Protein AF-A0A8H5LV43-F1 (afdb_monomer)

InterPro domains:
  IPR056144 Domain of unknown function DUF7727 [PF24853] (288-426)
  IPR056144 Domain of unknown function DUF7727 [PTHR40629] (286-435)

Sequence (441 aa):
MASLNYTVEDGSPLIDYIPGNAWIDANGNDDALTTSYSGASYHFTTTKDAAASFTFTGTGVWVFGGKRPNYGDYSISVDGVNVTTANAGSSQDSVKQVLGFISNMDLGTHTVVLSSSGSSRIDIDYIEVETRLPGDQITTTTIEDSDPAISYAPAPSDWTVNNKDVYTGSSLHFSQTRGASATVSFSGDAVGVYGTTSPDHADVQIVVDEQTMATLPGGSGGRTSGLHSQVLLYFKDNLGPGTHSLSIISDQQSDTAPFIDLDAVLVYSATNTSDSQGSSASDQHHIMGNLIWHDLARYISITASVYAVWSGFYGLFYRKFFWDFVGAHLRDPGGLQPAPGAKVFITLVVKNPIIQIFAMLIGFFMIALEFPVPQLKGGLQRSFALKIVLLFFQTFVTILYYQGTNAALWSLIAAGCYARAQVLGETMEEAKENRGKGGRA

Structure (mmCIF, N/CA/C/O backbone):
data_AF-A0A8H5LV43-F1
#
_entry.id   AF-A0A8H5LV43-F1
#
loop_
_atom_site.group_PDB
_atom_site.id
_atom_site.type_symbol
_atom_site.label_atom_id
_atom_site.label_alt_id
_atom_site.label_comp_id
_atom_site.label_asym_id
_atom_site.label_entity_id
_atom_site.label_seq_id
_atom_site.pdbx_PDB_ins_code
_atom_site.Cartn_x
_atom_site.Cartn_y
_atom_site.Cartn_z
_atom_site.occupancy
_atom_site.B_iso_or_equiv
_atom_site.auth_seq_id
_atom_site.auth_comp_id
_atom_site.auth_asym_id
_atom_site.auth_atom_id
_atom_site.pdbx_PDB_model_num
ATOM 1 N N . MET A 1 1 ? -16.457 -1.562 -9.856 1.00 84.19 1 MET A N 1
ATOM 2 C CA . MET A 1 1 ? -15.036 -1.644 -9.474 1.00 84.19 1 MET A CA 1
ATOM 3 C C . MET A 1 1 ? -14.399 -0.333 -9.856 1.00 84.19 1 MET A C 1
ATOM 5 O O . MET A 1 1 ? -14.553 0.083 -11.001 1.00 84.19 1 MET A O 1
ATOM 9 N N . ALA A 1 2 ? -13.744 0.307 -8.901 1.00 90.69 2 ALA A N 1
ATOM 10 C CA . ALA A 1 2 ? -13.101 1.597 -9.072 1.00 90.69 2 ALA A CA 1
ATOM 11 C C . ALA A 1 2 ? -11.618 1.386 -9.390 1.00 90.69 2 ALA A C 1
ATOM 13 O O . ALA A 1 2 ? -11.012 0.466 -8.840 1.00 90.69 2 ALA A O 1
ATOM 14 N N . SER A 1 3 ? -11.056 2.199 -10.286 1.00 93.81 3 SER A N 1
ATOM 15 C CA . SER A 1 3 ? -9.631 2.134 -10.630 1.00 93.81 3 SER A CA 1
ATOM 16 C C . SER A 1 3 ? -8.777 2.814 -9.560 1.00 93.81 3 SER A C 1
ATOM 18 O O . SER A 1 3 ? -9.123 3.899 -9.091 1.00 93.81 3 SER A O 1
ATOM 20 N N . LEU A 1 4 ? -7.651 2.191 -9.223 1.00 95.06 4 LEU A N 1
ATOM 21 C CA . LEU A 1 4 ? -6.592 2.729 -8.374 1.00 95.06 4 LEU A CA 1
ATOM 22 C C . LEU A 1 4 ? -5.288 2.715 -9.159 1.00 95.06 4 LEU A C 1
ATOM 24 O O . LEU A 1 4 ? -4.916 1.666 -9.680 1.00 95.06 4 LEU A O 1
ATOM 28 N N . ASN A 1 5 ? -4.578 3.840 -9.171 1.00 96.50 5 ASN A N 1
ATOM 29 C CA . ASN A 1 5 ? -3.229 3.905 -9.712 1.00 96.50 5 ASN A CA 1
ATOM 30 C C . ASN A 1 5 ? -2.224 4.098 -8.582 1.00 96.50 5 ASN A C 1
ATOM 32 O O . ASN A 1 5 ? -2.474 4.890 -7.672 1.00 96.50 5 ASN A O 1
ATOM 36 N N . TYR A 1 6 ? -1.092 3.408 -8.663 1.00 97.31 6 TYR A N 1
ATOM 37 C CA . TYR A 1 6 ? 0.036 3.617 -7.761 1.00 97.31 6 TYR A CA 1
ATOM 38 C C . TYR A 1 6 ? 1.360 3.565 -8.525 1.00 97.31 6 TYR A C 1
ATOM 40 O O . TYR A 1 6 ? 1.473 2.915 -9.568 1.00 97.31 6 TYR A O 1
ATOM 48 N N . THR A 1 7 ? 2.351 4.267 -7.982 1.00 98.12 7 THR A N 1
ATOM 49 C CA . THR A 1 7 ? 3.689 4.398 -8.561 1.00 98.12 7 THR A CA 1
ATOM 50 C C . THR A 1 7 ? 4.686 3.558 -7.776 1.00 98.12 7 THR A C 1
ATOM 52 O O . THR A 1 7 ? 4.661 3.526 -6.545 1.00 98.12 7 THR A O 1
ATOM 55 N N . VAL A 1 8 ? 5.572 2.888 -8.503 1.00 98.69 8 VAL A N 1
ATOM 56 C CA . VAL A 1 8 ? 6.712 2.133 -7.992 1.00 98.69 8 VAL A CA 1
ATOM 57 C C . VAL A 1 8 ? 7.971 2.800 -8.534 1.00 98.69 8 VAL A C 1
ATOM 59 O O . VAL A 1 8 ? 8.296 2.641 -9.709 1.00 98.69 8 VAL A O 1
ATOM 62 N N . GLU A 1 9 ? 8.640 3.582 -7.692 1.00 98.19 9 GLU A N 1
ATOM 63 C CA . GLU A 1 9 ? 9.910 4.241 -8.029 1.00 98.19 9 GLU A CA 1
ATOM 64 C C . GLU A 1 9 ? 11.021 3.204 -8.280 1.00 98.19 9 GLU A C 1
ATOM 66 O O . GLU A 1 9 ? 10.977 2.098 -7.733 1.00 98.19 9 GLU A O 1
ATOM 71 N N . ASP A 1 10 ? 12.029 3.554 -9.079 1.00 97.88 10 ASP A N 1
ATOM 72 C CA . ASP A 1 10 ? 13.204 2.722 -9.387 1.00 97.88 10 ASP A CA 1
ATOM 73 C C . ASP A 1 10 ? 13.916 2.160 -8.143 1.00 97.88 10 ASP A C 1
ATOM 75 O O . ASP A 1 10 ? 14.405 1.026 -8.166 1.00 97.88 10 ASP A O 1
ATOM 79 N N . GLY A 1 11 ? 13.957 2.936 -7.055 1.00 96.06 11 GLY A N 1
ATOM 80 C CA . GLY A 1 11 ? 14.536 2.537 -5.771 1.00 96.06 11 GLY A CA 1
ATOM 81 C C . GLY A 1 11 ? 13.692 1.528 -4.985 1.00 96.06 11 GLY A C 1
ATOM 82 O O . GLY A 1 11 ? 14.179 0.944 -4.016 1.00 96.06 11 GLY A O 1
ATOM 83 N N . SER A 1 12 ? 12.444 1.276 -5.394 1.00 98.06 12 SER A N 1
ATOM 84 C CA . SER A 1 12 ? 11.544 0.363 -4.689 1.00 98.06 12 SER A CA 1
ATOM 85 C C . SER A 1 12 ? 12.114 -1.054 -4.607 1.00 98.06 12 SER A C 1
ATOM 87 O O . SER A 1 12 ? 12.608 -1.596 -5.604 1.00 98.06 12 SER A O 1
ATOM 89 N N . PRO A 1 13 ? 11.993 -1.731 -3.450 1.00 96.88 13 PRO A N 1
ATOM 90 C CA . PRO A 1 13 ? 12.353 -3.138 -3.330 1.00 96.88 13 PRO A CA 1
ATOM 91 C C . PRO A 1 13 ? 11.464 -4.074 -4.161 1.00 96.88 13 PRO A C 1
ATOM 93 O O . PRO A 1 13 ? 11.795 -5.249 -4.310 1.00 96.88 13 PRO A O 1
ATOM 96 N N . LEU A 1 14 ? 10.348 -3.575 -4.702 1.00 98.12 14 LEU A N 1
ATOM 97 C CA . LEU A 1 14 ? 9.420 -4.353 -5.519 1.00 98.12 14 LEU A CA 1
ATOM 98 C C . LEU A 1 14 ? 9.964 -4.660 -6.923 1.00 98.12 14 LEU A C 1
ATOM 100 O O . LEU A 1 14 ? 9.496 -5.608 -7.555 1.00 98.12 14 LEU A O 1
ATOM 104 N N . ILE A 1 15 ? 10.945 -3.894 -7.410 1.00 98.38 15 ILE A N 1
ATOM 105 C CA . ILE A 1 15 ? 11.582 -4.128 -8.712 1.00 98.38 15 ILE A CA 1
ATOM 106 C C . ILE A 1 15 ? 12.776 -5.068 -8.529 1.00 98.38 15 ILE A C 1
ATOM 108 O O . ILE A 1 15 ? 13.763 -4.729 -7.885 1.00 98.38 15 ILE A O 1
ATOM 112 N N . ASP A 1 16 ? 12.731 -6.258 -9.110 1.00 96.81 16 ASP A N 1
ATOM 113 C CA . ASP A 1 16 ? 13.864 -7.178 -9.110 1.00 96.81 16 ASP A CA 1
ATOM 114 C C . ASP A 1 16 ? 14.825 -6.860 -10.265 1.00 96.81 16 ASP A C 1
ATOM 116 O O . ASP A 1 16 ? 14.437 -6.869 -11.437 1.00 96.81 16 ASP A O 1
ATOM 120 N N . TYR A 1 17 ? 16.086 -6.580 -9.935 1.00 97.19 17 TYR A N 1
ATOM 121 C CA . TYR A 1 17 ? 17.132 -6.246 -10.899 1.00 97.19 17 TYR A CA 1
ATOM 122 C C . TYR A 1 17 ? 18.020 -7.463 -11.157 1.00 97.19 17 TYR A C 1
ATOM 124 O O . TYR A 1 17 ? 18.765 -7.917 -10.286 1.00 97.19 17 TYR A O 1
ATOM 132 N N . ILE A 1 18 ? 17.965 -7.976 -12.385 1.00 95.50 18 ILE A N 1
ATOM 133 C CA . ILE A 1 18 ? 18.521 -9.275 -12.762 1.00 95.50 18 ILE A CA 1
ATOM 134 C C . ILE A 1 18 ? 19.546 -9.104 -13.898 1.00 95.50 18 ILE A C 1
ATOM 136 O O . ILE A 1 18 ? 19.245 -8.449 -14.893 1.00 95.50 18 ILE A O 1
ATOM 140 N N . PRO A 1 19 ? 20.734 -9.731 -13.828 1.00 94.56 19 PRO A N 1
ATOM 141 C CA . PRO A 1 19 ? 21.313 -10.329 -12.629 1.00 94.56 19 PRO A CA 1
ATOM 142 C C . PRO A 1 19 ? 21.663 -9.245 -11.594 1.00 94.56 19 PRO A C 1
ATOM 144 O O . PRO A 1 19 ? 21.835 -8.077 -11.944 1.00 94.56 19 PRO A O 1
ATOM 147 N N . GLY A 1 20 ? 21.803 -9.639 -10.325 1.00 86.75 20 GLY A N 1
ATOM 148 C CA . GLY A 1 20 ? 22.154 -8.704 -9.252 1.00 86.75 20 GLY A CA 1
ATOM 149 C C . GLY A 1 20 ? 23.400 -7.875 -9.593 1.00 86.75 20 GLY A C 1
ATOM 150 O O . GLY A 1 20 ? 24.377 -8.407 -10.126 1.00 86.75 20 GLY A O 1
ATOM 151 N N . ASN A 1 21 ? 23.351 -6.573 -9.292 1.00 85.75 21 ASN A N 1
ATOM 152 C CA . ASN A 1 21 ? 24.365 -5.552 -9.612 1.00 85.75 21 ASN A CA 1
ATOM 153 C C . ASN A 1 21 ? 24.535 -5.198 -11.102 1.00 85.75 21 ASN A C 1
ATOM 155 O O . ASN A 1 21 ? 25.421 -4.413 -11.439 1.00 85.75 21 ASN A O 1
ATOM 159 N N . ALA A 1 22 ? 23.728 -5.751 -12.015 1.00 94.94 22 ALA A N 1
ATOM 160 C CA . ALA A 1 22 ? 23.764 -5.329 -13.419 1.00 94.94 22 ALA A CA 1
ATOM 161 C C . ALA A 1 22 ? 23.107 -3.962 -13.648 1.00 94.94 22 ALA A C 1
ATOM 163 O O . ALA A 1 22 ? 23.415 -3.298 -14.642 1.00 94.94 22 ALA A O 1
ATOM 164 N N . TRP A 1 23 ? 22.205 -3.571 -12.750 1.00 97.00 23 TRP A N 1
ATOM 165 C CA . TRP A 1 23 ? 21.606 -2.246 -12.695 1.00 97.00 23 TRP A CA 1
ATOM 166 C C . TRP A 1 23 ? 22.281 -1.430 -11.604 1.00 97.00 23 TRP A C 1
ATOM 168 O O . TRP A 1 23 ? 22.601 -1.953 -10.537 1.00 97.00 23 TRP A O 1
ATOM 178 N N . ILE A 1 24 ? 22.527 -0.165 -11.913 1.00 95.94 24 ILE A N 1
ATOM 179 C CA . ILE A 1 24 ? 23.242 0.782 -11.071 1.00 95.94 24 ILE A CA 1
ATOM 180 C C . ILE A 1 24 ? 22.280 1.920 -10.763 1.00 95.94 24 ILE A C 1
ATOM 182 O O . ILE A 1 24 ? 21.767 2.555 -11.686 1.00 95.94 24 ILE A O 1
ATOM 186 N N . ASP A 1 25 ? 22.075 2.177 -9.478 1.00 96.00 25 ASP A N 1
ATOM 187 C CA . ASP A 1 25 ? 21.413 3.383 -9.000 1.00 96.00 25 ASP A CA 1
ATOM 188 C C . ASP A 1 25 ? 22.255 4.622 -9.343 1.00 96.00 25 ASP A C 1
ATOM 190 O O . ASP A 1 25 ? 23.455 4.685 -9.043 1.00 96.00 25 ASP A O 1
ATOM 194 N N . ALA A 1 26 ? 21.657 5.593 -10.029 1.00 93.12 26 ALA A N 1
ATOM 195 C CA . ALA A 1 26 ? 22.371 6.766 -10.497 1.00 93.12 26 ALA A CA 1
ATOM 196 C C . ALA A 1 26 ? 22.725 7.707 -9.339 1.00 93.12 26 ALA A C 1
ATOM 198 O O . ALA A 1 26 ? 21.870 8.338 -8.725 1.00 93.12 26 ALA A O 1
ATOM 199 N N . ASN A 1 27 ? 24.024 7.905 -9.109 1.00 82.19 27 ASN A N 1
ATOM 200 C CA . ASN A 1 27 ? 24.484 8.910 -8.160 1.00 82.19 27 ASN A CA 1
ATOM 201 C C . ASN A 1 27 ? 24.132 10.316 -8.674 1.00 82.19 27 ASN A C 1
ATOM 203 O O . ASN A 1 27 ? 24.598 10.731 -9.737 1.00 82.19 27 ASN A O 1
ATOM 207 N N . GLY A 1 28 ? 23.357 11.077 -7.897 1.00 73.81 28 GLY A N 1
ATOM 208 C CA . GLY A 1 28 ? 22.914 12.429 -8.264 1.00 73.81 28 GLY A CA 1
ATOM 209 C C . GLY A 1 28 ? 24.032 13.447 -8.528 1.00 73.81 28 GLY A C 1
ATOM 210 O O . GLY A 1 28 ? 23.762 14.516 -9.067 1.00 73.81 28 GLY A O 1
ATOM 211 N N . ASN A 1 29 ? 25.287 13.134 -8.188 1.00 78.25 29 ASN A N 1
ATOM 212 C CA . ASN A 1 29 ? 26.440 13.980 -8.509 1.00 78.25 29 ASN A CA 1
ATOM 213 C C . ASN A 1 29 ? 27.009 13.745 -9.919 1.00 78.25 29 ASN A C 1
ATOM 215 O O . ASN A 1 29 ? 27.705 14.618 -10.440 1.00 78.25 29 ASN A O 1
ATOM 219 N N . ASP A 1 30 ? 26.725 12.593 -10.531 1.00 82.81 30 ASP A N 1
ATOM 220 C CA . ASP A 1 30 ? 27.320 12.187 -11.810 1.00 82.81 30 ASP A CA 1
ATOM 221 C C . ASP A 1 30 ? 26.454 12.580 -13.018 1.00 82.81 30 ASP A C 1
ATOM 223 O O . ASP A 1 30 ? 26.939 12.620 -14.151 1.00 82.81 30 ASP A O 1
ATOM 227 N N . ASP A 1 31 ? 25.178 12.902 -12.788 1.00 90.69 31 ASP A N 1
ATOM 228 C CA . ASP A 1 31 ? 24.239 13.318 -13.823 1.00 90.69 31 ASP A CA 1
ATOM 229 C C . ASP A 1 31 ? 23.346 14.470 -13.346 1.00 90.69 31 ASP A C 1
ATOM 231 O O . ASP A 1 31 ? 22.510 14.325 -12.457 1.00 90.69 31 ASP A O 1
ATOM 235 N N . ALA A 1 32 ? 23.478 15.629 -13.993 1.00 91.56 32 ALA A N 1
ATOM 236 C CA . ALA A 1 32 ? 22.674 16.808 -13.677 1.00 91.56 32 ALA A CA 1
ATOM 237 C C . ALA A 1 32 ? 21.164 16.586 -13.895 1.00 91.56 32 ALA A C 1
ATOM 239 O O . ALA A 1 32 ? 20.352 17.318 -13.324 1.00 91.56 32 ALA A O 1
ATOM 240 N N . LEU A 1 33 ? 20.777 15.592 -14.705 1.00 94.31 33 LEU A N 1
ATOM 241 C CA . LEU A 1 33 ? 19.376 15.270 -14.960 1.00 94.31 33 LEU A CA 1
ATOM 242 C C . LEU A 1 33 ? 18.723 14.447 -13.853 1.00 94.31 33 LEU A C 1
ATOM 244 O O . LEU A 1 33 ? 17.499 14.384 -13.856 1.00 94.31 33 LEU A O 1
ATOM 248 N N . THR A 1 34 ? 19.469 13.873 -12.902 1.00 94.62 34 THR A N 1
ATOM 249 C CA . THR A 1 34 ? 18.907 13.019 -11.837 1.00 94.62 34 THR A CA 1
ATOM 250 C C . THR A 1 34 ? 17.751 13.700 -11.095 1.00 94.62 34 THR A C 1
ATOM 252 O O . THR A 1 34 ? 16.692 13.114 -10.921 1.00 94.62 34 THR A O 1
ATOM 255 N N . THR A 1 35 ? 17.870 14.997 -10.794 1.00 93.75 35 THR A N 1
ATOM 256 C CA . THR A 1 35 ? 16.800 15.784 -10.140 1.00 93.75 35 THR A CA 1
ATOM 257 C C . THR A 1 35 ? 15.529 15.972 -10.981 1.00 93.75 35 THR A C 1
ATOM 259 O O . THR A 1 35 ? 14.504 16.407 -10.462 1.00 93.75 35 THR A O 1
ATOM 262 N N . SER A 1 36 ? 15.58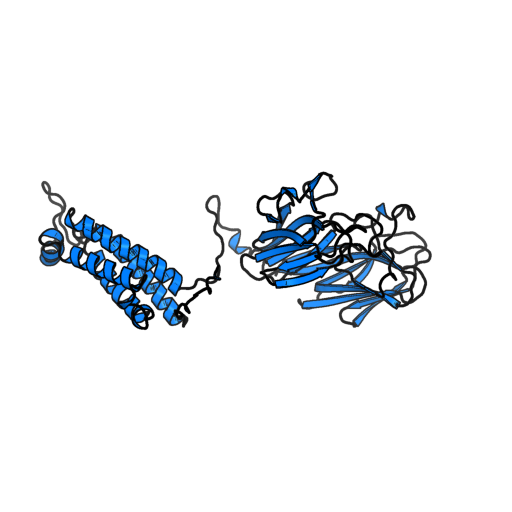6 15.683 -12.283 1.00 96.12 36 SER A N 1
ATOM 263 C CA . SER A 1 36 ? 14.448 15.776 -13.205 1.00 96.12 36 SER A CA 1
ATOM 264 C C . SER A 1 36 ? 13.656 14.470 -13.321 1.00 96.12 36 SER A C 1
ATOM 266 O O . SER A 1 36 ? 12.527 14.522 -13.819 1.00 96.12 36 SER A O 1
ATOM 268 N N . TYR A 1 37 ? 14.204 13.337 -12.867 1.00 97.12 37 TYR A N 1
ATOM 269 C CA . TYR A 1 37 ? 13.500 12.052 -12.769 1.00 97.12 37 TYR A CA 1
ATOM 270 C C . TYR A 1 37 ? 12.458 12.071 -11.634 1.00 97.12 37 TYR A C 1
ATOM 272 O O . TYR A 1 37 ? 12.328 13.066 -10.906 1.00 97.12 37 TYR A O 1
ATOM 280 N N . SER A 1 38 ? 11.595 11.057 -11.569 1.00 96.31 38 SER A N 1
ATOM 281 C CA . SER A 1 38 ? 10.722 10.849 -10.410 1.00 96.31 38 SER A CA 1
ATOM 282 C C . SER A 1 38 ? 11.570 10.414 -9.219 1.00 96.31 38 SER A C 1
ATOM 284 O O . SER A 1 38 ? 12.700 9.966 -9.390 1.00 96.31 38 SER A O 1
ATOM 286 N N . GLY A 1 39 ? 11.131 10.747 -8.004 1.00 93.25 39 GLY A N 1
ATOM 287 C CA . GLY A 1 39 ? 11.927 10.512 -6.790 1.00 93.25 39 GLY A CA 1
ATOM 288 C C . GLY A 1 39 ? 13.317 11.178 -6.751 1.00 93.25 39 GLY A C 1
ATOM 289 O O . GLY A 1 39 ? 14.057 10.969 -5.796 1.00 93.25 39 GLY A O 1
ATOM 290 N N . ALA A 1 40 ? 13.682 11.986 -7.759 1.00 94.25 40 ALA A N 1
ATOM 291 C CA . ALA A 1 40 ? 15.055 12.416 -8.025 1.00 94.25 40 ALA A CA 1
ATOM 292 C C . ALA A 1 40 ? 16.063 11.245 -8.104 1.00 94.25 40 ALA A C 1
ATOM 294 O O . ALA A 1 40 ? 17.208 11.397 -7.674 1.00 94.25 40 ALA A O 1
ATOM 295 N N . SER A 1 41 ? 15.643 10.106 -8.665 1.00 95.62 41 SER A N 1
ATOM 296 C CA . SER A 1 41 ? 16.445 8.887 -8.824 1.00 95.62 41 SER A CA 1
ATOM 297 C C . SER A 1 41 ? 16.147 8.187 -10.152 1.00 95.62 41 SER A C 1
ATOM 299 O O . SER A 1 41 ? 15.131 8.453 -10.784 1.00 95.62 41 SER A O 1
ATOM 301 N N . TYR A 1 42 ? 17.069 7.341 -10.611 1.00 97.62 42 TYR A N 1
ATOM 302 C CA . TYR A 1 42 ? 16.815 6.358 -11.664 1.00 97.62 42 TYR A CA 1
ATOM 303 C C . TYR A 1 42 ? 17.861 5.238 -11.613 1.00 97.62 42 TYR A C 1
ATOM 305 O O . TYR A 1 42 ? 19.036 5.476 -11.313 1.00 97.62 42 TYR A O 1
ATOM 313 N N . HIS A 1 43 ? 17.481 4.028 -12.021 1.00 97.81 43 HIS A N 1
ATOM 314 C CA . HIS A 1 43 ? 18.422 2.923 -12.204 1.00 97.81 43 HIS A CA 1
ATOM 315 C C . HIS A 1 43 ? 18.756 2.747 -13.677 1.00 97.81 43 HIS A C 1
ATOM 317 O O . HIS A 1 43 ? 17.893 2.852 -14.545 1.00 97.81 43 HIS A O 1
ATOM 323 N N . PHE A 1 44 ? 20.008 2.423 -13.988 1.00 97.62 44 PHE A N 1
ATOM 324 C CA . PHE A 1 44 ? 20.437 2.187 -15.364 1.00 97.62 44 PHE A CA 1
ATOM 325 C C . PHE A 1 44 ? 21.287 0.937 -15.519 1.00 97.62 44 PHE A C 1
ATOM 327 O O . PHE A 1 44 ? 21.952 0.487 -14.591 1.00 97.62 44 PHE A O 1
ATOM 334 N N . THR A 1 45 ? 21.342 0.416 -16.740 1.00 97.94 45 THR A N 1
ATOM 335 C CA . THR A 1 45 ? 22.237 -0.682 -17.095 1.00 97.94 45 THR A CA 1
ATOM 336 C C . THR A 1 45 ? 22.873 -0.469 -18.464 1.00 97.94 45 THR A C 1
ATOM 338 O O . THR A 1 45 ? 22.300 0.156 -19.354 1.00 97.94 45 THR A O 1
ATOM 341 N N . THR A 1 46 ? 24.082 -0.996 -18.634 1.00 97.12 46 THR A N 1
ATOM 342 C CA . THR A 1 46 ? 24.764 -1.197 -19.926 1.00 97.12 46 THR A CA 1
ATOM 343 C C . THR A 1 46 ? 25.023 -2.683 -20.189 1.00 97.12 46 THR A C 1
ATOM 345 O O . THR A 1 46 ? 25.701 -3.055 -21.150 1.00 97.12 46 THR A O 1
ATOM 348 N N . THR A 1 47 ? 24.499 -3.551 -19.322 1.00 97.81 47 THR A N 1
ATOM 349 C CA . THR A 1 47 ? 24.690 -4.993 -19.402 1.00 97.81 47 THR A CA 1
ATOM 350 C C . THR A 1 47 ? 23.641 -5.568 -20.338 1.00 97.81 47 THR A C 1
ATOM 352 O O . THR A 1 47 ? 22.438 -5.422 -20.121 1.00 97.81 47 THR A O 1
ATOM 355 N N . LYS A 1 48 ? 24.100 -6.230 -21.400 1.00 97.06 48 LYS A N 1
ATOM 356 C CA . LYS A 1 48 ? 23.210 -6.923 -22.328 1.00 97.06 48 LYS A CA 1
ATOM 357 C C . LYS A 1 48 ? 22.410 -7.998 -21.588 1.00 97.06 48 LYS A C 1
ATOM 359 O O . LYS A 1 48 ? 22.975 -8.723 -20.775 1.00 97.06 48 LYS A O 1
ATOM 364 N N . ASP A 1 49 ? 21.122 -8.093 -21.912 1.00 96.69 49 ASP A N 1
ATOM 365 C CA . ASP A 1 49 ? 20.161 -9.042 -21.344 1.00 96.69 49 ASP A CA 1
ATOM 366 C C . ASP A 1 49 ? 19.879 -8.831 -19.840 1.00 96.69 49 ASP A C 1
ATOM 368 O O . ASP A 1 49 ? 19.158 -9.622 -19.235 1.00 96.69 49 ASP A O 1
ATOM 372 N N . ALA A 1 50 ? 20.390 -7.751 -19.229 1.00 98.38 50 ALA A N 1
ATOM 373 C CA . ALA A 1 50 ? 19.976 -7.349 -17.889 1.00 98.38 50 ALA A CA 1
ATOM 374 C C . ALA A 1 50 ? 18.531 -6.839 -17.904 1.00 98.38 50 ALA A C 1
ATOM 376 O O . ALA A 1 50 ? 18.091 -6.193 -18.862 1.00 98.38 50 ALA A O 1
ATOM 377 N N . ALA A 1 51 ? 17.800 -7.124 -16.831 1.00 98.50 51 ALA A N 1
ATOM 378 C CA . ALA A 1 51 ? 16.371 -6.909 -16.737 1.00 98.50 51 ALA A CA 1
ATOM 379 C C . ALA A 1 51 ? 15.948 -6.285 -15.404 1.00 98.50 51 ALA A C 1
ATOM 381 O O . ALA A 1 51 ? 16.556 -6.557 -14.372 1.00 98.50 51 ALA A O 1
ATOM 382 N N . ALA A 1 52 ? 14.899 -5.470 -15.451 1.00 98.69 52 ALA A N 1
ATOM 383 C CA . ALA A 1 52 ? 14.140 -5.001 -14.299 1.00 98.69 52 ALA A CA 1
ATOM 384 C C . ALA A 1 52 ? 12.757 -5.666 -14.359 1.00 98.69 52 ALA A C 1
ATOM 386 O O . ALA A 1 52 ? 12.058 -5.541 -15.368 1.00 98.69 52 ALA A O 1
ATOM 387 N N . SER A 1 53 ? 12.395 -6.419 -13.324 1.00 98.62 53 SER A N 1
ATOM 388 C CA . SER A 1 53 ? 11.201 -7.267 -13.281 1.00 98.62 53 SER A CA 1
ATOM 389 C C . SER A 1 53 ? 10.313 -6.884 -12.106 1.00 98.62 53 SER A C 1
ATOM 391 O O . SER A 1 53 ? 10.786 -6.793 -10.981 1.00 98.62 53 SER A O 1
ATOM 393 N N . PHE A 1 54 ? 9.015 -6.713 -12.333 1.00 98.62 54 PHE A N 1
ATOM 394 C CA . PHE A 1 54 ? 8.065 -6.369 -11.278 1.00 98.62 54 PHE A CA 1
ATOM 395 C C . PHE A 1 54 ? 6.771 -7.167 -11.429 1.00 98.62 54 PHE A C 1
ATOM 397 O O . PHE A 1 54 ? 6.192 -7.238 -12.514 1.00 98.62 54 PHE A O 1
ATOM 404 N N . THR A 1 55 ? 6.321 -7.776 -10.330 1.00 98.25 55 THR A N 1
ATOM 405 C CA . THR A 1 55 ? 5.057 -8.519 -10.265 1.00 98.25 55 THR A CA 1
ATOM 406 C C . THR A 1 55 ? 4.010 -7.704 -9.520 1.00 98.25 55 THR A C 1
ATOM 408 O O . THR A 1 55 ? 4.250 -7.268 -8.397 1.00 98.25 55 THR A O 1
ATOM 411 N N . PHE A 1 56 ? 2.842 -7.533 -10.130 1.00 97.38 56 PHE A N 1
ATOM 412 C CA . PHE A 1 56 ? 1.753 -6.706 -9.617 1.00 97.38 56 PHE A CA 1
ATOM 413 C C . PHE A 1 56 ? 0.402 -7.390 -9.818 1.00 97.38 56 PHE A C 1
ATOM 415 O O . PHE A 1 56 ? 0.264 -8.275 -10.658 1.00 97.38 56 PHE A O 1
ATOM 422 N N . THR A 1 57 ? -0.606 -6.956 -9.066 1.00 96.06 57 THR A N 1
ATOM 423 C CA . THR A 1 57 ? -2.009 -7.274 -9.349 1.00 96.06 57 THR A CA 1
ATOM 424 C C . THR A 1 57 ? -2.646 -6.050 -9.989 1.00 96.06 57 THR A C 1
ATOM 426 O O . THR A 1 57 ? -2.589 -4.966 -9.411 1.00 96.06 57 THR A O 1
ATOM 429 N N . GLY A 1 58 ? -3.228 -6.179 -11.180 1.00 96.25 58 GLY A N 1
ATOM 430 C CA . GLY A 1 58 ? -3.819 -5.021 -11.846 1.00 96.25 58 GLY A CA 1
ATOM 431 C C . GLY A 1 58 ? -4.406 -5.293 -13.224 1.00 96.25 58 GLY A C 1
ATOM 432 O O . GLY A 1 58 ? -4.495 -6.433 -13.662 1.00 96.25 58 GLY A O 1
ATOM 433 N N . THR A 1 59 ? -4.828 -4.221 -13.890 1.00 97.31 59 THR A N 1
ATOM 434 C CA . THR A 1 59 ? -5.411 -4.202 -15.242 1.00 97.31 59 THR A CA 1
ATOM 435 C C . THR A 1 59 ? -4.567 -3.419 -16.250 1.00 97.31 59 THR A C 1
ATOM 437 O O . THR A 1 59 ? -4.866 -3.439 -17.449 1.00 97.31 59 THR A O 1
ATOM 440 N N . GLY A 1 60 ? -3.510 -2.739 -15.799 1.00 98.19 60 GLY A N 1
ATOM 441 C CA . GLY A 1 60 ? -2.594 -1.997 -16.661 1.00 98.19 60 GLY A CA 1
ATOM 442 C C . GLY A 1 60 ? -1.253 -1.698 -15.999 1.00 98.19 60 GLY A C 1
ATOM 443 O O . GLY A 1 60 ? -1.162 -1.636 -14.775 1.00 98.19 60 GLY A O 1
ATOM 444 N N . VAL A 1 61 ? -0.218 -1.517 -16.819 1.00 98.81 61 VAL A N 1
ATOM 445 C CA . VAL A 1 61 ? 1.132 -1.148 -16.381 1.00 98.81 61 VAL A CA 1
ATOM 446 C C . VAL A 1 61 ? 1.835 -0.282 -17.424 1.00 98.81 61 VAL A C 1
ATOM 448 O O . VAL A 1 61 ? 1.729 -0.543 -18.626 1.00 98.81 61 VAL A O 1
ATOM 451 N N . TRP A 1 62 ? 2.574 0.728 -16.964 1.00 98.81 62 TRP A N 1
ATOM 452 C CA . TRP A 1 62 ? 3.388 1.639 -17.770 1.00 98.81 62 TRP A CA 1
ATOM 453 C C . TRP A 1 62 ? 4.792 1.721 -17.179 1.00 98.81 62 TRP A C 1
ATOM 455 O O . TRP A 1 62 ? 4.950 1.984 -15.991 1.00 98.81 62 TRP A O 1
ATOM 465 N N . VAL A 1 63 ? 5.812 1.517 -18.011 1.00 98.88 63 VAL A N 1
ATOM 466 C CA . VAL A 1 63 ? 7.222 1.631 -17.616 1.00 98.88 63 VAL A CA 1
ATOM 467 C C . VAL A 1 63 ? 7.774 2.947 -18.145 1.00 98.88 63 VAL A C 1
ATOM 469 O O . VAL A 1 63 ? 7.691 3.212 -19.352 1.00 98.88 63 VAL A O 1
ATOM 472 N N . PHE A 1 64 ? 8.349 3.753 -17.257 1.00 98.88 64 PHE A N 1
ATOM 473 C CA . PHE A 1 64 ? 8.917 5.057 -17.571 1.00 98.88 64 PHE A CA 1
ATOM 474 C C . PHE A 1 64 ? 10.442 5.049 -17.463 1.00 98.88 64 PHE A C 1
ATOM 476 O O . PHE A 1 64 ? 11.026 4.305 -16.679 1.00 98.88 64 PHE A O 1
ATOM 483 N N . GLY A 1 65 ? 11.085 5.892 -18.266 1.00 98.62 65 GLY A N 1
ATOM 484 C CA . GLY A 1 65 ? 12.534 6.062 -18.290 1.00 98.62 65 GLY A CA 1
ATOM 485 C C . GLY A 1 65 ? 12.967 7.256 -19.138 1.00 98.62 65 GLY A C 1
ATOM 486 O O . GLY A 1 65 ? 12.171 8.119 -19.519 1.00 98.62 65 GLY A O 1
ATOM 487 N N . GLY A 1 66 ? 14.250 7.307 -19.447 1.00 98.00 66 GLY A N 1
ATOM 488 C CA . GLY A 1 66 ? 14.899 8.295 -20.285 1.00 98.00 66 GLY A CA 1
ATOM 489 C C . GLY A 1 66 ? 14.955 7.890 -21.758 1.00 98.00 66 GLY A C 1
ATOM 490 O O . GLY A 1 66 ? 15.220 6.747 -22.126 1.00 98.00 66 GLY A O 1
ATOM 491 N N . LYS A 1 67 ? 14.771 8.878 -22.634 1.00 98.38 67 LYS A N 1
ATOM 492 C CA . LYS A 1 67 ? 15.190 8.831 -24.037 1.00 98.38 67 LYS A CA 1
ATOM 493 C C . LYS A 1 67 ? 16.317 9.829 -24.239 1.00 98.38 67 LYS A C 1
ATOM 495 O O . LYS A 1 67 ? 16.090 11.037 -24.169 1.00 98.38 67 LYS A O 1
ATOM 500 N N . ARG A 1 68 ? 17.541 9.337 -24.431 1.00 97.69 68 ARG A N 1
ATOM 501 C CA . ARG A 1 68 ? 18.764 10.146 -24.296 1.00 97.69 68 ARG A CA 1
ATOM 502 C C . ARG A 1 68 ? 19.823 9.796 -25.343 1.00 97.69 68 ARG A C 1
ATOM 504 O O . ARG A 1 68 ? 19.770 8.717 -25.942 1.00 97.69 68 ARG A O 1
ATOM 511 N N . PRO A 1 69 ? 20.806 10.676 -25.596 1.00 97.25 69 PRO A N 1
ATOM 512 C CA . PRO A 1 69 ? 21.949 10.327 -26.430 1.00 97.25 69 PRO A CA 1
ATOM 513 C C . PRO A 1 69 ? 22.689 9.097 -25.894 1.00 97.25 69 PRO A C 1
ATOM 515 O O . PRO A 1 69 ? 22.874 8.940 -24.690 1.00 97.25 69 PRO A O 1
ATOM 518 N N . ASN A 1 70 ? 23.155 8.239 -26.804 1.00 93.94 70 ASN A N 1
ATOM 519 C CA . ASN A 1 70 ? 23.879 6.992 -26.506 1.00 93.94 70 ASN A CA 1
ATOM 520 C C . ASN A 1 70 ? 23.060 5.902 -25.787 1.00 93.94 70 ASN A C 1
ATOM 522 O O . ASN A 1 70 ? 23.640 4.911 -25.333 1.00 93.94 70 ASN A O 1
ATOM 526 N N . TYR A 1 71 ? 21.736 6.058 -25.698 1.00 98.12 71 TYR A N 1
ATOM 527 C CA . TYR A 1 71 ? 20.862 5.014 -25.171 1.00 98.12 71 TYR A CA 1
ATOM 528 C C . TYR A 1 71 ? 20.554 3.929 -26.209 1.00 98.12 71 TYR A C 1
ATOM 530 O O . TYR A 1 71 ? 20.739 4.117 -27.415 1.00 98.12 71 TYR A O 1
ATOM 538 N N . GLY A 1 72 ? 20.166 2.756 -25.712 1.00 97.88 72 GLY A N 1
ATOM 539 C CA . GLY A 1 72 ? 20.153 1.500 -26.453 1.00 97.88 72 GLY A CA 1
ATOM 540 C C . GLY A 1 72 ? 18.792 0.916 -26.790 1.00 97.88 72 GLY A C 1
ATOM 541 O O . GLY A 1 72 ? 17.739 1.458 -26.457 1.00 97.88 72 GLY A O 1
ATOM 542 N N . ASP A 1 73 ? 18.857 -0.235 -27.454 1.00 98.50 73 ASP A N 1
ATOM 543 C CA . ASP A 1 73 ? 17.706 -1.092 -27.712 1.00 98.50 73 ASP A CA 1
ATOM 544 C C . ASP A 1 73 ? 17.245 -1.779 -26.423 1.00 98.50 73 ASP A C 1
ATOM 546 O O . ASP A 1 73 ? 18.056 -2.290 -25.645 1.00 98.50 73 ASP A O 1
ATOM 550 N N . TYR A 1 74 ? 15.933 -1.843 -26.236 1.00 98.75 74 TYR A N 1
ATOM 551 C CA . TYR A 1 74 ? 15.284 -2.544 -25.138 1.00 98.75 74 TYR A CA 1
ATOM 552 C C . TYR A 1 74 ? 14.029 -3.267 -25.620 1.00 98.75 74 TYR A C 1
ATOM 554 O O . TYR A 1 74 ? 13.464 -2.983 -26.683 1.00 98.75 74 TYR A O 1
ATOM 562 N N . SER A 1 75 ? 13.559 -4.186 -24.787 1.00 98.69 75 SER A N 1
ATOM 563 C CA . SER A 1 75 ? 12.247 -4.801 -24.934 1.00 98.69 75 SER A CA 1
ATOM 564 C C . SER A 1 75 ? 11.495 -4.773 -23.613 1.00 98.69 75 SER A C 1
ATOM 566 O O . SER A 1 75 ? 12.112 -4.774 -22.550 1.00 98.69 75 SER A O 1
ATOM 568 N N . ILE A 1 76 ? 10.168 -4.718 -23.688 1.00 98.81 76 ILE A N 1
ATOM 569 C CA . ILE A 1 76 ? 9.285 -4.877 -22.534 1.00 98.81 76 ILE A CA 1
ATOM 570 C C . ILE A 1 76 ? 8.353 -6.043 -22.830 1.00 98.81 76 ILE A C 1
ATOM 572 O O . ILE A 1 76 ? 7.766 -6.117 -23.914 1.00 98.81 76 ILE A O 1
ATOM 576 N N . SER A 1 77 ? 8.209 -6.944 -21.867 1.00 98.62 77 SER A N 1
ATOM 577 C CA . SER A 1 77 ? 7.239 -8.035 -21.908 1.00 98.62 77 SER A CA 1
ATOM 578 C C . SER A 1 77 ? 6.349 -8.029 -20.678 1.00 98.62 77 SER A C 1
ATOM 580 O O . SER A 1 77 ? 6.810 -7.658 -19.601 1.00 98.62 77 SER A O 1
ATOM 582 N N . VAL A 1 78 ? 5.110 -8.483 -20.837 1.00 98.44 78 VAL A N 1
ATOM 583 C CA . VAL A 1 78 ? 4.188 -8.771 -19.735 1.00 98.44 78 VAL A CA 1
ATOM 584 C C . VAL A 1 78 ? 3.764 -10.229 -19.843 1.00 98.44 78 VAL A C 1
ATOM 586 O O . VAL A 1 78 ? 3.394 -10.685 -20.924 1.00 98.44 78 VAL A O 1
ATOM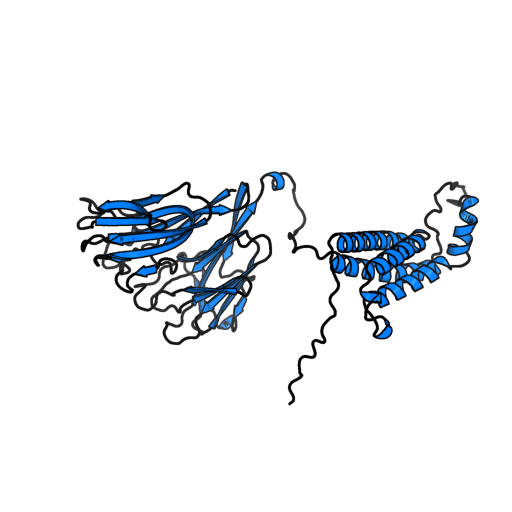 589 N N . ASP A 1 79 ? 3.914 -10.983 -18.756 1.00 97.12 79 ASP A N 1
ATOM 590 C CA . ASP A 1 79 ? 3.653 -12.431 -18.681 1.00 97.12 79 ASP A CA 1
ATOM 591 C C . ASP A 1 79 ? 4.387 -13.248 -19.758 1.00 97.12 79 ASP A C 1
ATOM 593 O O . ASP A 1 79 ? 3.875 -14.213 -20.327 1.00 97.12 79 ASP A O 1
ATOM 597 N N . GLY A 1 80 ? 5.613 -12.826 -20.078 1.00 94.88 80 GLY A N 1
ATOM 598 C CA . GLY A 1 80 ? 6.444 -13.434 -21.118 1.00 94.88 80 GLY A CA 1
ATOM 599 C C . GLY A 1 80 ? 6.037 -13.081 -22.554 1.00 94.88 80 GLY A C 1
ATOM 600 O O . GLY A 1 80 ? 6.711 -13.502 -23.495 1.00 94.88 80 GLY A O 1
ATOM 601 N N . VAL A 1 81 ? 4.982 -12.286 -22.754 1.00 95.62 81 VAL A N 1
ATOM 602 C CA . VAL A 1 81 ? 4.570 -11.781 -24.069 1.00 95.62 81 VAL A CA 1
ATOM 603 C C . VAL A 1 81 ? 5.200 -10.412 -24.304 1.00 95.62 81 VAL A C 1
ATOM 605 O O . VAL A 1 81 ? 4.996 -9.481 -23.532 1.00 95.62 81 VAL A O 1
ATOM 608 N N . ASN A 1 82 ? 5.977 -10.270 -25.379 1.00 97.25 82 ASN A N 1
ATOM 609 C CA . ASN A 1 82 ? 6.583 -8.991 -25.756 1.00 97.25 82 ASN A CA 1
ATOM 610 C C . ASN A 1 82 ? 5.494 -7.967 -26.126 1.00 97.25 82 ASN A C 1
ATOM 612 O O . ASN A 1 82 ? 4.688 -8.220 -27.022 1.00 97.25 82 ASN A O 1
ATOM 616 N N . VAL A 1 83 ? 5.492 -6.823 -25.439 1.00 97.19 83 VAL A N 1
ATOM 617 C CA . VAL A 1 83 ? 4.579 -5.692 -25.685 1.00 97.19 83 VAL A CA 1
ATOM 618 C C . VAL A 1 83 ? 5.284 -4.527 -26.380 1.00 97.19 83 VAL A C 1
ATOM 620 O O . VAL A 1 83 ? 4.654 -3.797 -27.142 1.00 97.19 83 VAL A O 1
ATOM 623 N N . THR A 1 84 ? 6.600 -4.392 -26.181 1.00 97.81 84 THR A N 1
ATOM 624 C CA . THR A 1 84 ? 7.428 -3.367 -26.825 1.00 97.81 84 THR A CA 1
ATOM 625 C C . THR A 1 84 ? 8.784 -3.937 -27.226 1.00 97.81 84 THR A C 1
ATOM 627 O O . THR A 1 84 ? 9.439 -4.628 -26.451 1.00 97.81 84 THR A O 1
ATOM 630 N N . THR A 1 85 ? 9.262 -3.552 -28.409 1.00 98.31 85 THR A N 1
ATOM 631 C CA . THR A 1 85 ? 10.679 -3.617 -28.796 1.00 98.31 85 THR A CA 1
ATOM 632 C C . THR A 1 85 ? 11.040 -2.285 -29.443 1.00 98.31 85 THR A C 1
ATOM 634 O O . THR A 1 85 ? 10.422 -1.903 -30.438 1.00 98.31 85 THR A O 1
ATOM 637 N N . ALA A 1 86 ? 11.978 -1.546 -28.857 1.00 98.31 86 ALA A N 1
ATOM 638 C CA . ALA A 1 86 ? 12.270 -0.171 -29.255 1.00 98.31 86 ALA A CA 1
ATOM 639 C C . ALA A 1 86 ? 13.707 0.237 -28.899 1.00 98.31 86 ALA A C 1
ATOM 641 O O . ALA A 1 86 ? 14.451 -0.519 -28.282 1.00 98.31 86 ALA A O 1
ATOM 642 N N . ASN A 1 87 ? 14.085 1.454 -29.287 1.00 98.38 87 ASN A N 1
ATOM 643 C CA . ASN A 1 87 ? 15.365 2.074 -28.964 1.00 98.38 87 ASN A CA 1
ATOM 644 C C . ASN A 1 87 ? 15.117 3.344 -28.134 1.00 98.38 87 ASN A C 1
ATOM 646 O O . ASN A 1 87 ? 14.257 4.155 -28.488 1.00 98.38 87 ASN A O 1
ATOM 650 N N . ALA A 1 88 ? 15.838 3.506 -27.024 1.00 98.31 88 ALA A N 1
ATOM 651 C CA . ALA A 1 88 ? 15.752 4.676 -26.144 1.00 98.31 88 ALA A CA 1
ATOM 652 C C . ALA A 1 88 ? 16.714 5.812 -26.555 1.00 98.31 88 ALA A C 1
ATOM 654 O O . ALA A 1 88 ? 16.756 6.863 -25.920 1.00 98.31 88 ALA A O 1
ATOM 655 N N . GLY A 1 89 ? 17.487 5.634 -27.624 1.00 98.06 89 GLY A N 1
ATOM 656 C CA . GLY A 1 89 ? 18.368 6.648 -28.185 1.00 98.06 89 GLY A CA 1
ATOM 657 C C . GLY A 1 89 ? 17.605 7.866 -28.710 1.00 98.06 89 GLY A C 1
ATOM 658 O O . GLY A 1 89 ? 16.639 7.751 -29.463 1.00 98.06 89 GLY A O 1
ATOM 659 N N . SER A 1 90 ? 18.069 9.058 -28.342 1.00 97.62 90 SER A N 1
ATOM 660 C CA . SER A 1 90 ? 17.524 10.344 -28.793 1.00 97.62 90 SER A CA 1
ATOM 661 C C . SER A 1 90 ? 18.642 11.366 -29.004 1.00 97.62 90 SER A C 1
ATOM 663 O O . SER A 1 90 ? 19.696 11.281 -28.382 1.00 97.62 90 SER A O 1
ATOM 665 N N . SER A 1 91 ? 18.430 12.364 -29.867 1.00 96.81 91 SER A N 1
ATOM 666 C CA . SER A 1 91 ? 19.372 13.482 -30.037 1.00 96.81 91 SER A CA 1
ATOM 667 C C . SER A 1 91 ? 19.285 14.531 -28.926 1.00 96.81 91 SER A C 1
ATOM 669 O O . SER A 1 91 ? 20.137 15.414 -28.861 1.00 96.81 91 SER A O 1
ATOM 671 N N . GLN A 1 92 ? 18.231 14.497 -28.113 1.00 96.69 92 GLN A N 1
ATOM 672 C CA . GLN A 1 92 ? 17.987 15.402 -26.989 1.00 96.69 92 GLN A CA 1
ATOM 673 C C . GLN A 1 92 ? 17.628 14.573 -25.760 1.00 96.69 92 GLN A C 1
ATOM 675 O O . GLN A 1 92 ? 16.925 13.570 -25.896 1.00 96.69 92 GLN A O 1
ATOM 680 N N . ASP A 1 93 ? 18.085 14.994 -24.584 1.00 97.69 93 ASP A N 1
ATOM 681 C CA . ASP A 1 93 ? 17.698 14.355 -23.333 1.00 97.69 93 ASP A CA 1
ATOM 682 C C . ASP A 1 93 ? 16.215 14.599 -23.032 1.00 97.69 93 ASP A C 1
ATOM 684 O O . ASP A 1 93 ? 15.705 15.718 -23.118 1.00 97.69 93 ASP A O 1
ATOM 688 N N . SER A 1 94 ? 15.499 13.536 -22.692 1.00 97.44 94 SER A N 1
ATOM 689 C CA . SER A 1 94 ? 14.120 13.594 -22.215 1.00 97.44 94 SER A CA 1
ATOM 690 C C . SER A 1 94 ? 13.914 12.485 -21.196 1.00 97.44 94 SER A C 1
ATOM 692 O O . SER A 1 94 ? 14.167 11.326 -21.497 1.00 97.44 94 SER A O 1
ATOM 694 N N . VAL A 1 95 ? 13.467 12.838 -19.996 1.00 97.50 95 VAL A N 1
ATOM 695 C CA . VAL A 1 95 ? 13.221 11.909 -18.877 1.00 97.50 95 VAL A CA 1
ATOM 696 C C . VAL A 1 95 ? 11.712 11.732 -18.671 1.00 97.50 95 VAL A C 1
ATOM 698 O O . VAL A 1 95 ? 10.939 12.421 -19.349 1.00 97.50 95 VAL A O 1
ATOM 701 N N . LYS A 1 96 ? 11.266 10.822 -17.792 1.00 97.94 96 LYS A N 1
ATOM 702 C CA . LYS A 1 96 ? 9.832 10.542 -17.553 1.00 97.94 96 LYS A CA 1
ATOM 703 C C . LYS A 1 96 ? 9.062 10.156 -18.824 1.00 97.94 96 LYS A C 1
ATOM 705 O O . LYS A 1 96 ? 7.906 10.527 -19.023 1.00 97.94 96 LYS A O 1
ATOM 710 N N . GLN A 1 97 ? 9.725 9.468 -19.751 1.00 98.50 97 GLN A N 1
ATOM 711 C CA . GLN A 1 97 ? 9.139 9.026 -21.013 1.00 98.50 97 GLN A CA 1
ATOM 712 C C . GLN A 1 97 ? 8.555 7.629 -20.860 1.00 98.50 97 GLN A C 1
ATOM 714 O O . GLN A 1 97 ? 9.233 6.735 -20.365 1.00 98.50 97 GLN A O 1
ATOM 719 N N . VAL A 1 98 ? 7.344 7.409 -21.378 1.00 98.56 98 VAL A N 1
ATOM 720 C CA . VAL A 1 98 ? 6.792 6.053 -21.502 1.00 98.56 98 VAL A CA 1
ATOM 721 C C . VAL A 1 98 ? 7.673 5.251 -22.463 1.00 98.56 98 VAL A C 1
ATOM 723 O O . VAL A 1 98 ? 7.804 5.591 -23.648 1.00 98.56 98 VAL A O 1
ATOM 726 N N . LEU A 1 99 ? 8.279 4.187 -21.942 1.00 98.62 99 LEU A N 1
ATOM 727 C CA . LEU A 1 99 ? 9.056 3.219 -22.710 1.00 98.62 99 LEU A CA 1
ATOM 728 C C . LEU A 1 99 ? 8.142 2.131 -23.281 1.00 98.62 99 LEU A C 1
ATOM 730 O O . LEU A 1 99 ? 8.267 1.740 -24.438 1.00 98.62 99 LEU A O 1
ATOM 734 N N . GLY A 1 100 ? 7.157 1.688 -22.508 1.00 98.31 100 GLY A N 1
ATOM 735 C CA . GLY A 1 100 ? 6.145 0.742 -22.960 1.00 98.31 100 GLY A CA 1
ATOM 736 C C . GLY A 1 100 ? 5.020 0.612 -21.954 1.00 98.31 100 GLY A C 1
ATOM 737 O O . GLY A 1 100 ? 5.166 0.998 -20.796 1.00 98.31 100 GLY A O 1
ATOM 738 N N . PHE A 1 101 ? 3.889 0.096 -22.419 1.00 98.44 101 PHE A N 1
ATOM 739 C CA . PHE A 1 101 ? 2.721 -0.105 -21.579 1.00 98.44 101 PHE A CA 1
ATOM 740 C C . PHE A 1 101 ? 1.799 -1.178 -22.148 1.00 98.44 101 PHE A C 1
ATOM 742 O O . PHE A 1 101 ? 1.820 -1.469 -23.345 1.00 98.44 101 PHE A O 1
ATOM 749 N N . ILE A 1 102 ? 0.945 -1.710 -21.284 1.00 97.38 102 ILE A N 1
ATOM 750 C CA . ILE A 1 102 ? -0.225 -2.504 -21.653 1.00 97.38 102 ILE A CA 1
ATOM 751 C C . ILE A 1 102 ? -1.366 -2.148 -20.698 1.00 97.38 102 ILE A C 1
ATOM 753 O O . ILE A 1 102 ? -1.136 -1.839 -19.532 1.00 97.38 102 ILE A O 1
ATOM 757 N N . SER A 1 103 ? -2.599 -2.148 -21.193 1.00 96.38 103 SER A N 1
ATOM 758 C CA . SER A 1 103 ? -3.794 -1.829 -20.408 1.00 96.38 103 SER A CA 1
ATOM 759 C C . SER A 1 103 ? -4.979 -2.676 -20.858 1.00 96.38 103 SER A C 1
ATOM 761 O O . SER A 1 103 ? -4.897 -3.377 -21.868 1.00 96.38 103 SER A O 1
ATOM 763 N N . ASN A 1 104 ? -6.093 -2.587 -20.127 1.00 93.44 104 ASN A N 1
ATOM 764 C CA . ASN A 1 104 ? -7.286 -3.414 -20.341 1.00 93.44 104 ASN A CA 1
ATOM 765 C C . ASN A 1 104 ? -7.005 -4.921 -20.227 1.00 93.44 104 ASN A C 1
ATOM 767 O O . ASN A 1 104 ? -7.634 -5.723 -20.917 1.00 93.44 104 ASN A O 1
ATOM 771 N N . MET A 1 105 ? -6.056 -5.296 -19.370 1.00 95.62 105 MET A N 1
ATOM 772 C CA . MET A 1 105 ? -5.849 -6.686 -18.981 1.00 95.62 105 MET A CA 1
ATOM 773 C C . MET A 1 105 ? -6.968 -7.128 -18.034 1.00 95.62 105 MET A C 1
ATOM 775 O O . MET A 1 105 ? -7.624 -6.298 -17.392 1.00 95.62 105 MET A O 1
ATOM 779 N N . ASP A 1 106 ? -7.181 -8.438 -17.946 1.00 94.12 106 ASP A N 1
ATOM 780 C CA . ASP A 1 106 ? -8.021 -8.999 -16.894 1.00 94.12 106 ASP A CA 1
ATOM 781 C C . ASP A 1 106 ? -7.416 -8.664 -15.529 1.00 94.12 106 ASP A C 1
ATOM 783 O O . ASP A 1 106 ? -6.201 -8.632 -15.381 1.00 94.12 106 ASP A O 1
ATOM 787 N N . LEU A 1 107 ? -8.255 -8.411 -14.521 1.00 93.88 107 LEU A N 1
ATOM 788 C CA . LEU A 1 107 ? -7.753 -8.185 -13.169 1.00 93.88 107 LEU A CA 1
ATOM 789 C C . LEU A 1 107 ? -7.110 -9.480 -12.658 1.00 93.88 107 LEU A C 1
ATOM 791 O O . LEU A 1 107 ? -7.808 -10.465 -12.403 1.00 93.88 107 LEU A O 1
ATOM 795 N N . GLY A 1 108 ? -5.793 -9.466 -12.496 1.00 93.94 108 GLY A N 1
ATOM 796 C CA . GLY A 1 108 ? -5.025 -10.621 -12.056 1.00 93.94 108 GLY A CA 1
ATOM 797 C C . GLY A 1 108 ? -3.587 -10.259 -11.721 1.00 93.94 108 GLY A C 1
ATOM 798 O O . GLY A 1 108 ? -3.193 -9.096 -11.783 1.00 93.94 108 GLY A O 1
ATOM 799 N N . THR A 1 109 ? -2.813 -11.268 -11.324 1.00 96.50 109 THR A N 1
ATOM 800 C CA . THR A 1 109 ? -1.374 -11.122 -11.101 1.00 96.50 109 THR A CA 1
ATOM 801 C C . THR A 1 109 ? -0.637 -11.210 -12.431 1.00 96.50 109 THR A C 1
ATOM 803 O O . THR A 1 109 ? -0.794 -12.194 -13.153 1.00 96.50 109 THR A O 1
ATOM 806 N N . HIS A 1 110 ? 0.192 -10.208 -12.704 1.00 98.00 110 HIS A N 1
ATOM 807 C CA . HIS A 1 110 ? 0.986 -10.066 -13.916 1.00 98.00 110 HIS A CA 1
ATOM 808 C C . HIS A 1 110 ? 2.439 -9.742 -13.568 1.00 98.00 110 HIS A C 1
ATOM 810 O O . HIS A 1 110 ? 2.720 -9.150 -12.523 1.00 98.00 110 HIS A O 1
ATOM 816 N N . THR A 1 111 ? 3.364 -10.076 -14.464 1.00 98.69 111 THR A N 1
ATOM 817 C CA . THR A 1 111 ? 4.781 -9.710 -14.334 1.00 98.69 111 THR A CA 1
ATOM 818 C C . THR A 1 111 ? 5.228 -8.903 -15.543 1.00 98.69 111 THR A C 1
ATOM 820 O O . THR A 1 111 ? 5.215 -9.411 -16.664 1.00 98.69 111 THR A O 1
ATOM 823 N N . VAL A 1 112 ? 5.664 -7.660 -15.318 1.00 98.88 112 VAL A N 1
ATOM 824 C CA . VAL A 1 112 ? 6.321 -6.826 -16.333 1.00 98.88 112 VAL A CA 1
ATOM 825 C C . VAL A 1 112 ? 7.835 -6.978 -16.239 1.00 98.88 112 VAL A C 1
ATOM 827 O O . VAL A 1 112 ? 8.396 -7.009 -15.146 1.00 98.88 112 VAL A O 1
ATOM 830 N N . VAL A 1 113 ? 8.500 -7.062 -17.389 1.00 98.88 113 VAL A N 1
ATOM 831 C CA . VAL A 1 113 ? 9.959 -7.153 -17.491 1.00 98.88 113 VAL A CA 1
ATOM 832 C C . VAL A 1 113 ? 10.454 -6.173 -18.547 1.00 98.88 113 VAL A C 1
ATOM 834 O O . VAL A 1 113 ? 10.085 -6.303 -19.714 1.00 98.88 113 VAL A O 1
ATOM 837 N N . LEU A 1 114 ? 11.297 -5.218 -18.150 1.00 98.81 114 LEU A N 1
ATOM 838 C CA . LEU A 1 114 ? 12.111 -4.389 -19.043 1.00 98.81 114 LEU A CA 1
ATOM 839 C C . LEU A 1 114 ? 13.476 -5.060 -19.210 1.00 98.81 114 LEU A C 1
ATOM 841 O O . LEU A 1 114 ? 14.136 -5.331 -18.214 1.00 98.81 114 LEU A O 1
ATOM 845 N N . SER A 1 115 ? 13.925 -5.306 -20.440 1.00 98.44 115 SER A N 1
ATOM 846 C CA . SER A 1 115 ? 15.211 -5.958 -20.722 1.00 98.44 115 SER A CA 1
ATOM 847 C C . SER A 1 115 ? 16.055 -5.177 -21.720 1.00 98.44 115 SER A C 1
ATOM 849 O O . SER A 1 115 ? 15.581 -4.805 -22.799 1.00 98.44 115 SER A O 1
ATOM 851 N N . SER A 1 116 ? 17.336 -5.000 -21.397 1.00 97.94 116 SER A N 1
ATOM 852 C CA . SER A 1 116 ? 18.326 -4.461 -22.328 1.00 97.94 116 SER A CA 1
ATOM 853 C C . SER A 1 116 ? 18.590 -5.447 -23.462 1.00 97.94 116 SER A C 1
ATOM 855 O O . SER A 1 116 ? 18.920 -6.606 -23.226 1.00 97.94 116 SER A O 1
ATOM 857 N N . SER A 1 117 ? 18.482 -4.986 -24.708 1.00 96.00 117 SER A N 1
ATOM 858 C CA . SER A 1 117 ? 18.728 -5.810 -25.903 1.00 96.00 117 SER A CA 1
ATOM 859 C C . SER A 1 117 ? 20.158 -5.667 -26.449 1.00 96.00 117 SER A C 1
ATOM 861 O O . SER A 1 117 ? 20.531 -6.329 -27.422 1.00 96.00 117 SER A O 1
ATOM 863 N N . GLY A 1 118 ? 20.988 -4.826 -25.823 1.00 93.44 118 GLY A N 1
ATOM 864 C CA . GLY A 1 118 ? 22.357 -4.536 -26.252 1.00 93.44 118 GLY A CA 1
ATOM 865 C C . GLY A 1 118 ? 23.245 -4.027 -25.116 1.00 93.44 118 GLY A C 1
ATOM 866 O O . GLY A 1 118 ? 22.933 -4.194 -23.946 1.00 93.44 118 GLY A O 1
ATOM 867 N N . SER A 1 119 ? 24.385 -3.424 -25.460 1.00 93.19 119 SER A N 1
ATOM 868 C CA . SER A 1 119 ? 25.346 -2.882 -24.480 1.00 93.19 119 SER A CA 1
ATOM 869 C C . SER A 1 119 ? 25.275 -1.361 -24.308 1.00 93.19 119 SER A C 1
ATOM 871 O O . SER A 1 119 ? 26.058 -0.777 -23.561 1.00 93.19 119 SER A O 1
ATOM 873 N N . SER A 1 120 ? 24.390 -0.698 -25.052 1.00 97.12 120 SER A N 1
ATOM 874 C CA . SER A 1 120 ? 24.117 0.728 -24.879 1.00 97.12 120 SER A CA 1
ATOM 875 C C . SER A 1 120 ? 23.245 0.943 -23.645 1.00 97.12 120 SER A C 1
ATOM 877 O O . SER A 1 120 ? 22.476 0.061 -23.268 1.00 97.12 120 SER A O 1
ATOM 879 N N . ARG A 1 121 ? 23.372 2.114 -23.016 1.00 97.25 121 ARG A N 1
ATOM 880 C CA . ARG A 1 121 ? 22.691 2.404 -21.752 1.00 97.25 121 ARG A CA 1
ATOM 881 C C . ARG A 1 121 ? 21.173 2.406 -21.935 1.00 97.25 121 ARG A C 1
ATOM 883 O O . ARG A 1 121 ? 20.674 2.937 -22.922 1.00 97.25 121 ARG A O 1
ATOM 890 N N . ILE A 1 122 ? 20.453 1.845 -20.980 1.00 98.50 122 ILE A N 1
ATOM 891 C CA . ILE A 1 122 ? 19.019 2.077 -20.785 1.00 98.50 122 ILE A CA 1
ATOM 892 C C . ILE A 1 122 ? 18.788 2.358 -19.305 1.00 98.50 122 ILE A C 1
ATOM 894 O O . ILE A 1 122 ? 19.634 2.002 -18.479 1.00 98.50 122 ILE A O 1
ATOM 898 N N . ASP A 1 123 ? 17.673 2.988 -18.970 1.00 98.38 123 ASP A N 1
ATOM 899 C CA . ASP A 1 123 ? 17.287 3.266 -17.594 1.00 98.38 123 ASP A CA 1
ATOM 900 C C . ASP A 1 123 ? 15.810 2.952 -17.331 1.00 98.38 123 ASP A C 1
ATOM 902 O O . ASP A 1 123 ? 15.023 2.681 -18.244 1.00 98.38 123 ASP A O 1
ATOM 906 N N . ILE A 1 124 ? 15.474 2.956 -16.048 1.00 98.69 124 ILE A N 1
ATOM 907 C CA . ILE A 1 124 ? 14.121 2.935 -15.519 1.00 98.69 124 ILE A CA 1
ATOM 908 C C . ILE A 1 124 ? 14.006 4.053 -14.482 1.00 98.69 124 ILE A C 1
ATOM 910 O O . ILE A 1 124 ? 14.897 4.232 -13.653 1.00 98.69 124 ILE A O 1
ATOM 914 N N . ASP A 1 125 ? 12.930 4.823 -14.596 1.00 98.50 125 ASP A N 1
ATOM 915 C CA . ASP A 1 125 ? 12.566 5.933 -13.708 1.00 98.50 125 ASP A CA 1
ATOM 916 C C . ASP A 1 125 ? 11.552 5.424 -12.675 1.00 98.50 125 ASP A C 1
ATOM 918 O O . ASP A 1 125 ? 11.841 5.304 -11.495 1.00 98.50 125 ASP A O 1
ATOM 922 N N . TYR A 1 126 ? 10.384 4.985 -13.146 1.00 98.81 126 TYR A N 1
ATOM 923 C CA . TYR A 1 126 ? 9.350 4.389 -12.305 1.00 98.81 126 TYR A CA 1
ATOM 924 C C . TYR A 1 126 ? 8.402 3.518 -13.133 1.00 98.81 126 TYR A C 1
ATOM 926 O O . TYR A 1 126 ? 8.416 3.521 -14.372 1.00 98.81 126 TYR A O 1
ATOM 934 N N . ILE A 1 127 ? 7.551 2.772 -12.437 1.00 98.94 127 ILE A N 1
ATOM 935 C CA . ILE A 1 127 ? 6.454 1.994 -13.009 1.00 98.94 127 ILE A CA 1
ATOM 936 C C . ILE A 1 127 ? 5.136 2.514 -12.435 1.00 98.94 127 ILE A C 1
ATOM 938 O O . ILE A 1 127 ? 4.989 2.627 -11.222 1.00 98.94 127 ILE A O 1
ATOM 942 N N . GLU A 1 128 ? 4.159 2.796 -13.292 1.00 98.81 128 GLU A N 1
ATOM 943 C CA . GLU A 1 128 ? 2.771 3.021 -12.870 1.00 98.81 128 GLU A CA 1
ATOM 944 C C . GLU A 1 128 ? 1.957 1.750 -13.089 1.00 98.81 128 GLU A C 1
ATOM 946 O O . GLU A 1 128 ? 2.018 1.142 -14.161 1.00 98.81 128 GLU A O 1
ATOM 951 N N . VAL A 1 129 ? 1.162 1.374 -12.091 1.00 98.69 129 VAL A N 1
ATOM 952 C CA . VAL A 1 129 ? 0.198 0.274 -12.179 1.00 98.69 129 VAL A CA 1
ATOM 953 C C . VAL A 1 129 ? -1.207 0.823 -12.035 1.00 98.69 129 VAL A C 1
ATOM 955 O O . VAL A 1 129 ? -1.470 1.623 -11.143 1.00 98.69 129 VAL A O 1
ATOM 958 N N . GLU A 1 130 ? -2.116 0.341 -12.878 1.00 98.19 130 GLU A N 1
ATOM 959 C CA . GLU A 1 130 ? -3.558 0.462 -12.680 1.00 98.19 130 GLU A CA 1
ATOM 960 C C . GLU A 1 130 ? -4.086 -0.864 -12.121 1.00 98.19 130 GLU A C 1
ATOM 962 O O . GLU A 1 130 ? -3.905 -1.914 -12.737 1.00 98.19 130 GLU A O 1
ATOM 967 N N . THR A 1 131 ? -4.780 -0.822 -10.985 1.00 95.75 131 THR A N 1
ATOM 968 C CA . THR A 1 131 ? -5.545 -1.939 -10.410 1.00 95.75 131 THR A CA 1
ATOM 969 C C . THR A 1 131 ? -6.997 -1.528 -10.158 1.00 95.75 131 THR A C 1
ATOM 971 O O . THR A 1 131 ? -7.409 -0.402 -10.455 1.00 95.75 131 THR A O 1
ATOM 974 N N . ARG A 1 132 ? -7.818 -2.449 -9.648 1.00 93.69 132 ARG A N 1
ATOM 975 C CA . ARG A 1 132 ? -9.238 -2.217 -9.376 1.00 93.69 132 ARG A CA 1
ATOM 976 C C . ARG A 1 132 ? -9.666 -2.785 -8.031 1.00 93.69 132 ARG A C 1
ATOM 978 O O . ARG A 1 132 ? -9.406 -3.945 -7.738 1.00 93.69 132 ARG A O 1
ATOM 985 N N . LEU A 1 133 ? -10.412 -1.985 -7.268 1.00 92.12 133 LEU A N 1
ATOM 986 C CA . LEU A 1 133 ? -10.988 -2.376 -5.977 1.00 92.12 133 LEU A CA 1
ATOM 987 C C . LEU A 1 133 ? -12.520 -2.565 -6.060 1.00 92.12 133 LEU A C 1
ATOM 989 O O . LEU A 1 133 ? -13.180 -1.987 -6.944 1.00 92.12 133 LEU A O 1
ATOM 993 N N . PRO A 1 134 ? -13.118 -3.382 -5.168 1.00 87.81 134 PRO A N 1
ATOM 994 C CA . PRO A 1 134 ? -14.549 -3.679 -5.174 1.00 87.81 134 PRO A CA 1
ATOM 995 C C . PRO A 1 134 ? -15.395 -2.493 -4.676 1.00 87.81 134 PRO A C 1
ATOM 997 O O . PRO A 1 134 ? -15.747 -2.399 -3.512 1.00 87.81 134 PRO A O 1
ATOM 1000 N N . GLY A 1 135 ? -15.772 -1.590 -5.580 1.00 86.56 135 GLY A N 1
ATOM 1001 C CA . GLY A 1 135 ? -16.694 -0.484 -5.294 1.00 86.56 135 GLY A CA 1
ATOM 1002 C C . GLY A 1 135 ? -16.851 0.466 -6.477 1.00 86.56 135 GLY A C 1
ATOM 1003 O O . GLY A 1 135 ? -16.424 0.137 -7.592 1.00 86.56 135 GLY A O 1
ATOM 1004 N N . ASP A 1 136 ? -17.451 1.629 -6.238 1.00 88.00 136 ASP A N 1
ATOM 1005 C CA . ASP A 1 136 ? -17.621 2.702 -7.229 1.00 88.00 136 ASP A CA 1
ATOM 1006 C C . ASP A 1 136 ? -16.590 3.822 -7.054 1.00 88.00 136 ASP A C 1
ATOM 1008 O O . ASP A 1 136 ? -16.187 4.455 -8.030 1.00 88.00 136 ASP A O 1
ATOM 1012 N N . GLN A 1 137 ? -16.154 4.062 -5.815 1.00 90.75 137 GLN A N 1
ATOM 1013 C CA . GLN A 1 137 ? -15.139 5.054 -5.469 1.00 90.75 137 GLN A CA 1
ATOM 1014 C C . GLN A 1 137 ? -14.096 4.461 -4.528 1.00 90.75 137 GLN A C 1
ATOM 1016 O O . GLN A 1 137 ? -14.369 3.491 -3.825 1.00 90.75 137 GLN A O 1
ATOM 1021 N N . ILE A 1 138 ? -12.912 5.068 -4.507 1.00 92.25 138 ILE A N 1
ATOM 1022 C CA . ILE A 1 138 ? -11.828 4.716 -3.589 1.00 92.25 138 ILE A CA 1
ATOM 1023 C C . ILE A 1 138 ? -11.524 5.936 -2.742 1.00 92.25 138 ILE A C 1
ATOM 1025 O O . ILE A 1 138 ? -11.344 7.037 -3.263 1.00 92.25 138 ILE A O 1
ATOM 1029 N N . THR A 1 139 ? -11.471 5.726 -1.437 1.00 93.38 139 THR A N 1
ATOM 1030 C CA . THR A 1 139 ? -10.954 6.696 -0.478 1.00 93.38 139 THR A CA 1
ATOM 1031 C C . THR A 1 139 ? -9.607 6.215 0.024 1.00 93.38 139 THR A C 1
ATOM 1033 O O . THR A 1 139 ? -9.472 5.044 0.380 1.00 93.38 139 THR A O 1
ATOM 1036 N N . THR A 1 140 ? -8.640 7.122 0.096 1.00 95.44 140 THR A N 1
ATOM 1037 C CA . THR A 1 140 ? -7.322 6.846 0.668 1.00 95.44 140 THR A CA 1
ATOM 1038 C C . THR A 1 140 ? -7.224 7.512 2.031 1.00 95.44 140 THR A C 1
ATOM 1040 O O . THR A 1 140 ? -7.509 8.702 2.160 1.00 95.44 140 THR A O 1
ATOM 1043 N N . THR A 1 141 ? -6.825 6.744 3.038 1.00 96.19 141 THR A N 1
ATOM 1044 C CA . THR A 1 141 ? -6.470 7.247 4.367 1.00 96.19 141 THR A CA 1
ATOM 1045 C C . THR A 1 141 ? -4.976 7.066 4.563 1.00 96.19 141 THR A C 1
ATOM 1047 O O . THR A 1 141 ? -4.462 5.973 4.337 1.00 96.19 141 THR A O 1
ATOM 1050 N N . THR A 1 142 ? -4.291 8.118 4.995 1.00 97.81 142 THR A N 1
ATOM 1051 C CA . THR A 1 142 ? -2.878 8.051 5.369 1.00 97.81 142 THR A CA 1
ATOM 1052 C C . THR A 1 142 ? -2.772 7.877 6.876 1.00 97.81 142 THR A C 1
ATOM 1054 O O . THR A 1 142 ? -3.356 8.655 7.629 1.00 97.81 142 THR A O 1
ATOM 1057 N N . ILE A 1 143 ? -2.046 6.850 7.303 1.00 98.12 143 ILE A N 1
ATOM 1058 C CA . ILE A 1 143 ? -1.590 6.669 8.677 1.00 98.12 143 ILE A CA 1
ATOM 1059 C C . ILE A 1 143 ? -0.120 7.090 8.688 1.00 98.12 143 ILE A C 1
ATOM 1061 O O . ILE A 1 143 ? 0.732 6.373 8.165 1.00 98.12 143 ILE A O 1
ATOM 1065 N N . GLU A 1 144 ? 0.150 8.279 9.216 1.00 98.19 144 GLU A N 1
ATOM 1066 C CA . GLU A 1 144 ? 1.502 8.844 9.314 1.00 98.19 144 GLU A CA 1
ATOM 1067 C C . GLU A 1 144 ? 2.349 8.053 10.323 1.00 98.19 144 GLU A C 1
ATOM 1069 O O . GLU A 1 144 ? 1.807 7.505 11.284 1.00 98.19 144 GLU A O 1
ATOM 1074 N N . ASP A 1 145 ? 3.673 8.039 10.166 1.00 98.31 145 ASP A N 1
ATOM 1075 C CA . ASP A 1 145 ? 4.624 7.429 11.111 1.00 98.31 145 ASP A CA 1
ATOM 1076 C C . ASP A 1 145 ? 4.396 7.841 12.579 1.00 98.31 145 ASP A C 1
ATOM 1078 O O . ASP A 1 145 ? 4.618 7.064 13.509 1.00 98.31 145 ASP A O 1
ATOM 1082 N N . SER A 1 146 ? 3.935 9.066 12.805 1.00 96.88 146 SER A N 1
ATOM 1083 C CA . SER A 1 146 ? 3.648 9.617 14.131 1.00 96.88 146 SER A CA 1
ATOM 1084 C C . SER A 1 146 ? 2.263 9.256 14.689 1.00 96.88 146 SER A C 1
ATOM 1086 O O . SER A 1 146 ? 1.941 9.653 15.816 1.00 96.88 146 SER A O 1
ATOM 1088 N N . ASP A 1 147 ? 1.437 8.515 13.943 1.00 97.81 147 ASP A N 1
ATOM 1089 C CA . ASP A 1 147 ? 0.090 8.140 14.371 1.00 97.81 147 ASP A CA 1
ATOM 1090 C C . ASP A 1 147 ? 0.135 7.204 15.600 1.00 97.81 147 ASP A C 1
ATOM 1092 O O . ASP A 1 147 ? 0.827 6.180 15.592 1.00 97.81 147 ASP A O 1
ATOM 1096 N N . PRO A 1 148 ? -0.624 7.501 16.674 1.00 96.50 148 PRO A N 1
ATOM 1097 C CA . PRO A 1 148 ? -0.627 6.691 17.892 1.00 96.50 148 PRO A CA 1
ATOM 1098 C C . PRO A 1 148 ? -1.197 5.272 17.714 1.00 96.50 148 PRO A C 1
ATOM 1100 O O . PRO A 1 148 ? -1.083 4.463 18.637 1.00 96.50 148 PRO A O 1
ATOM 1103 N N . ALA A 1 149 ? -1.832 4.958 16.580 1.00 95.19 149 ALA A N 1
ATOM 1104 C CA . ALA A 1 149 ? -2.254 3.605 16.231 1.00 95.19 149 ALA A CA 1
ATOM 1105 C C . ALA A 1 149 ? -1.074 2.685 15.875 1.00 95.19 149 ALA A C 1
ATOM 1107 O O . ALA A 1 149 ? -1.240 1.461 15.890 1.00 95.19 149 ALA A O 1
ATOM 1108 N N . ILE A 1 150 ? 0.104 3.245 15.573 1.00 98.31 150 ILE A N 1
ATOM 1109 C CA . ILE A 1 150 ? 1.308 2.474 15.269 1.00 98.31 150 ILE A CA 1
ATOM 1110 C C . ILE A 1 150 ? 2.010 2.082 16.572 1.00 98.31 150 ILE A C 1
ATOM 1112 O O . ILE A 1 150 ? 2.393 2.911 17.399 1.00 98.31 150 ILE A O 1
ATOM 1116 N N . SER A 1 151 ? 2.204 0.779 16.755 1.00 98.31 151 SER A N 1
ATOM 1117 C CA . SER A 1 151 ? 2.983 0.217 17.850 1.00 98.31 151 SER A CA 1
ATOM 1118 C C . SER A 1 151 ? 4.417 -0.035 17.404 1.00 98.31 151 SER A C 1
ATOM 1120 O O . SER A 1 151 ? 4.670 -0.870 16.535 1.00 98.31 151 SER A O 1
ATOM 1122 N N . TYR A 1 152 ? 5.348 0.671 18.041 1.00 98.31 152 TYR A N 1
ATOM 1123 C CA . TYR A 1 152 ? 6.784 0.530 17.831 1.00 98.31 152 TYR A CA 1
ATOM 1124 C C . TYR A 1 152 ? 7.413 -0.370 18.900 1.00 98.31 152 TYR A C 1
ATOM 1126 O O . TYR A 1 152 ? 7.318 -0.099 20.101 1.00 98.31 152 TYR A O 1
ATOM 1134 N N . ALA A 1 153 ? 8.076 -1.435 18.454 1.00 97.81 153 ALA A N 1
ATOM 1135 C CA . ALA A 1 153 ? 8.751 -2.426 19.289 1.00 97.81 153 ALA A CA 1
ATOM 1136 C C . ALA A 1 153 ? 10.250 -2.522 18.924 1.00 97.81 153 ALA A C 1
ATOM 1138 O O . ALA A 1 153 ? 10.613 -2.218 17.783 1.00 97.81 153 ALA A O 1
ATOM 1139 N N . PRO A 1 154 ? 11.141 -2.952 19.844 1.00 96.12 154 PRO A N 1
ATOM 1140 C CA . PRO A 1 154 ? 10.850 -3.541 21.159 1.00 96.12 154 PRO A CA 1
ATOM 1141 C C . PRO A 1 154 ? 10.374 -2.546 22.226 1.00 96.12 154 PRO A C 1
ATOM 1143 O O . PRO A 1 154 ? 9.537 -2.913 23.051 1.00 96.12 154 PRO A O 1
ATOM 1146 N N . ALA A 1 155 ? 10.820 -1.292 22.182 1.00 96.31 155 ALA A N 1
ATOM 1147 C CA . ALA A 1 155 ? 10.211 -0.192 22.919 1.00 96.31 155 ALA A CA 1
ATOM 1148 C C . ALA A 1 155 ? 10.168 1.082 22.056 1.00 96.31 155 ALA A C 1
ATOM 1150 O O . ALA A 1 155 ? 11.032 1.268 21.198 1.00 96.31 155 ALA A O 1
ATOM 1151 N N . PRO A 1 156 ? 9.240 2.023 22.320 1.00 94.62 156 PRO A N 1
ATOM 1152 C CA . PRO A 1 156 ? 9.203 3.303 21.609 1.00 94.62 156 PRO A CA 1
ATOM 1153 C C . PRO A 1 156 ? 10.509 4.108 21.703 1.00 94.62 156 PRO A C 1
ATOM 1155 O O . PRO A 1 156 ? 10.817 4.882 20.809 1.00 94.62 156 PRO A O 1
ATOM 1158 N N . SER A 1 157 ? 11.307 3.918 22.761 1.00 95.88 157 SER A N 1
ATOM 1159 C CA . SER A 1 157 ? 12.615 4.571 22.921 1.00 95.88 157 SER A CA 1
ATOM 1160 C C . SER A 1 157 ? 13.707 4.039 21.989 1.00 95.88 157 SER A C 1
ATOM 1162 O O . SER A 1 157 ? 14.753 4.671 21.877 1.00 95.88 157 SER A O 1
ATOM 1164 N N . ASP A 1 158 ? 13.489 2.883 21.356 1.00 97.12 158 ASP A N 1
ATOM 1165 C CA . ASP A 1 158 ? 14.400 2.312 20.356 1.00 97.12 158 ASP A CA 1
ATOM 1166 C C . ASP A 1 158 ? 14.143 2.875 18.950 1.00 97.12 158 ASP A C 1
ATOM 1168 O O . ASP A 1 158 ? 14.870 2.545 18.010 1.00 97.12 158 ASP A O 1
ATOM 1172 N N . TRP A 1 159 ? 13.120 3.721 18.808 1.00 98.19 159 TRP A N 1
ATOM 1173 C CA . TRP A 1 159 ? 12.761 4.416 17.581 1.00 98.19 159 TRP A CA 1
ATOM 1174 C C . TRP A 1 159 ? 13.043 5.911 17.727 1.00 98.19 159 TRP A C 1
ATOM 1176 O O . TRP A 1 159 ? 12.744 6.536 18.743 1.00 98.19 159 TRP A O 1
ATOM 1186 N N . THR A 1 160 ? 13.674 6.486 16.710 1.00 98.31 160 THR A N 1
ATOM 1187 C CA . THR A 1 160 ? 14.038 7.903 16.639 1.00 98.31 160 THR A CA 1
ATOM 1188 C C . THR A 1 160 ? 13.277 8.564 15.500 1.00 98.31 160 THR A C 1
ATOM 1190 O O . THR A 1 160 ? 13.052 7.945 14.466 1.00 98.31 160 THR A O 1
ATOM 1193 N N . VAL A 1 161 ? 12.915 9.836 15.677 1.00 98.00 161 VAL A N 1
ATOM 1194 C CA . VAL A 1 161 ? 12.210 10.625 14.659 1.00 98.00 161 VAL A CA 1
ATOM 1195 C C . VAL A 1 161 ? 13.183 11.529 13.914 1.00 98.00 161 VAL A C 1
ATOM 1197 O O . VAL A 1 161 ? 13.969 12.255 14.530 1.00 98.00 161 VAL A O 1
ATOM 1200 N N . ASN A 1 162 ? 13.104 11.522 12.589 1.00 97.38 162 ASN A N 1
ATOM 1201 C CA . ASN A 1 162 ? 13.807 12.442 11.706 1.00 97.38 162 ASN A CA 1
ATOM 1202 C C . ASN A 1 162 ? 12.795 13.382 11.042 1.00 97.38 162 ASN A C 1
ATOM 1204 O O . ASN A 1 162 ? 11.960 12.932 10.270 1.00 97.38 162 ASN A O 1
ATOM 1208 N N . ASN A 1 163 ? 12.873 14.683 11.325 1.00 97.62 163 ASN A N 1
ATOM 1209 C CA . ASN A 1 163 ? 11.912 15.656 10.803 1.00 97.62 163 ASN A CA 1
ATOM 1210 C C . ASN A 1 163 ? 12.481 16.380 9.580 1.00 97.62 163 ASN A C 1
ATOM 1212 O O . ASN A 1 163 ? 13.438 17.152 9.708 1.00 97.62 163 ASN A O 1
ATOM 1216 N N . LYS A 1 164 ? 11.897 16.138 8.406 1.00 96.25 164 LYS A N 1
ATOM 1217 C CA . LYS A 1 164 ? 12.250 16.796 7.141 1.00 96.25 164 LYS A CA 1
ATOM 1218 C C . LYS A 1 164 ? 11.021 16.869 6.242 1.00 96.25 164 LYS A C 1
ATOM 1220 O O . LYS A 1 164 ? 10.287 15.898 6.143 1.00 96.25 164 LYS A O 1
ATOM 1225 N N . ASP A 1 165 ?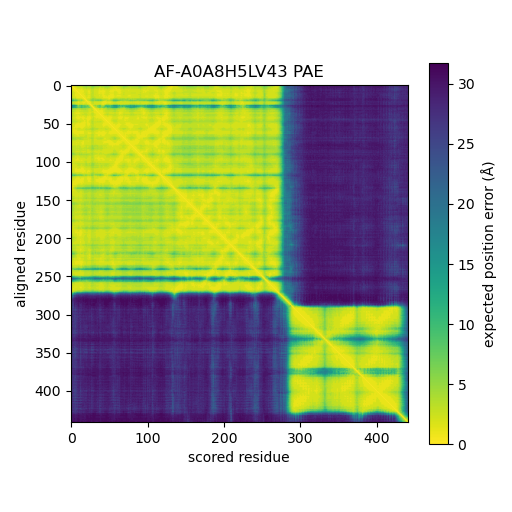 10.890 17.957 5.488 1.00 95.88 165 ASP A N 1
ATOM 1226 C CA . ASP A 1 165 ? 9.767 18.188 4.559 1.00 95.88 165 ASP A CA 1
ATOM 1227 C C . ASP A 1 165 ? 9.692 17.197 3.386 1.00 95.88 165 ASP A C 1
ATOM 1229 O O . ASP A 1 165 ? 8.733 17.210 2.623 1.00 95.88 165 ASP A O 1
ATOM 1233 N N . VAL A 1 166 ? 10.722 16.366 3.210 1.00 93.50 166 VAL A N 1
ATOM 1234 C CA . VAL A 1 166 ? 10.737 15.316 2.188 1.00 93.50 166 VAL A CA 1
ATOM 1235 C C . VAL A 1 166 ? 9.912 14.092 2.600 1.00 93.50 166 VAL A C 1
ATOM 1237 O O . VAL A 1 166 ? 9.571 13.292 1.741 1.00 93.50 166 VAL A O 1
ATOM 1240 N N . TYR A 1 167 ? 9.583 13.929 3.881 1.00 96.38 167 TYR A N 1
ATOM 1241 C CA . TYR A 1 167 ? 8.755 12.821 4.360 1.00 96.38 167 TYR A CA 1
ATOM 1242 C C . TYR A 1 167 ? 7.279 13.218 4.398 1.00 96.38 167 TYR A C 1
ATOM 1244 O O . TYR A 1 167 ? 6.942 14.407 4.490 1.00 96.38 167 TYR A O 1
ATOM 1252 N N . THR A 1 168 ? 6.398 12.228 4.338 1.00 93.00 168 THR A N 1
ATOM 1253 C CA . THR A 1 168 ? 4.964 12.433 4.556 1.00 93.00 168 THR A CA 1
ATOM 1254 C C . THR A 1 168 ? 4.761 12.918 5.995 1.00 93.00 168 THR A C 1
ATOM 1256 O O . THR A 1 168 ? 5.513 12.572 6.901 1.00 93.00 168 THR A O 1
ATOM 1259 N N . GLY A 1 169 ? 3.879 13.900 6.196 1.00 94.12 169 GLY A N 1
ATOM 1260 C CA . GLY A 1 169 ? 3.722 14.529 7.515 1.00 94.12 169 GLY A CA 1
ATOM 1261 C C . GLY A 1 169 ? 4.968 15.257 8.063 1.00 94.12 169 GLY A C 1
ATOM 1262 O O . GLY A 1 169 ? 4.942 15.721 9.202 1.00 94.12 169 GLY A O 1
ATOM 1263 N N . SER A 1 170 ? 6.032 15.414 7.262 1.00 96.38 170 SER A N 1
ATOM 1264 C CA . SER A 1 170 ? 7.344 15.957 7.647 1.00 96.38 170 SER A CA 1
ATOM 1265 C C . SER A 1 170 ? 8.114 15.146 8.708 1.00 96.38 170 SER A C 1
ATOM 1267 O O . SER A 1 170 ? 9.057 15.687 9.302 1.00 96.38 170 SER A O 1
ATOM 1269 N N . SER A 1 171 ? 7.776 13.873 8.941 1.00 97.75 171 SER A N 1
ATOM 1270 C CA . SER A 1 171 ? 8.465 12.995 9.900 1.00 97.75 171 SER A CA 1
ATOM 1271 C C . SER A 1 171 ? 8.733 11.593 9.356 1.00 97.75 171 SER A C 1
ATOM 1273 O O . SER A 1 171 ? 8.060 11.114 8.461 1.00 97.75 171 SER A O 1
ATOM 1275 N N . LEU A 1 172 ? 9.780 10.963 9.889 1.00 98.38 172 LEU A N 1
ATOM 1276 C CA . LEU A 1 172 ? 10.134 9.570 9.635 1.00 98.38 172 LEU A CA 1
ATOM 1277 C C . LEU A 1 172 ? 10.547 8.921 10.959 1.00 98.38 172 LEU A C 1
ATOM 1279 O O . LEU A 1 172 ? 11.472 9.421 11.615 1.00 98.38 172 LEU A O 1
ATOM 1283 N N . HIS A 1 173 ? 9.933 7.799 11.329 1.00 98.31 173 HIS A N 1
ATOM 1284 C CA . HIS A 1 173 ? 10.362 6.987 12.469 1.00 98.31 173 HIS A CA 1
ATOM 1285 C C . HIS A 1 173 ? 11.316 5.899 11.992 1.00 98.31 173 HIS A C 1
ATOM 1287 O O . HIS A 1 173 ? 10.972 5.108 11.122 1.00 98.31 173 HIS A O 1
ATOM 1293 N N . PHE A 1 174 ? 12.498 5.813 12.601 1.00 98.19 174 PHE A N 1
ATOM 1294 C CA . PHE A 1 174 ? 13.496 4.802 12.260 1.00 98.19 174 PHE A CA 1
ATOM 1295 C C . PHE A 1 174 ? 14.110 4.140 13.494 1.00 98.19 174 PHE A C 1
ATOM 1297 O O . PHE A 1 174 ? 14.159 4.722 14.579 1.00 98.19 174 PHE A O 1
ATOM 1304 N N . SER A 1 175 ? 14.640 2.933 13.320 1.00 97.62 175 SER A N 1
ATOM 1305 C CA . SER A 1 175 ? 15.391 2.198 14.336 1.00 97.62 175 SER A CA 1
ATOM 1306 C C . SER A 1 175 ? 16.629 1.540 13.733 1.00 97.62 175 SER A C 1
ATOM 1308 O O . SER A 1 175 ? 16.677 1.251 12.544 1.00 97.62 175 SER A O 1
ATOM 1310 N N . GLN A 1 176 ? 17.635 1.292 14.572 1.00 94.81 176 GLN A N 1
ATOM 1311 C CA . GLN A 1 176 ? 18.797 0.446 14.256 1.00 94.81 176 GLN A CA 1
ATOM 1312 C C . GLN A 1 176 ? 18.790 -0.862 15.059 1.00 94.81 176 GLN A C 1
ATOM 1314 O O . GLN A 1 176 ? 19.747 -1.642 15.032 1.00 94.81 176 GLN A O 1
ATOM 1319 N N . THR A 1 177 ? 17.739 -1.082 15.849 1.00 94.19 177 THR A N 1
ATOM 1320 C CA . THR A 1 177 ? 17.603 -2.278 16.668 1.00 94.19 177 THR A CA 1
ATOM 1321 C C . THR A 1 177 ? 17.159 -3.427 15.773 1.00 94.19 177 THR A C 1
ATOM 1323 O O . THR A 1 177 ? 16.086 -3.387 15.179 1.00 94.19 177 THR A O 1
ATOM 1326 N N . ARG A 1 178 ? 17.970 -4.483 15.681 1.00 90.75 178 ARG A N 1
ATOM 1327 C CA . ARG A 1 178 ? 17.612 -5.672 14.893 1.00 90.75 178 ARG A CA 1
ATOM 1328 C C . ARG A 1 178 ? 16.327 -6.305 15.407 1.00 90.75 178 ARG A C 1
ATOM 1330 O O . ARG A 1 178 ? 16.161 -6.471 16.617 1.00 90.75 178 ARG A O 1
ATOM 1337 N N . GLY A 1 179 ? 15.441 -6.684 14.491 1.00 92.50 179 GLY A N 1
ATOM 1338 C CA . GLY A 1 179 ? 14.110 -7.172 14.847 1.00 92.50 179 GLY A CA 1
ATOM 1339 C C . GLY A 1 179 ? 13.161 -6.090 15.369 1.00 92.50 179 GLY A C 1
ATOM 1340 O O . GLY A 1 179 ? 12.080 -6.439 15.846 1.00 92.50 179 GLY A O 1
ATOM 1341 N N . ALA A 1 180 ? 13.532 -4.802 15.306 1.00 96.94 180 ALA A N 1
ATOM 1342 C CA . ALA A 1 180 ? 12.585 -3.720 15.544 1.00 96.94 180 ALA A CA 1
ATOM 1343 C C . ALA A 1 180 ? 11.414 -3.835 14.570 1.00 96.94 180 ALA A C 1
ATOM 1345 O O . ALA A 1 180 ? 11.584 -4.241 13.418 1.00 96.94 180 ALA A O 1
ATOM 1346 N N . SER A 1 181 ? 10.223 -3.491 15.051 1.00 97.88 181 SER A N 1
ATOM 1347 C CA . SER A 1 181 ? 9.012 -3.553 14.242 1.00 97.88 181 SER A CA 1
ATOM 1348 C C . SER A 1 181 ? 8.086 -2.375 14.487 1.00 97.88 181 SER A C 1
ATOM 1350 O O . SER A 1 181 ? 8.019 -1.848 15.600 1.00 97.88 181 SER A O 1
ATOM 1352 N N . ALA A 1 182 ? 7.371 -1.996 13.433 1.00 98.56 182 ALA A N 1
ATOM 1353 C CA . ALA A 1 182 ? 6.256 -1.064 13.475 1.00 98.56 182 ALA A CA 1
ATOM 1354 C C . ALA A 1 182 ? 4.999 -1.822 13.040 1.00 98.56 182 ALA A C 1
ATOM 1356 O O . ALA A 1 182 ? 4.989 -2.450 11.979 1.00 98.56 182 ALA A O 1
ATOM 1357 N N . THR A 1 183 ? 3.971 -1.826 13.889 1.00 98.62 183 THR A N 1
ATOM 1358 C CA . THR A 1 183 ? 2.739 -2.600 13.681 1.00 98.62 183 THR A CA 1
ATOM 1359 C C . THR A 1 183 ? 1.513 -1.711 13.774 1.00 98.62 183 THR A C 1
ATOM 1361 O O . THR A 1 183 ? 1.365 -0.972 14.743 1.00 98.62 183 THR A O 1
ATOM 1364 N N . VAL A 1 184 ? 0.598 -1.834 12.817 1.00 98.31 184 VAL A N 1
ATOM 1365 C CA . VAL A 1 184 ? -0.658 -1.082 12.785 1.00 98.31 184 VAL A CA 1
ATOM 1366 C C . VAL A 1 184 ? -1.830 -1.997 12.446 1.00 98.31 184 VAL A C 1
ATOM 1368 O O . VAL A 1 184 ? -1.698 -2.953 11.681 1.00 98.31 184 VAL A O 1
ATOM 1371 N N . SER A 1 185 ? -2.990 -1.717 13.039 1.00 97.50 185 SER A N 1
ATOM 1372 C CA . SER A 1 185 ? -4.265 -2.309 12.623 1.00 97.50 185 SER A CA 1
ATOM 1373 C C . SER A 1 185 ? -5.029 -1.313 11.763 1.00 97.50 185 SER A C 1
ATOM 1375 O O . SER A 1 185 ? -5.137 -0.145 12.128 1.00 97.50 185 SER A O 1
ATOM 1377 N N . PHE A 1 186 ? -5.584 -1.764 10.645 1.00 95.38 186 PHE A N 1
ATOM 1378 C CA . PHE A 1 186 ? -6.298 -0.901 9.707 1.00 95.38 186 PHE A CA 1
ATOM 1379 C C . PHE A 1 186 ? -7.521 -1.604 9.117 1.00 95.38 186 PHE A C 1
ATOM 1381 O O . PHE A 1 186 ? -7.685 -2.812 9.250 1.00 95.38 186 PHE A O 1
ATOM 1388 N N . SER A 1 187 ? -8.404 -0.844 8.473 1.00 93.88 187 SER A N 1
ATOM 1389 C CA . SER A 1 187 ? -9.534 -1.397 7.721 1.00 93.88 187 SER A CA 1
ATOM 1390 C C . SER A 1 187 ? -9.567 -0.776 6.332 1.00 93.88 187 SER A C 1
ATOM 1392 O O . SER A 1 187 ? -9.730 0.436 6.199 1.00 93.88 187 SER A O 1
ATOM 1394 N N . GLY A 1 188 ? -9.378 -1.611 5.316 1.00 91.69 188 GLY A N 1
ATOM 1395 C CA . GLY A 1 188 ? -9.374 -1.221 3.912 1.00 91.69 188 GLY A CA 1
ATOM 1396 C C . GLY A 1 188 ? -9.143 -2.425 3.005 1.00 91.69 188 GLY A C 1
ATOM 1397 O O . GLY A 1 188 ? -8.737 -3.488 3.465 1.00 91.69 188 GLY A O 1
ATOM 1398 N N . ASP A 1 189 ? -9.410 -2.243 1.719 1.00 93.75 189 ASP A N 1
ATOM 1399 C CA . ASP A 1 189 ? -9.319 -3.278 0.687 1.00 93.75 189 ASP A CA 1
ATOM 1400 C C . ASP A 1 189 ? -7.892 -3.461 0.149 1.00 93.75 189 ASP A C 1
ATOM 1402 O O . ASP A 1 189 ? -7.556 -4.523 -0.389 1.00 93.75 189 ASP A O 1
ATOM 1406 N N . ALA A 1 190 ? -7.055 -2.427 0.280 1.00 96.00 190 ALA A N 1
ATOM 1407 C CA . ALA A 1 190 ? -5.638 -2.470 -0.054 1.00 96.00 190 ALA A CA 1
ATOM 1408 C C . ALA A 1 190 ? -4.796 -1.606 0.893 1.00 96.00 190 ALA A C 1
ATOM 1410 O O . ALA A 1 190 ? -5.295 -0.669 1.522 1.00 96.00 190 ALA A O 1
ATOM 1411 N N . VAL A 1 191 ? -3.501 -1.906 0.958 1.00 97.81 191 VAL A N 1
ATOM 1412 C CA . VAL A 1 191 ? -2.516 -1.192 1.770 1.00 97.81 191 VAL A CA 1
ATOM 1413 C C . VAL A 1 191 ? -1.222 -0.968 0.989 1.00 97.81 191 VAL A C 1
ATOM 1415 O O . VAL A 1 191 ? -0.740 -1.866 0.296 1.00 97.81 191 VAL A O 1
ATOM 1418 N N . GLY A 1 192 ? -0.664 0.234 1.106 1.00 98.19 192 GLY A N 1
ATOM 1419 C CA . GLY A 1 192 ? 0.671 0.598 0.641 1.00 98.19 192 GLY A CA 1
ATOM 1420 C C . GLY A 1 192 ? 1.544 1.023 1.818 1.00 98.19 192 GLY A C 1
ATOM 1421 O O . GLY A 1 192 ? 1.092 1.777 2.676 1.00 98.19 192 GLY A O 1
ATOM 1422 N N . VAL A 1 193 ? 2.782 0.542 1.863 1.00 98.56 193 VAL A N 1
ATOM 1423 C CA . VAL A 1 193 ? 3.763 0.870 2.904 1.00 98.56 193 VAL A CA 1
ATOM 1424 C C . VAL A 1 193 ? 4.843 1.748 2.303 1.00 98.56 193 VAL A C 1
ATOM 1426 O O . VAL A 1 193 ? 5.477 1.343 1.328 1.00 98.56 193 VAL A O 1
ATOM 1429 N N . TYR A 1 194 ? 5.052 2.918 2.892 1.00 98.56 194 TYR A N 1
ATOM 1430 C CA . TYR A 1 194 ? 6.025 3.902 2.444 1.00 98.56 194 TYR A CA 1
ATOM 1431 C C . TYR A 1 194 ? 7.099 4.122 3.502 1.00 98.56 194 TYR A C 1
ATOM 1433 O O . TYR A 1 194 ? 6.823 4.143 4.703 1.00 98.56 194 TYR A O 1
ATOM 1441 N N . GLY A 1 195 ? 8.325 4.297 3.032 1.00 98.06 195 GLY A N 1
ATOM 1442 C CA . GLY A 1 195 ? 9.497 4.550 3.857 1.00 98.06 195 GLY A CA 1
ATOM 1443 C C . GLY A 1 195 ? 10.647 5.035 2.990 1.00 98.06 195 GLY A C 1
ATOM 1444 O O . GLY A 1 195 ? 10.436 5.667 1.944 1.00 98.06 195 GLY A O 1
ATOM 1445 N N . THR A 1 196 ? 11.861 4.705 3.406 1.00 97.44 196 THR A N 1
ATOM 1446 C CA . THR A 1 196 ? 13.063 4.969 2.627 1.00 97.44 196 THR A CA 1
ATOM 1447 C C . THR A 1 196 ? 13.806 3.690 2.254 1.00 97.44 196 THR A C 1
ATOM 1449 O O . THR A 1 196 ? 13.629 2.624 2.844 1.00 97.44 196 THR A O 1
ATOM 1452 N N . THR A 1 197 ? 14.621 3.790 1.207 1.00 96.56 197 THR A N 1
ATOM 1453 C CA . THR A 1 197 ? 15.634 2.783 0.877 1.00 96.56 197 THR A CA 1
ATOM 1454 C C . THR A 1 197 ? 16.992 3.456 0.830 1.00 96.56 197 THR A C 1
ATOM 1456 O O . THR A 1 197 ? 17.109 4.566 0.306 1.00 96.56 197 THR A O 1
ATOM 1459 N N . SER A 1 198 ? 18.019 2.805 1.367 1.00 95.56 198 SER A N 1
ATOM 1460 C CA . SER A 1 198 ? 19.366 3.375 1.459 1.00 95.56 198 SER A CA 1
ATOM 1461 C C . SER A 1 198 ? 20.421 2.278 1.653 1.00 95.56 198 SER A C 1
ATOM 1463 O O . SER A 1 198 ? 20.092 1.181 2.123 1.00 95.56 198 SER A O 1
ATOM 1465 N N . PRO A 1 199 ? 21.712 2.536 1.349 1.00 94.06 199 PRO A N 1
ATOM 1466 C CA . PRO A 1 199 ? 22.787 1.564 1.559 1.00 94.06 199 PRO A CA 1
ATOM 1467 C C . PRO A 1 199 ? 22.916 1.029 2.996 1.00 94.06 199 PRO A C 1
ATOM 1469 O O . PRO A 1 199 ? 23.512 -0.029 3.203 1.00 94.06 199 PRO A O 1
ATOM 1472 N N . ASP A 1 200 ? 22.408 1.766 3.987 1.00 94.25 200 ASP A N 1
ATOM 1473 C CA . ASP A 1 200 ? 22.469 1.441 5.416 1.00 94.25 200 ASP A CA 1
ATOM 1474 C C . ASP A 1 200 ? 21.213 0.736 5.966 1.00 94.25 200 ASP A C 1
ATOM 1476 O O . ASP A 1 200 ? 21.142 0.462 7.169 1.00 94.25 200 ASP A O 1
ATOM 1480 N N . HIS A 1 201 ? 20.265 0.374 5.102 1.00 94.56 201 HIS A N 1
ATOM 1481 C CA . HIS A 1 201 ? 19.034 -0.300 5.502 1.00 94.56 201 HIS A CA 1
ATOM 1482 C C . HIS A 1 201 ? 19.155 -1.823 5.582 1.00 94.56 201 HIS A C 1
ATOM 1484 O O . HIS A 1 201 ? 19.840 -2.475 4.785 1.00 94.56 201 HIS A O 1
ATOM 1490 N N . ALA A 1 202 ? 18.450 -2.373 6.565 1.00 94.25 202 ALA A N 1
ATOM 1491 C CA . ALA A 1 202 ? 18.187 -3.789 6.725 1.00 94.25 202 ALA A CA 1
ATOM 1492 C C . ALA A 1 202 ? 17.180 -4.270 5.688 1.00 94.25 202 ALA A C 1
ATOM 1494 O O . ALA A 1 202 ? 16.333 -3.500 5.236 1.00 94.25 202 ALA A O 1
ATOM 1495 N N . ASP A 1 203 ? 17.207 -5.562 5.387 1.00 94.38 203 ASP A N 1
ATOM 1496 C CA . ASP A 1 203 ? 16.070 -6.170 4.708 1.00 94.38 203 ASP A CA 1
ATOM 1497 C C . ASP A 1 203 ? 14.843 -6.122 5.631 1.00 94.38 203 ASP A C 1
ATOM 1499 O O . ASP A 1 203 ? 14.946 -6.212 6.859 1.00 94.38 203 ASP A O 1
ATOM 1503 N N . VAL A 1 204 ? 13.671 -5.926 5.035 1.00 95.06 204 VAL A N 1
ATOM 1504 C CA . VAL A 1 204 ? 12.416 -5.696 5.749 1.00 95.06 204 VAL A CA 1
ATOM 1505 C C . VAL A 1 204 ? 11.480 -6.865 5.500 1.00 95.06 204 VAL A C 1
ATOM 1507 O O . VAL A 1 204 ? 11.069 -7.139 4.372 1.00 95.06 204 VAL A O 1
ATOM 1510 N N . GLN A 1 205 ? 11.111 -7.555 6.571 1.00 96.06 205 GLN A N 1
ATOM 1511 C CA . GLN A 1 205 ? 10.064 -8.561 6.546 1.00 96.06 205 GLN A CA 1
ATOM 1512 C C . GLN A 1 205 ? 8.697 -7.881 6.675 1.00 96.06 205 GLN A C 1
ATOM 1514 O O . GLN A 1 205 ? 8.445 -7.140 7.627 1.00 96.06 205 GLN A O 1
ATOM 1519 N N . ILE A 1 206 ? 7.803 -8.169 5.731 1.00 97.12 206 ILE A N 1
ATOM 1520 C CA . ILE A 1 206 ? 6.420 -7.695 5.728 1.00 97.12 206 ILE A CA 1
ATOM 1521 C C . ILE A 1 206 ? 5.507 -8.816 6.211 1.00 97.12 206 ILE A C 1
ATOM 1523 O O . ILE A 1 206 ? 5.499 -9.915 5.644 1.00 97.12 206 ILE A O 1
ATOM 1527 N N . VAL A 1 207 ? 4.710 -8.533 7.235 1.00 97.19 207 VAL A N 1
ATOM 1528 C CA . VAL A 1 207 ? 3.703 -9.445 7.783 1.00 97.19 207 VAL A CA 1
ATOM 1529 C C . VAL A 1 207 ? 2.335 -8.786 7.672 1.00 97.19 207 VAL A C 1
ATOM 1531 O O . VAL A 1 207 ? 2.159 -7.658 8.123 1.00 97.19 207 VAL A O 1
ATOM 1534 N N . VAL A 1 208 ? 1.371 -9.490 7.083 1.00 96.50 208 VAL A N 1
ATOM 1535 C CA . VAL A 1 208 ? -0.036 -9.073 7.032 1.00 96.50 208 VAL A CA 1
ATOM 1536 C C . VAL A 1 208 ? -0.882 -10.188 7.633 1.00 96.50 208 VAL A C 1
ATOM 1538 O O . VAL A 1 208 ? -0.712 -11.343 7.256 1.00 96.50 208 VAL A O 1
ATOM 1541 N N . ASP A 1 209 ? -1.755 -9.859 8.584 1.00 94.38 209 ASP A N 1
ATOM 1542 C CA . ASP A 1 209 ? -2.652 -10.811 9.260 1.00 94.38 209 ASP A CA 1
ATOM 1543 C C . ASP A 1 209 ? -1.926 -12.059 9.798 1.00 94.38 209 ASP A C 1
ATOM 1545 O O . ASP A 1 209 ? -2.318 -13.198 9.553 1.00 94.38 209 ASP A O 1
ATOM 1549 N N . GLU A 1 210 ? -0.820 -11.833 10.518 1.00 90.62 210 GLU A N 1
ATOM 1550 C CA . GLU A 1 210 ? 0.063 -12.871 11.085 1.00 90.62 210 GLU A CA 1
ATOM 1551 C C . GLU A 1 210 ? 0.784 -13.757 10.044 1.00 90.62 210 GLU A C 1
ATOM 1553 O O . GLU A 1 210 ? 1.529 -14.670 10.412 1.00 90.62 210 GLU A O 1
ATOM 1558 N N . GLN A 1 211 ? 0.638 -13.473 8.747 1.00 92.69 211 GLN A N 1
ATOM 1559 C CA . GLN A 1 211 ? 1.312 -14.179 7.662 1.00 92.69 211 GLN A CA 1
ATOM 1560 C C . GLN A 1 211 ? 2.486 -13.366 7.106 1.00 92.69 211 GLN A C 1
ATOM 1562 O O . GLN A 1 211 ? 2.330 -12.224 6.679 1.00 92.69 211 GLN A O 1
ATOM 1567 N N . THR A 1 212 ? 3.678 -13.969 7.046 1.00 94.31 212 THR A N 1
ATOM 1568 C CA . THR A 1 212 ? 4.813 -13.382 6.317 1.00 94.31 212 THR A CA 1
ATOM 1569 C C . THR A 1 212 ? 4.516 -13.357 4.822 1.00 94.31 212 THR A C 1
ATOM 1571 O O . THR A 1 212 ? 4.353 -14.407 4.199 1.00 94.31 212 THR A O 1
ATOM 1574 N N . MET A 1 213 ? 4.492 -12.155 4.254 1.00 93.94 213 MET A N 1
ATOM 1575 C CA . MET A 1 213 ? 4.206 -11.923 2.843 1.00 93.94 213 MET A CA 1
ATOM 1576 C C . MET A 1 213 ? 5.478 -11.890 1.998 1.00 93.94 213 MET A C 1
ATOM 1578 O O . MET A 1 213 ? 5.510 -12.479 0.921 1.00 93.94 213 MET A O 1
ATOM 1582 N N . ALA A 1 214 ? 6.516 -11.204 2.482 1.00 92.69 214 ALA A N 1
ATOM 1583 C CA . ALA A 1 214 ? 7.796 -11.057 1.795 1.00 92.69 214 ALA A CA 1
ATOM 1584 C C . ALA A 1 214 ? 8.914 -10.668 2.774 1.00 92.69 214 ALA A C 1
ATOM 1586 O O . ALA A 1 214 ? 8.640 -10.113 3.838 1.00 92.69 214 ALA A O 1
ATOM 1587 N N . THR A 1 215 ? 10.160 -10.912 2.370 1.00 94.12 215 THR A N 1
ATOM 1588 C CA . THR A 1 215 ? 11.353 -10.250 2.912 1.00 94.12 215 THR A CA 1
ATOM 1589 C C . THR A 1 215 ? 11.978 -9.474 1.763 1.00 94.12 215 THR A C 1
ATOM 1591 O O . THR A 1 215 ? 12.301 -10.063 0.732 1.00 94.12 215 THR A O 1
ATOM 1594 N N . LEU A 1 216 ? 12.047 -8.155 1.906 1.00 94.81 216 LEU A N 1
ATOM 1595 C CA . LEU A 1 216 ? 12.348 -7.213 0.836 1.00 94.81 216 LEU A CA 1
ATOM 1596 C C . LEU A 1 216 ? 13.668 -6.486 1.106 1.00 94.81 216 LEU A C 1
ATOM 1598 O O . LEU A 1 216 ? 13.917 -6.121 2.254 1.00 94.81 216 LEU A O 1
ATOM 1602 N N . PRO A 1 217 ? 14.502 -6.242 0.082 1.00 93.69 217 PRO A N 1
ATOM 1603 C CA . PRO A 1 217 ? 15.806 -5.630 0.285 1.00 93.69 217 PRO A CA 1
ATOM 1604 C C . PRO A 1 217 ? 15.700 -4.161 0.704 1.00 93.69 217 PRO A C 1
ATOM 1606 O O . PRO A 1 217 ? 15.068 -3.371 0.011 1.00 93.69 217 PRO A O 1
ATOM 1609 N N . GLY A 1 218 ? 16.378 -3.756 1.779 1.00 92.44 218 GLY A N 1
ATOM 1610 C CA . GLY A 1 218 ? 16.306 -2.368 2.273 1.00 92.44 218 GLY A CA 1
ATOM 1611 C C . GLY A 1 218 ? 17.061 -1.332 1.433 1.00 92.44 218 GLY A C 1
ATOM 1612 O O . GLY A 1 218 ? 16.841 -0.132 1.568 1.00 92.44 218 GLY A O 1
ATOM 1613 N N . GLY A 1 219 ? 17.971 -1.781 0.567 1.00 91.62 219 GLY A N 1
ATOM 1614 C CA . GLY A 1 219 ? 18.829 -0.908 -0.245 1.00 91.62 219 GLY A CA 1
ATOM 1615 C C . GLY A 1 219 ? 20.328 -1.168 -0.087 1.00 91.62 219 GLY A C 1
ATOM 1616 O O . GLY A 1 219 ? 21.117 -0.640 -0.876 1.00 91.62 219 GLY A O 1
ATOM 1617 N N . SER A 1 220 ? 20.723 -2.017 0.870 1.00 88.44 220 SER A N 1
ATOM 1618 C CA . SER A 1 220 ? 22.107 -2.474 1.041 1.00 88.44 220 SER A CA 1
ATOM 1619 C C . SER A 1 220 ? 22.614 -3.319 -0.147 1.00 88.44 220 SER A C 1
ATOM 1621 O O . SER A 1 220 ? 21.891 -3.603 -1.103 1.00 88.44 220 SER A O 1
ATOM 1623 N N . GLY A 1 221 ? 23.903 -3.678 -0.140 1.00 85.44 221 GLY A N 1
ATOM 1624 C CA . GLY A 1 221 ? 24.489 -4.535 -1.182 1.00 85.44 221 GLY A CA 1
ATOM 1625 C C . GLY A 1 221 ? 24.713 -3.858 -2.539 1.00 85.44 221 GLY A C 1
ATOM 1626 O O . GLY A 1 221 ? 24.932 -4.551 -3.525 1.00 85.44 221 GLY A O 1
ATOM 1627 N N . GLY A 1 222 ? 24.684 -2.522 -2.596 1.00 86.25 222 GLY A N 1
ATOM 1628 C CA . GLY A 1 222 ? 24.845 -1.757 -3.839 1.00 86.25 222 GLY A CA 1
ATOM 1629 C C . GLY A 1 222 ? 23.561 -1.621 -4.658 1.00 86.25 222 GLY A C 1
ATOM 1630 O O . GLY A 1 222 ? 23.625 -1.133 -5.782 1.00 86.25 222 GLY A O 1
ATOM 1631 N N . ARG A 1 223 ? 22.412 -2.029 -4.096 1.00 90.88 223 ARG A N 1
ATOM 1632 C CA . ARG A 1 223 ? 21.093 -1.820 -4.701 1.00 90.88 223 ARG A CA 1
ATOM 1633 C C . ARG A 1 223 ? 20.771 -0.337 -4.817 1.00 90.88 223 ARG A C 1
ATOM 1635 O O . ARG A 1 223 ? 20.340 0.103 -5.864 1.00 90.88 223 ARG A O 1
ATOM 1642 N N . THR A 1 224 ? 21.007 0.415 -3.749 1.00 93.62 224 THR A N 1
ATOM 1643 C CA . THR A 1 224 ? 20.892 1.875 -3.748 1.00 93.62 224 THR A CA 1
ATOM 1644 C C . THR A 1 224 ? 22.267 2.484 -3.497 1.00 93.62 224 THR A C 1
ATOM 1646 O O . THR A 1 224 ? 23.145 1.857 -2.898 1.00 93.62 224 THR A O 1
ATOM 1649 N N . SER A 1 225 ? 22.477 3.695 -3.992 1.00 92.88 225 SER A N 1
ATOM 1650 C CA . SER A 1 225 ? 23.699 4.491 -3.862 1.00 92.88 225 SER A CA 1
ATOM 1651 C C . SER A 1 225 ? 23.565 5.592 -2.803 1.00 92.88 225 SER A C 1
ATOM 1653 O O . SER A 1 225 ? 24.573 6.119 -2.326 1.00 92.88 225 SER A O 1
ATOM 1655 N N . GLY A 1 226 ? 22.332 5.906 -2.399 1.00 93.44 226 GLY A N 1
ATOM 1656 C CA . GLY A 1 226 ? 21.989 6.907 -1.398 1.00 93.44 226 GLY A CA 1
ATOM 1657 C C . GLY A 1 226 ? 20.566 6.727 -0.870 1.00 93.44 226 GLY A C 1
ATOM 1658 O O . GLY A 1 226 ? 19.917 5.725 -1.147 1.00 93.44 226 GLY A O 1
ATOM 1659 N N . LEU A 1 227 ? 20.114 7.702 -0.080 1.00 94.31 227 LEU A N 1
ATOM 1660 C CA . LEU A 1 227 ? 18.775 7.717 0.505 1.00 94.31 227 LEU A CA 1
ATOM 1661 C C . LEU A 1 227 ? 17.728 8.108 -0.541 1.00 94.31 227 LEU A C 1
ATOM 1663 O O . LEU A 1 227 ? 17.751 9.241 -1.024 1.00 94.31 227 LEU A O 1
ATOM 1667 N N . HIS A 1 228 ? 16.769 7.217 -0.773 1.00 95.75 228 HIS A N 1
ATOM 1668 C CA . HIS A 1 228 ? 15.557 7.475 -1.550 1.00 95.75 228 HIS A CA 1
ATOM 1669 C C . HIS A 1 228 ? 14.358 7.512 -0.609 1.00 95.75 228 HIS A C 1
ATOM 1671 O O . HIS A 1 228 ? 14.096 6.539 0.092 1.00 95.75 228 HIS A O 1
ATOM 1677 N N . SER A 1 229 ? 13.655 8.641 -0.560 1.00 96.00 229 SER A N 1
ATOM 1678 C CA . SER A 1 229 ? 12.492 8.873 0.311 1.00 96.00 229 SER A CA 1
ATOM 1679 C C . SER A 1 229 ? 11.165 8.670 -0.422 1.00 96.00 229 SER A C 1
ATOM 1681 O O . SER A 1 229 ? 11.135 8.752 -1.646 1.00 96.00 229 SER A O 1
ATOM 1683 N N . GLN A 1 230 ? 10.065 8.507 0.324 1.00 94.75 230 GLN A N 1
ATOM 1684 C CA . GLN A 1 230 ? 8.711 8.302 -0.221 1.00 94.75 230 GLN A CA 1
ATOM 1685 C C . GLN A 1 230 ? 8.608 7.065 -1.131 1.00 94.75 230 GLN A C 1
ATOM 1687 O O . GLN A 1 230 ? 7.818 7.020 -2.075 1.00 94.75 230 GLN A O 1
ATOM 1692 N N . VAL A 1 231 ? 9.410 6.038 -0.848 1.00 97.69 231 VAL A N 1
ATOM 1693 C CA . VAL A 1 231 ? 9.470 4.821 -1.658 1.00 97.69 231 VAL A CA 1
ATOM 1694 C C . VAL A 1 231 ? 8.355 3.875 -1.228 1.00 97.69 231 VAL A C 1
ATOM 1696 O O . VAL A 1 231 ? 8.244 3.540 -0.050 1.00 97.69 231 VAL A O 1
ATOM 1699 N N . LEU A 1 232 ? 7.557 3.397 -2.188 1.00 98.50 232 LEU A N 1
ATOM 1700 C CA . LEU A 1 232 ? 6.617 2.300 -1.959 1.00 98.50 232 LEU A CA 1
ATOM 1701 C C . LEU A 1 232 ? 7.411 1.011 -1.710 1.00 98.50 232 LEU A C 1
ATOM 1703 O O . LEU A 1 232 ? 7.935 0.398 -2.643 1.00 98.50 232 LEU A O 1
ATOM 1707 N N . LEU A 1 233 ? 7.506 0.609 -0.446 1.00 98.12 233 LEU A N 1
ATOM 1708 C CA . LEU A 1 233 ? 8.208 -0.598 -0.017 1.00 98.12 233 LEU A CA 1
ATOM 1709 C C . LEU A 1 233 ? 7.368 -1.844 -0.281 1.00 98.12 233 LEU A C 1
ATOM 1711 O O . LEU A 1 233 ? 7.890 -2.879 -0.678 1.00 98.12 233 LEU A O 1
ATOM 1715 N N . TYR A 1 234 ? 6.057 -1.757 -0.069 1.00 98.38 234 TYR A N 1
ATOM 1716 C CA . TYR A 1 234 ? 5.155 -2.886 -0.250 1.00 98.38 234 TYR A CA 1
ATOM 1717 C C . TYR A 1 234 ? 3.752 -2.429 -0.621 1.00 98.38 234 TYR A C 1
ATOM 1719 O O . TYR A 1 234 ? 3.266 -1.431 -0.097 1.00 98.38 234 TYR A O 1
ATOM 1727 N N . PHE A 1 235 ? 3.082 -3.193 -1.481 1.00 98.12 235 PHE A N 1
ATOM 1728 C CA . PHE A 1 235 ? 1.678 -2.992 -1.810 1.00 98.12 235 PHE A CA 1
ATOM 1729 C C . PHE A 1 235 ? 0.936 -4.322 -1.782 1.00 98.12 235 PHE A C 1
ATOM 1731 O O . PHE A 1 235 ? 1.421 -5.331 -2.302 1.00 98.12 235 PHE A O 1
ATOM 1738 N N . LYS A 1 236 ? -0.259 -4.316 -1.197 1.00 95.19 236 LYS A N 1
ATOM 1739 C CA . LYS A 1 236 ? -1.151 -5.469 -1.179 1.00 95.19 236 LYS A CA 1
ATOM 1740 C C . LYS A 1 236 ? -2.585 -5.020 -1.354 1.00 95.19 236 LYS A C 1
ATOM 1742 O O . LYS A 1 236 ? -3.089 -4.239 -0.557 1.00 95.19 236 LYS A O 1
ATOM 1747 N N . ASP A 1 237 ? -3.241 -5.565 -2.364 1.00 92.50 237 ASP A N 1
ATOM 1748 C CA . ASP A 1 237 ? -4.673 -5.446 -2.584 1.00 92.50 237 ASP A CA 1
ATOM 1749 C C . ASP A 1 237 ? -5.399 -6.757 -2.271 1.00 92.50 237 ASP A C 1
ATOM 1751 O O . ASP A 1 237 ? -4.797 -7.755 -1.846 1.00 92.50 237 ASP A O 1
ATOM 1755 N N . ASN A 1 238 ? -6.719 -6.726 -2.473 1.00 85.88 238 ASN A N 1
ATOM 1756 C CA . ASN A 1 238 ? -7.610 -7.860 -2.267 1.00 85.88 238 ASN A CA 1
ATOM 1757 C C . ASN A 1 238 ? -7.453 -8.466 -0.861 1.00 85.88 238 ASN A C 1
ATOM 1759 O O . ASN A 1 238 ? -7.468 -9.687 -0.689 1.00 85.88 238 ASN A O 1
ATOM 1763 N N . LEU A 1 239 ? -7.282 -7.598 0.141 1.00 85.81 239 LEU A N 1
ATOM 1764 C CA . LEU A 1 239 ? -7.245 -7.991 1.552 1.00 85.81 239 LEU A CA 1
ATOM 1765 C C . LEU A 1 239 ? -8.605 -8.538 2.012 1.00 85.81 239 LEU A C 1
ATOM 1767 O O . LEU A 1 239 ? -8.682 -9.378 2.905 1.00 85.81 239 LEU A O 1
ATOM 1771 N N . GLY A 1 240 ? -9.671 -8.141 1.313 1.00 74.12 240 GLY A N 1
ATOM 1772 C CA . GLY A 1 240 ? -11.044 -8.477 1.654 1.00 74.12 240 GLY A CA 1
ATOM 1773 C C . GLY A 1 240 ? -11.608 -7.525 2.710 1.00 74.12 240 GLY A C 1
ATOM 1774 O O . GLY A 1 240 ? -10.930 -6.605 3.154 1.00 74.12 240 GLY A O 1
ATOM 1775 N N . PRO A 1 241 ? -12.879 -7.699 3.098 1.00 69.81 241 PRO A N 1
ATOM 1776 C CA . PRO A 1 241 ? -13.476 -6.877 4.137 1.00 69.81 241 PRO A CA 1
ATOM 1777 C C . PRO A 1 241 ? -12.944 -7.282 5.516 1.00 69.81 241 PRO A C 1
ATOM 1779 O O . PRO A 1 241 ? -12.875 -8.470 5.836 1.00 69.81 241 PRO A O 1
ATOM 1782 N N . GLY A 1 242 ? -12.677 -6.303 6.377 1.00 75.19 242 GLY A N 1
ATOM 1783 C CA . GLY A 1 242 ? -12.347 -6.557 7.775 1.00 75.19 242 GLY A CA 1
ATOM 1784 C C . GLY A 1 242 ? -11.364 -5.564 8.371 1.00 75.19 242 GLY A C 1
ATOM 1785 O O . GLY A 1 242 ? -11.093 -4.493 7.825 1.00 75.19 242 GLY A O 1
ATOM 1786 N N . THR A 1 243 ? -10.880 -5.916 9.558 1.00 89.69 243 THR A N 1
ATOM 1787 C CA . THR A 1 243 ? -9.705 -5.294 10.164 1.00 89.69 243 THR A CA 1
ATOM 1788 C C . THR A 1 243 ? -8.513 -6.191 9.889 1.00 89.69 243 THR A C 1
ATOM 1790 O O . THR A 1 243 ? -8.562 -7.379 10.203 1.00 89.69 243 THR A O 1
ATOM 1793 N N . HIS A 1 244 ? -7.469 -5.595 9.336 1.00 94.75 244 HIS A N 1
ATOM 1794 C CA . HIS A 1 244 ? -6.202 -6.228 9.024 1.00 94.75 244 HIS A CA 1
ATOM 1795 C C . HIS A 1 244 ? -5.121 -5.719 9.970 1.00 94.75 244 HIS A C 1
ATOM 1797 O O . HIS A 1 244 ? -5.232 -4.622 10.529 1.00 94.75 244 HIS A O 1
ATOM 1803 N N . SER A 1 245 ? -4.059 -6.497 10.129 1.00 97.38 245 SER A N 1
ATOM 1804 C CA . SER A 1 245 ? -2.831 -6.066 10.793 1.00 97.38 245 SER A CA 1
ATOM 1805 C C . SER A 1 245 ? -1.683 -6.063 9.796 1.00 97.38 245 SER A C 1
ATOM 1807 O O . SER A 1 245 ? -1.523 -7.015 9.041 1.00 97.38 245 SER A O 1
ATOM 1809 N N . LEU A 1 246 ? -0.882 -5.001 9.808 1.00 98.44 246 LEU A N 1
ATOM 1810 C CA . LEU A 1 246 ? 0.371 -4.891 9.068 1.00 98.44 246 LEU A CA 1
ATOM 1811 C C . LEU A 1 246 ? 1.512 -4.708 10.068 1.00 98.44 246 LEU A C 1
ATOM 1813 O O . LEU A 1 246 ? 1.443 -3.814 10.912 1.00 98.44 246 LEU A O 1
ATOM 1817 N N . SER A 1 247 ? 2.577 -5.491 9.915 1.00 98.25 247 SER A N 1
ATOM 1818 C CA . SER A 1 247 ? 3.856 -5.272 10.586 1.00 98.25 247 SER A CA 1
ATOM 1819 C C . SER A 1 247 ? 4.986 -5.207 9.567 1.00 98.25 247 SER A C 1
ATOM 1821 O O . SER A 1 247 ? 5.108 -6.087 8.712 1.00 98.25 247 SER A O 1
ATOM 1823 N N . ILE A 1 248 ? 5.849 -4.205 9.710 1.00 97.81 248 ILE A N 1
ATOM 1824 C CA . ILE A 1 248 ? 7.186 -4.214 9.112 1.00 97.81 248 ILE A CA 1
ATOM 1825 C C . ILE A 1 248 ? 8.204 -4.566 10.189 1.00 97.81 248 ILE A C 1
ATOM 1827 O O . ILE A 1 248 ? 8.101 -4.084 11.319 1.00 97.81 248 ILE A O 1
ATOM 1831 N N . ILE A 1 249 ? 9.150 -5.441 9.866 1.00 96.81 249 ILE A N 1
ATOM 1832 C CA . ILE A 1 249 ? 10.110 -5.981 10.828 1.00 96.81 249 ILE A CA 1
ATOM 1833 C C . ILE A 1 249 ? 11.498 -5.949 10.196 1.00 96.81 249 ILE A C 1
ATOM 1835 O O . ILE A 1 249 ? 11.693 -6.474 9.102 1.00 96.81 249 ILE A O 1
ATOM 1839 N N . SER A 1 250 ? 12.463 -5.348 10.888 1.00 94.31 250 SER A N 1
ATOM 1840 C CA . SER A 1 250 ? 13.868 -5.383 10.477 1.00 94.31 250 SER A CA 1
ATOM 1841 C C . SER A 1 250 ? 14.382 -6.816 10.555 1.00 94.31 250 SER A C 1
ATOM 1843 O O . SER A 1 250 ? 14.190 -7.475 11.585 1.00 94.31 250 SER A O 1
ATOM 1845 N N . ASP A 1 251 ? 15.039 -7.297 9.498 1.00 85.44 251 ASP A N 1
ATOM 1846 C CA . ASP A 1 251 ? 15.638 -8.627 9.512 1.00 85.44 251 ASP A CA 1
ATOM 1847 C C . ASP A 1 251 ? 16.615 -8.772 10.696 1.00 85.44 251 ASP A C 1
ATOM 1849 O O . ASP A 1 251 ? 17.337 -7.856 11.101 1.00 85.44 251 ASP A O 1
ATOM 1853 N N . GLN A 1 252 ? 16.591 -9.950 11.311 1.00 77.12 252 GLN A N 1
ATOM 1854 C CA . GLN A 1 252 ? 17.415 -10.271 12.472 1.00 77.12 252 GLN A CA 1
ATOM 1855 C C . GLN A 1 252 ? 18.817 -10.745 12.078 1.00 77.12 252 GLN A C 1
ATOM 1857 O O . GLN A 1 252 ? 19.701 -10.846 12.940 1.00 77.12 252 GLN A O 1
ATOM 1862 N N . GLN A 1 253 ? 19.026 -11.049 10.797 1.00 70.69 253 GLN A N 1
ATOM 1863 C CA . GLN A 1 253 ? 20.311 -11.496 10.276 1.00 70.69 253 GLN A CA 1
ATOM 1864 C C . GLN A 1 253 ? 21.335 -10.352 10.215 1.00 70.69 253 GLN A C 1
ATOM 1866 O O . GLN A 1 253 ? 21.024 -9.171 10.343 1.00 70.69 253 GLN A O 1
ATOM 1871 N N . SER A 1 254 ? 22.619 -10.716 10.171 1.00 63.22 254 SER A N 1
ATOM 1872 C CA . SER A 1 254 ? 23.735 -9.765 10.271 1.00 63.22 254 SER A CA 1
ATOM 1873 C C . SER A 1 254 ? 24.364 -9.379 8.938 1.00 63.22 254 SER A C 1
ATOM 1875 O O . SER A 1 254 ? 25.417 -8.744 8.941 1.00 63.22 254 SER A O 1
ATOM 1877 N N . ASP A 1 255 ? 23.802 -9.857 7.839 1.00 73.12 255 ASP A N 1
ATOM 1878 C CA . ASP A 1 255 ? 24.283 -9.680 6.472 1.00 73.12 255 ASP A CA 1
ATOM 1879 C C . ASP A 1 255 ? 23.782 -8.387 5.821 1.00 73.12 255 ASP A C 1
ATOM 1881 O O . ASP A 1 255 ? 24.413 -7.912 4.876 1.00 73.12 255 ASP A O 1
ATOM 1885 N N . THR A 1 256 ? 22.745 -7.766 6.379 1.00 77.44 256 THR A N 1
ATOM 1886 C CA . THR A 1 256 ? 22.273 -6.438 5.982 1.00 77.44 256 THR A CA 1
ATOM 1887 C C . THR A 1 256 ? 22.691 -5.370 6.993 1.00 77.44 256 THR A C 1
ATOM 1889 O O . THR A 1 256 ? 23.098 -5.648 8.129 1.00 77.44 256 THR A O 1
ATOM 1892 N N . ALA A 1 257 ? 22.598 -4.109 6.581 1.00 85.75 257 ALA A N 1
ATOM 1893 C CA . ALA A 1 257 ? 22.811 -2.977 7.473 1.00 85.75 257 ALA A CA 1
ATOM 1894 C C . ALA A 1 257 ? 21.647 -2.856 8.495 1.00 85.75 257 ALA A C 1
ATOM 1896 O O . ALA A 1 257 ? 20.683 -3.607 8.384 1.00 85.75 257 ALA A O 1
ATOM 1897 N N . PRO A 1 258 ? 21.744 -2.042 9.566 1.00 89.44 258 PRO A N 1
ATOM 1898 C CA . PRO A 1 258 ? 20.830 -2.171 10.706 1.00 89.44 258 PRO A CA 1
ATOM 1899 C C . PRO A 1 258 ? 19.556 -1.318 10.627 1.00 89.44 258 PRO A C 1
ATOM 1901 O O . PRO A 1 258 ? 18.698 -1.487 11.489 1.00 89.44 258 PRO A O 1
ATOM 1904 N N . PHE A 1 259 ? 19.440 -0.376 9.684 1.00 94.62 259 PHE A N 1
ATOM 1905 C CA . PHE A 1 259 ? 18.347 0.598 9.710 1.00 94.62 259 PHE A CA 1
ATOM 1906 C C . PHE A 1 259 ? 17.033 0.037 9.164 1.00 94.62 259 PHE A C 1
ATOM 1908 O O . PHE A 1 259 ? 17.003 -0.620 8.131 1.00 94.62 259 PHE A O 1
ATOM 1915 N N . ILE A 1 260 ? 15.938 0.352 9.842 1.00 96.56 260 ILE A N 1
ATOM 1916 C CA . ILE A 1 260 ? 14.571 0.235 9.333 1.00 96.56 260 ILE A CA 1
ATOM 1917 C C . ILE A 1 260 ? 13.857 1.550 9.603 1.00 96.56 260 ILE A C 1
ATOM 1919 O O . ILE A 1 260 ? 14.113 2.180 10.633 1.00 96.56 260 ILE A O 1
ATOM 1923 N N . ASP A 1 261 ? 12.939 1.936 8.728 1.00 97.94 261 ASP A N 1
ATOM 1924 C CA . ASP A 1 261 ? 12.062 3.071 8.956 1.00 97.94 261 ASP A CA 1
ATOM 1925 C C . ASP A 1 261 ? 10.633 2.841 8.463 1.00 97.94 261 ASP A C 1
ATOM 1927 O O . ASP A 1 261 ? 10.321 1.835 7.822 1.00 97.94 261 ASP A O 1
ATOM 1931 N N . LEU A 1 262 ? 9.768 3.776 8.846 1.00 98.44 262 LEU A N 1
ATOM 1932 C CA . LEU A 1 262 ? 8.415 3.942 8.350 1.00 98.44 262 LEU A CA 1
ATOM 1933 C C . LEU A 1 262 ? 8.155 5.440 8.158 1.00 98.44 262 LEU A C 1
ATOM 1935 O O . LEU A 1 262 ? 8.409 6.228 9.071 1.00 98.44 262 LEU A O 1
ATOM 1939 N N . ASP A 1 263 ? 7.639 5.802 6.985 1.00 98.44 263 ASP A N 1
ATOM 1940 C CA . ASP A 1 263 ? 7.170 7.154 6.645 1.00 98.44 263 ASP A CA 1
ATOM 1941 C C . ASP A 1 263 ? 5.642 7.212 6.775 1.00 98.44 263 ASP A C 1
ATOM 1943 O O . ASP A 1 263 ? 5.091 7.955 7.583 1.00 98.44 263 ASP A O 1
ATOM 1947 N N . ALA A 1 264 ? 4.935 6.334 6.059 1.00 98.31 264 ALA A N 1
ATOM 1948 C CA . ALA A 1 264 ? 3.481 6.273 6.136 1.00 98.31 264 ALA A CA 1
ATOM 1949 C C . ALA A 1 264 ? 2.920 4.917 5.699 1.00 98.31 264 ALA A C 1
ATOM 1951 O O . ALA A 1 264 ? 3.533 4.159 4.942 1.00 98.31 264 ALA A O 1
ATOM 1952 N N . VAL A 1 265 ? 1.689 4.641 6.124 1.00 98.62 265 VAL A N 1
ATOM 1953 C CA . VAL A 1 265 ? 0.862 3.547 5.610 1.00 98.62 265 VAL A CA 1
ATOM 1954 C C . VAL A 1 265 ? -0.368 4.142 4.935 1.00 98.62 265 VAL A C 1
ATOM 1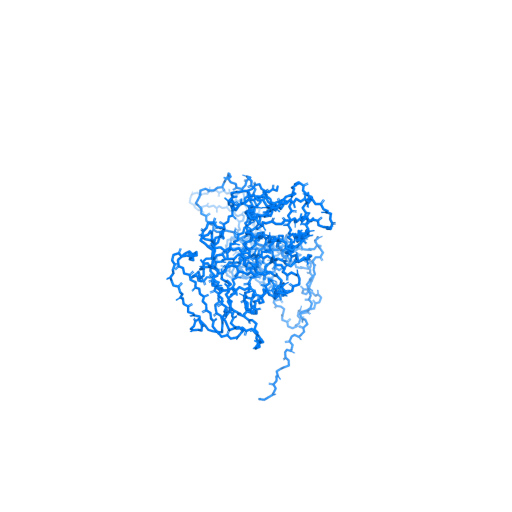956 O O . VAL A 1 265 ? -1.179 4.813 5.571 1.00 98.62 265 VAL A O 1
ATOM 1959 N N . LEU A 1 266 ? -0.530 3.888 3.639 1.00 98.12 266 LEU A N 1
ATOM 1960 C CA . LEU A 1 266 ? -1.713 4.287 2.882 1.00 98.12 266 LEU A CA 1
ATOM 1961 C C . LEU A 1 266 ? -2.710 3.134 2.862 1.00 98.12 266 LEU A C 1
ATOM 1963 O O . LEU A 1 266 ? -2.394 2.038 2.408 1.00 98.12 266 LEU A O 1
ATOM 1967 N N . VAL A 1 267 ? -3.928 3.398 3.317 1.00 97.56 267 VAL A N 1
ATOM 1968 C CA . VAL A 1 267 ? -5.040 2.448 3.336 1.00 97.56 267 VAL A CA 1
ATOM 1969 C C . VAL A 1 267 ? -6.067 2.881 2.303 1.00 97.56 267 VAL A C 1
ATOM 1971 O O . VAL A 1 267 ? -6.570 4.005 2.351 1.00 97.56 267 VAL A O 1
ATOM 1974 N N . TYR A 1 268 ? -6.387 1.988 1.374 1.00 95.69 268 TYR A N 1
ATOM 1975 C CA . TYR A 1 268 ? -7.356 2.230 0.312 1.00 95.69 268 TYR A CA 1
ATOM 1976 C C . TYR A 1 268 ? -8.635 1.460 0.609 1.00 95.69 268 TYR A C 1
ATOM 1978 O O . TYR A 1 268 ? -8.603 0.237 0.746 1.00 95.69 268 TYR A O 1
ATOM 1986 N N . SER A 1 269 ? -9.759 2.166 0.657 1.00 93.25 269 SER A N 1
ATOM 1987 C CA . SER A 1 269 ? -11.072 1.577 0.931 1.00 93.25 269 SER A CA 1
ATOM 1988 C C . SER A 1 269 ? -12.030 1.888 -0.207 1.00 93.25 269 SER A C 1
ATOM 1990 O O . SER A 1 269 ? -12.165 3.042 -0.626 1.00 93.25 269 SER A O 1
ATOM 1992 N N . ALA A 1 270 ? -12.695 0.861 -0.717 1.00 91.31 270 ALA A N 1
ATOM 1993 C CA . ALA A 1 270 ? -13.698 0.985 -1.752 1.00 91.31 270 ALA A CA 1
ATOM 1994 C C . ALA A 1 270 ? -15.074 1.286 -1.138 1.00 91.31 270 ALA A C 1
ATOM 1996 O O . ALA A 1 270 ? -15.482 0.697 -0.139 1.00 91.31 270 ALA A O 1
ATOM 1997 N N . THR A 1 271 ? -15.809 2.221 -1.737 1.00 86.31 271 THR A N 1
ATOM 1998 C CA . THR A 1 271 ? -17.145 2.638 -1.282 1.00 86.31 271 THR A CA 1
ATOM 1999 C C . THR A 1 271 ? -18.150 2.578 -2.429 1.00 86.31 271 THR A C 1
ATOM 2001 O O . THR A 1 271 ? -17.803 2.789 -3.597 1.00 86.31 271 THR A O 1
ATOM 2004 N N . ASN A 1 272 ? -19.410 2.269 -2.109 1.00 84.44 272 ASN A N 1
ATOM 2005 C CA . ASN A 1 272 ? -20.505 2.263 -3.078 1.00 84.44 272 ASN A CA 1
ATOM 2006 C C . ASN A 1 272 ? -21.275 3.580 -3.003 1.00 84.44 272 ASN A C 1
ATOM 2008 O O . ASN A 1 272 ? -21.558 4.098 -1.923 1.00 84.44 272 ASN A O 1
ATOM 2012 N N . THR A 1 273 ? -21.675 4.113 -4.155 1.00 61.22 273 THR A N 1
ATOM 2013 C CA . THR A 1 273 ? -22.369 5.410 -4.234 1.00 61.22 273 THR A CA 1
ATOM 2014 C C . THR A 1 273 ? -23.688 5.460 -3.445 1.00 61.22 273 THR A C 1
ATOM 2016 O O . THR A 1 273 ? -24.097 6.536 -3.006 1.00 61.22 273 THR A O 1
ATOM 2019 N N . SER A 1 274 ? -24.322 4.316 -3.168 1.00 52.38 274 SER A N 1
ATOM 2020 C CA . SER A 1 274 ? -25.512 4.210 -2.309 1.00 52.38 274 SER A CA 1
ATOM 2021 C C . SER A 1 274 ? -25.270 4.521 -0.827 1.00 52.38 274 SER A C 1
ATOM 2023 O O . SER A 1 274 ? -26.221 4.893 -0.144 1.00 52.38 274 SER A O 1
ATOM 2025 N N . ASP A 1 275 ? -24.030 4.432 -0.341 1.00 51.69 275 ASP A N 1
ATOM 2026 C CA . ASP A 1 275 ? -23.685 4.753 1.054 1.00 51.69 275 ASP A CA 1
ATOM 2027 C C . ASP A 1 275 ? -23.488 6.270 1.263 1.00 51.69 275 ASP A C 1
ATOM 2029 O O . ASP A 1 275 ? -23.460 6.759 2.391 1.00 51.69 275 ASP A O 1
ATOM 2033 N N . SER A 1 276 ? -23.414 7.045 0.172 1.00 42.28 276 SER A N 1
ATOM 2034 C CA . SER A 1 276 ? -23.139 8.492 0.193 1.00 42.28 276 SER A CA 1
ATOM 2035 C C . SER A 1 276 ? -24.381 9.392 0.329 1.00 42.28 276 SER A C 1
ATOM 2037 O O . SER A 1 276 ? -24.253 10.598 0.546 1.00 42.28 276 SER A O 1
ATOM 2039 N N . GLN A 1 277 ? -25.598 8.834 0.254 1.00 36.28 277 GLN A N 1
ATOM 2040 C CA . GLN A 1 277 ? -26.856 9.566 0.466 1.00 36.28 277 GLN A CA 1
ATOM 2041 C C . GLN A 1 277 ? -27.532 9.161 1.780 1.00 36.28 277 GLN A C 1
ATOM 2043 O O . GLN A 1 277 ? -28.670 8.700 1.805 1.00 36.28 277 GLN A O 1
ATOM 2048 N N . GLY A 1 278 ? -26.840 9.362 2.901 1.00 37.12 278 GLY A N 1
ATOM 2049 C CA . GLY A 1 278 ? -27.474 9.203 4.204 1.00 37.12 278 GLY A CA 1
ATOM 2050 C C . GLY A 1 278 ? -26.526 9.184 5.391 1.00 37.12 278 GLY A C 1
ATOM 2051 O O . GLY A 1 278 ? -26.365 8.144 6.006 1.00 37.12 278 GLY A O 1
ATOM 2052 N N . SER A 1 279 ? -25.965 10.330 5.776 1.00 31.41 279 SER A N 1
ATOM 2053 C CA . SER A 1 279 ? -26.023 10.782 7.178 1.00 31.41 279 SER A CA 1
ATOM 2054 C C . SER A 1 279 ? -25.290 12.108 7.376 1.00 31.41 279 SER A C 1
ATOM 2056 O O . SER A 1 279 ? -24.102 12.265 7.116 1.00 31.41 279 SER A O 1
ATOM 2058 N N . SER A 1 280 ? -26.028 13.082 7.896 1.00 30.72 280 SER A N 1
ATOM 2059 C CA . SER A 1 280 ? -25.475 14.128 8.742 1.00 30.72 280 SER A CA 1
ATOM 2060 C C . SER A 1 280 ? -25.392 13.592 10.174 1.00 30.72 280 SER A C 1
ATOM 2062 O O . SER A 1 280 ? -26.414 13.172 10.710 1.00 30.72 280 SER A O 1
ATOM 2064 N N . ALA A 1 281 ? -24.199 13.668 10.764 1.00 39.06 281 ALA A N 1
ATOM 2065 C CA . ALA A 1 281 ? -23.899 13.708 12.198 1.00 39.06 281 ALA A CA 1
ATOM 2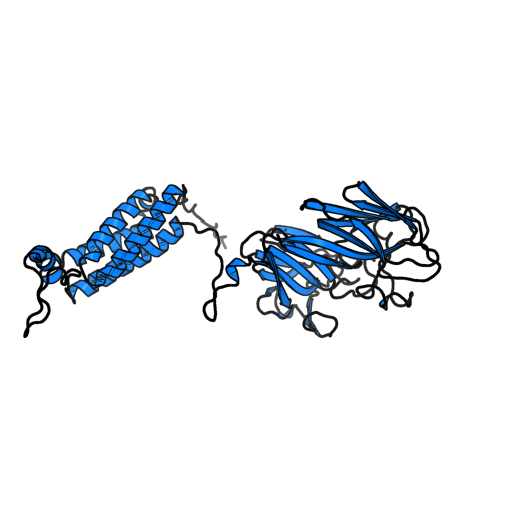066 C C . ALA A 1 281 ? -24.650 12.730 13.130 1.00 39.06 281 ALA A C 1
ATOM 2068 O O . ALA A 1 281 ? -25.632 13.112 13.758 1.00 39.06 281 ALA A O 1
ATOM 2069 N N . SER A 1 282 ? -24.097 11.525 13.302 1.00 36.75 282 SER A N 1
ATOM 2070 C CA . SER A 1 282 ? -23.653 10.944 14.589 1.00 36.75 282 SER A CA 1
ATOM 2071 C C . SER A 1 282 ? -23.414 9.436 14.432 1.00 36.75 282 SER A C 1
ATOM 2073 O O . SER A 1 282 ? -24.180 8.781 13.737 1.00 36.75 282 SER A O 1
ATOM 2075 N N . ASP A 1 283 ? -22.428 8.922 15.168 1.00 32.81 283 ASP A N 1
ATOM 2076 C CA . ASP A 1 283 ? -22.073 7.511 15.402 1.00 32.81 283 ASP A CA 1
ATOM 2077 C C . ASP A 1 283 ? -21.107 6.808 14.435 1.00 32.81 283 ASP A C 1
ATOM 2079 O O . ASP A 1 283 ? -21.389 6.512 13.277 1.00 32.81 283 ASP A O 1
ATOM 2083 N N . GLN A 1 284 ? -19.948 6.478 15.016 1.00 41.62 284 GLN A N 1
ATOM 2084 C CA . GLN A 1 284 ? -19.017 5.452 14.572 1.00 41.62 284 GLN A CA 1
ATOM 2085 C C . GLN A 1 284 ? -19.740 4.112 14.397 1.00 41.62 284 GLN A C 1
ATOM 2087 O O . GLN A 1 284 ? -20.399 3.650 15.329 1.00 41.62 284 GLN A O 1
ATOM 2092 N N . HIS A 1 285 ? -19.548 3.428 13.267 1.00 31.19 285 HIS A N 1
ATOM 2093 C CA . HIS A 1 285 ? -19.906 2.014 13.183 1.00 31.19 285 HIS A CA 1
ATOM 2094 C C . HIS A 1 285 ? -19.006 1.233 12.213 1.00 31.19 285 HIS A C 1
ATOM 2096 O O . HIS A 1 285 ? -19.098 1.355 10.995 1.00 31.19 285 HIS A O 1
ATOM 2102 N N . HIS A 1 286 ? -18.138 0.414 12.813 1.00 38.97 286 HIS A N 1
ATOM 2103 C CA . HIS A 1 286 ? -17.386 -0.689 12.219 1.00 38.97 286 HIS A CA 1
ATOM 2104 C C . HIS A 1 286 ? -18.319 -1.690 11.500 1.00 38.97 286 HIS A C 1
ATOM 2106 O O . HIS A 1 286 ? -19.379 -2.026 12.031 1.00 38.97 286 HIS A O 1
ATOM 2112 N N . ILE A 1 287 ? -17.899 -2.250 10.359 1.00 39.12 287 ILE A N 1
ATOM 2113 C CA . ILE A 1 287 ? -18.510 -3.456 9.758 1.00 39.12 287 ILE A CA 1
ATOM 2114 C C . ILE A 1 287 ? -17.542 -4.626 10.005 1.00 39.12 287 ILE A C 1
ATOM 2116 O O . ILE A 1 287 ? -16.613 -4.853 9.244 1.00 39.12 287 ILE A O 1
ATOM 2120 N N . MET A 1 288 ? -17.481 -5.100 11.252 1.00 37.16 288 MET A N 1
ATOM 2121 C CA . MET A 1 288 ? -18.015 -6.380 11.751 1.00 37.16 288 MET A CA 1
ATOM 2122 C C . MET A 1 288 ? -17.508 -7.633 11.023 1.00 37.16 288 MET A C 1
ATOM 2124 O O . MET A 1 288 ? -17.908 -7.930 9.900 1.00 37.16 288 MET A O 1
ATOM 2128 N N . GLY A 1 289 ? -16.712 -8.424 11.754 1.00 48.34 289 GLY A N 1
ATOM 2129 C CA . GLY A 1 289 ? -16.454 -9.826 11.439 1.00 48.34 289 GLY A CA 1
ATOM 2130 C C . GLY A 1 289 ? -17.758 -10.608 11.281 1.00 48.34 289 GLY A C 1
ATOM 2131 O O . GLY A 1 289 ? -18.800 -10.216 11.811 1.00 48.34 289 GLY A O 1
ATOM 2132 N N . ASN A 1 290 ? -17.707 -11.704 10.524 1.00 57.94 290 ASN A N 1
ATOM 2133 C CA . ASN A 1 290 ? -18.889 -12.516 10.266 1.00 57.94 290 ASN A CA 1
ATOM 2134 C C . ASN A 1 290 ? -19.558 -12.897 11.596 1.00 57.94 290 ASN A C 1
ATOM 2136 O O . ASN A 1 290 ? -18.941 -13.516 12.464 1.00 57.94 290 ASN A O 1
ATOM 2140 N N . LEU A 1 291 ? -20.805 -12.467 11.770 1.00 75.81 291 LEU A N 1
ATOM 2141 C CA . LEU A 1 291 ? -21.532 -12.626 13.017 1.00 75.81 291 LEU A CA 1
ATOM 2142 C C . LEU A 1 291 ? -21.729 -14.115 13.315 1.00 75.81 291 LEU A C 1
ATOM 2144 O O . LEU A 1 291 ? -22.521 -14.779 12.648 1.00 75.81 291 LEU A O 1
ATOM 2148 N N . ILE A 1 292 ? -21.050 -14.622 14.344 1.00 87.81 292 ILE A N 1
ATOM 2149 C CA . ILE A 1 292 ? -21.297 -15.960 14.885 1.00 87.81 292 ILE A CA 1
ATOM 2150 C C . ILE A 1 292 ? -22.600 -15.891 15.686 1.00 87.81 292 ILE A C 1
ATOM 2152 O O . ILE A 1 292 ? -22.653 -15.336 16.791 1.00 87.81 292 ILE A O 1
ATOM 2156 N N . TRP A 1 293 ? -23.685 -16.410 15.113 1.00 90.81 293 TRP A N 1
ATOM 2157 C CA . TRP A 1 293 ? -25.030 -16.197 15.640 1.00 90.81 293 TRP A CA 1
ATOM 2158 C C . TRP A 1 293 ? -25.229 -16.837 17.009 1.00 90.81 293 TRP A C 1
ATOM 2160 O O . TRP A 1 293 ? -25.927 -16.255 17.841 1.00 90.81 293 TRP A O 1
ATOM 2170 N N . HIS A 1 294 ? -24.616 -17.994 17.277 1.00 92.25 294 HIS A N 1
ATOM 2171 C CA . HIS A 1 294 ? -24.718 -18.640 18.586 1.00 92.25 294 HIS A CA 1
ATOM 2172 C C . HIS A 1 294 ? -23.938 -17.908 19.688 1.00 92.25 294 HIS A C 1
ATOM 2174 O O . HIS A 1 294 ? -24.383 -17.925 20.838 1.00 92.25 294 HIS A O 1
ATOM 2180 N N . ASP A 1 295 ? -22.835 -17.230 19.358 1.00 89.31 295 ASP A N 1
ATOM 2181 C CA . ASP A 1 295 ? -22.084 -16.414 20.319 1.00 89.31 295 ASP A CA 1
ATOM 2182 C C . ASP A 1 295 ? -22.845 -15.133 20.656 1.00 89.31 295 ASP A C 1
ATOM 2184 O O . ASP A 1 295 ? -23.032 -14.816 21.834 1.00 89.31 295 ASP A O 1
ATOM 2188 N N . LEU A 1 296 ? -23.399 -14.450 19.648 1.00 91.94 296 LEU A N 1
ATOM 2189 C CA . LEU A 1 296 ? -24.307 -13.327 19.886 1.00 91.94 296 LEU A CA 1
ATOM 2190 C C . LEU A 1 296 ? -25.519 -13.764 20.719 1.00 91.94 296 LEU A C 1
ATOM 2192 O O . LEU A 1 296 ? -25.859 -13.119 21.714 1.00 91.94 296 LEU A O 1
ATOM 2196 N N . ALA A 1 297 ? -26.158 -14.876 20.343 1.00 95.31 297 ALA A N 1
ATOM 2197 C CA . ALA A 1 297 ? -27.319 -15.400 21.051 1.00 95.31 297 ALA A CA 1
ATOM 2198 C C . ALA A 1 297 ? -27.008 -15.682 22.526 1.00 95.31 297 ALA A C 1
ATOM 2200 O O . ALA A 1 297 ? -27.844 -15.392 23.382 1.00 95.31 297 ALA A O 1
ATOM 2201 N N . ARG A 1 298 ? -25.804 -16.181 22.831 1.00 94.19 298 ARG A N 1
ATOM 2202 C CA . ARG A 1 298 ? -25.327 -16.422 24.197 1.00 94.19 298 ARG A CA 1
ATOM 2203 C C . ARG A 1 298 ? -25.177 -15.136 25.008 1.00 94.19 298 ARG A C 1
ATOM 2205 O O . ARG A 1 298 ? -25.607 -15.093 26.160 1.00 94.19 298 ARG A O 1
ATOM 2212 N N . TYR A 1 299 ? -24.594 -14.078 24.446 1.00 93.38 299 TYR A N 1
ATOM 2213 C CA . TYR A 1 299 ? -24.468 -12.806 25.172 1.00 93.38 299 TYR A CA 1
ATOM 2214 C C . TYR A 1 299 ? -25.837 -12.178 25.460 1.00 93.38 299 TYR A C 1
ATOM 2216 O O . TYR A 1 299 ? -26.098 -11.717 26.579 1.00 93.38 299 TYR A O 1
ATOM 2224 N N . ILE A 1 300 ? -26.743 -12.219 24.478 1.00 96.56 300 ILE A N 1
ATOM 2225 C CA . ILE A 1 300 ? -28.108 -11.709 24.641 1.00 96.56 300 ILE A CA 1
ATOM 2226 C C . ILE A 1 300 ? -28.878 -12.567 25.653 1.00 96.56 300 ILE A C 1
ATOM 2228 O O . ILE A 1 300 ? -29.536 -12.013 26.534 1.00 96.56 300 ILE A O 1
ATOM 2232 N N . SER A 1 301 ? -28.777 -13.900 25.590 1.00 97.19 301 SER A N 1
ATOM 2233 C CA . SER A 1 301 ? -29.489 -14.801 26.503 1.00 97.19 301 SER A CA 1
ATOM 2234 C C . SER A 1 301 ? -29.031 -14.642 27.954 1.00 97.19 301 SER A C 1
ATOM 2236 O O . SER A 1 301 ? -29.884 -14.605 28.845 1.00 97.19 301 SER A O 1
ATOM 2238 N N . ILE A 1 302 ? -27.725 -14.482 28.214 1.00 95.94 302 ILE A N 1
ATOM 2239 C CA . ILE A 1 302 ? -27.189 -14.209 29.558 1.00 95.94 302 ILE A CA 1
ATOM 2240 C C . ILE A 1 302 ? -27.758 -12.890 30.078 1.00 95.94 302 ILE A C 1
ATOM 2242 O O . ILE A 1 302 ? -28.316 -12.850 31.175 1.00 95.94 302 ILE A O 1
ATOM 2246 N N . THR A 1 303 ? -27.680 -11.830 29.273 1.00 95.31 303 THR A N 1
ATOM 2247 C CA . THR A 1 303 ? -28.167 -10.497 29.653 1.00 95.31 303 THR A CA 1
ATOM 2248 C C . THR A 1 303 ? -29.668 -10.519 29.947 1.00 95.31 303 THR A C 1
ATOM 2250 O O . THR A 1 303 ? -30.109 -10.048 30.998 1.00 95.31 303 THR A O 1
ATOM 2253 N N . ALA A 1 304 ? -30.457 -11.138 29.065 1.00 97.50 304 ALA A N 1
ATOM 2254 C CA . ALA A 1 304 ? -31.897 -11.292 29.234 1.00 97.50 304 ALA A CA 1
ATOM 2255 C C . ALA A 1 304 ? -32.245 -12.089 30.500 1.00 97.50 304 ALA A C 1
ATOM 2257 O O . ALA A 1 304 ? -33.176 -11.724 31.217 1.00 97.50 304 ALA A O 1
ATOM 2258 N N . SER A 1 305 ? -31.482 -13.140 30.807 1.00 97.88 305 SER A N 1
ATOM 2259 C CA . SER A 1 305 ? -31.724 -14.013 31.962 1.00 97.88 305 SER A CA 1
ATOM 2260 C C . SER A 1 305 ? -31.315 -13.360 33.285 1.00 97.88 305 SER A C 1
ATOM 2262 O O . SER A 1 305 ? -32.039 -13.478 34.272 1.00 97.88 305 SER A O 1
ATOM 2264 N N . VAL A 1 306 ? -30.223 -12.585 33.309 1.00 97.38 306 VAL A N 1
ATOM 2265 C CA . VAL A 1 306 ? -29.860 -11.738 34.462 1.00 97.38 306 VAL A CA 1
ATOM 2266 C C . VAL A 1 306 ? -30.953 -10.701 34.715 1.00 97.38 306 VAL A C 1
ATOM 2268 O O . VAL A 1 306 ? -31.391 -10.518 35.854 1.00 97.38 306 VAL A O 1
ATOM 2271 N N . TYR A 1 307 ? -31.465 -10.071 33.656 1.00 96.81 307 TYR A N 1
ATOM 2272 C CA . TYR A 1 307 ? -32.576 -9.134 33.781 1.00 96.81 307 TYR A CA 1
ATOM 2273 C C . TYR A 1 307 ? -33.879 -9.827 34.210 1.00 96.81 307 TYR A C 1
ATOM 2275 O O . TYR A 1 307 ? -34.651 -9.257 34.979 1.00 96.81 307 TYR A O 1
ATOM 2283 N N . ALA A 1 308 ? -34.142 -11.062 33.774 1.00 97.88 308 ALA A N 1
ATOM 2284 C CA . ALA A 1 308 ? -35.292 -11.848 34.229 1.00 97.88 308 ALA A CA 1
ATOM 2285 C C . ALA A 1 308 ? -35.228 -12.098 35.744 1.00 97.88 308 ALA A C 1
ATOM 2287 O O . ALA A 1 308 ? -36.221 -11.888 36.443 1.00 97.88 308 ALA A O 1
ATOM 2288 N N . VAL A 1 309 ? -34.045 -12.438 36.270 1.00 98.12 309 VAL A N 1
ATOM 2289 C CA . VAL A 1 309 ? -33.816 -12.579 37.717 1.00 98.12 309 VAL A CA 1
ATOM 2290 C C . VAL A 1 309 ? -34.058 -11.252 38.440 1.00 98.12 309 VAL A C 1
ATOM 2292 O O . VAL A 1 309 ? -34.828 -11.198 39.400 1.00 98.12 309 VAL A O 1
ATOM 2295 N N . TRP A 1 310 ? -33.448 -10.167 37.958 1.00 96.94 310 TRP A N 1
ATOM 2296 C CA . TRP A 1 310 ? -33.573 -8.846 38.577 1.00 96.94 310 TRP A CA 1
ATOM 2297 C C . TRP A 1 310 ? -35.011 -8.311 38.556 1.00 96.94 310 TRP A C 1
ATOM 2299 O O . TRP A 1 310 ? -35.539 -7.849 39.569 1.00 96.94 310 TRP A O 1
ATOM 2309 N N . SER A 1 311 ? -35.678 -8.406 37.409 1.00 96.75 311 SER A N 1
ATOM 2310 C CA . SER A 1 311 ? -37.065 -7.976 37.245 1.00 96.75 311 SER A CA 1
ATOM 2311 C C . SER A 1 311 ? -38.029 -8.823 38.068 1.00 96.75 311 SER A C 1
ATOM 2313 O O . SER A 1 311 ? -38.971 -8.272 38.634 1.00 96.75 311 SER A O 1
ATOM 2315 N N . GLY A 1 312 ? -37.791 -10.134 38.173 1.00 97.06 312 GLY A N 1
ATOM 2316 C CA . GLY A 1 312 ? -38.547 -11.021 39.049 1.00 97.06 312 GLY A CA 1
ATOM 2317 C C . GLY A 1 312 ? -38.414 -10.589 40.507 1.00 97.06 312 GLY A C 1
ATOM 2318 O O . GLY A 1 312 ? -39.429 -10.387 41.173 1.00 97.06 312 GLY A O 1
ATOM 2319 N N . PHE A 1 313 ? -37.186 -10.329 40.969 1.00 97.00 313 PHE A N 1
ATOM 2320 C CA . PHE A 1 313 ? -36.918 -9.812 42.312 1.00 97.00 313 PHE A CA 1
ATOM 2321 C C . PHE A 1 313 ? -37.650 -8.489 42.581 1.00 97.00 313 PHE A C 1
ATOM 2323 O O . PHE A 1 313 ? -38.397 -8.387 43.554 1.00 97.00 313 PHE A O 1
ATOM 2330 N N . TYR A 1 314 ? -37.525 -7.494 41.697 1.00 93.44 314 TYR A N 1
ATOM 2331 C CA . TYR A 1 314 ? -38.225 -6.212 41.858 1.00 93.44 314 TYR A CA 1
ATOM 2332 C C . TYR A 1 314 ? -39.752 -6.371 41.775 1.00 93.44 314 TYR A C 1
ATOM 2334 O O . TYR A 1 314 ? -40.506 -5.726 42.509 1.00 93.44 314 TYR A O 1
ATOM 2342 N N . GLY A 1 315 ? -40.221 -7.283 40.925 1.00 94.00 315 GLY A N 1
ATOM 2343 C CA . GLY A 1 315 ? -41.627 -7.640 40.775 1.00 94.00 315 GLY A CA 1
ATOM 2344 C C . GLY A 1 315 ? -42.241 -8.297 42.017 1.00 94.00 315 GLY A C 1
ATOM 2345 O O . GLY A 1 315 ? -43.468 -8.320 42.116 1.00 94.00 315 GLY A O 1
ATOM 2346 N N . LEU A 1 316 ? -41.440 -8.783 42.979 1.00 94.62 316 LEU A N 1
ATOM 2347 C CA . LEU A 1 316 ? -41.932 -9.225 44.294 1.00 94.62 316 LEU A CA 1
ATOM 2348 C C . LEU A 1 316 ? -42.446 -8.049 45.139 1.00 94.62 316 LEU A C 1
ATOM 2350 O O . LEU A 1 316 ? -43.415 -8.208 45.892 1.00 94.62 316 LEU A O 1
ATOM 2354 N N . PHE A 1 317 ? -41.812 -6.881 44.998 1.00 93.12 317 PHE A N 1
ATOM 2355 C CA . PHE A 1 317 ? -42.140 -5.654 45.730 1.00 93.12 317 PHE A CA 1
ATOM 2356 C C . PHE A 1 317 ? -43.176 -4.808 44.981 1.00 93.12 317 PHE A C 1
ATOM 2358 O O . PHE A 1 317 ? -44.130 -4.318 45.582 1.00 93.12 317 PHE A O 1
ATOM 2365 N N . TYR A 1 318 ? -43.040 -4.692 43.658 1.00 91.81 318 TYR A N 1
ATOM 2366 C CA . TYR A 1 318 ? -43.884 -3.840 42.815 1.00 91.81 318 TYR A CA 1
ATOM 2367 C C . TYR A 1 318 ? -44.777 -4.673 41.903 1.00 91.81 318 TYR A C 1
ATOM 2369 O O . TYR A 1 318 ? -44.549 -4.807 40.700 1.00 91.81 318 TYR A O 1
ATOM 2377 N N . ARG A 1 319 ? -45.818 -5.246 42.497 1.00 90.62 319 ARG A N 1
ATOM 2378 C CA . ARG A 1 319 ? -46.629 -6.288 41.867 1.00 90.62 319 ARG A CA 1
ATOM 2379 C C . ARG A 1 319 ? -47.659 -5.710 40.897 1.00 90.62 319 ARG A C 1
ATOM 2381 O O . ARG A 1 319 ? -48.801 -5.450 41.274 1.00 90.62 319 ARG A O 1
ATOM 2388 N N . LYS A 1 320 ? -47.253 -5.508 39.643 1.00 88.75 320 LYS A N 1
ATOM 2389 C CA . LYS A 1 320 ? -48.124 -5.026 38.562 1.00 88.75 320 LYS A CA 1
ATOM 2390 C C . LYS A 1 320 ? -48.044 -5.961 37.360 1.00 88.75 320 LYS A C 1
ATOM 2392 O O . LYS A 1 320 ? -46.956 -6.222 36.849 1.00 88.75 320 LYS A O 1
ATOM 2397 N N . PHE A 1 321 ? -49.192 -6.455 36.909 1.00 92.06 321 PHE A N 1
ATOM 2398 C CA . PHE A 1 321 ? -49.262 -7.272 35.700 1.00 92.06 321 PHE A CA 1
ATOM 2399 C C . PHE A 1 321 ? -49.321 -6.363 34.467 1.00 92.06 321 PHE A C 1
ATOM 2401 O O . PHE A 1 321 ? -49.966 -5.325 34.518 1.00 92.06 321 PHE A O 1
ATOM 2408 N N . PHE A 1 322 ? -48.621 -6.724 33.392 1.00 93.56 322 PHE A N 1
ATOM 2409 C CA . PHE A 1 322 ? -48.339 -5.803 32.283 1.00 93.56 322 PHE A CA 1
ATOM 2410 C C . PHE A 1 322 ? -49.579 -5.439 31.456 1.00 93.56 322 PHE A C 1
ATOM 2412 O O . PHE A 1 322 ? -49.783 -4.285 31.107 1.00 93.56 322 PHE A O 1
ATOM 2419 N N . TRP A 1 323 ? -50.442 -6.414 31.177 1.00 92.31 323 TRP A N 1
ATOM 2420 C CA . TRP A 1 323 ? -51.604 -6.255 30.294 1.00 92.31 323 TRP A CA 1
ATOM 2421 C C . TRP A 1 323 ? -52.829 -5.634 30.982 1.00 92.31 323 TRP A C 1
ATOM 2423 O O . TRP A 1 323 ? -53.967 -5.890 30.585 1.00 92.31 323 TRP A O 1
ATOM 2433 N N . ASP A 1 324 ? -52.624 -4.851 32.040 1.00 89.31 324 ASP A N 1
ATOM 2434 C CA . ASP A 1 324 ? -53.698 -4.298 32.872 1.00 89.31 324 ASP A CA 1
ATOM 2435 C C . ASP A 1 324 ? -54.534 -3.220 32.199 1.00 89.31 324 ASP A C 1
ATOM 2437 O O . ASP A 1 324 ? -55.628 -2.936 32.677 1.00 89.31 324 ASP A O 1
ATOM 2441 N N . PHE A 1 325 ? -54.062 -2.705 31.066 1.00 88.81 325 PHE A N 1
ATOM 2442 C CA . PHE A 1 325 ? -54.752 -1.760 30.199 1.00 88.81 325 PHE A CA 1
ATOM 2443 C C . PHE A 1 325 ? -55.705 -2.418 29.188 1.00 88.81 325 PHE A C 1
ATOM 2445 O O . PHE A 1 325 ? -56.592 -1.749 28.656 1.00 88.81 325 PHE A O 1
ATOM 2452 N N . VAL A 1 326 ? -55.565 -3.719 28.910 1.00 90.19 326 VAL A N 1
ATOM 2453 C CA . VAL A 1 326 ? -56.381 -4.397 27.891 1.00 90.19 326 VAL A CA 1
ATOM 2454 C C . VAL A 1 326 ? -57.809 -4.583 28.404 1.00 90.19 326 VAL A C 1
ATOM 2456 O O . VAL A 1 326 ? -58.065 -5.354 29.329 1.00 90.19 326 VAL A O 1
ATOM 2459 N N . GLY A 1 327 ? -58.754 -3.860 27.796 1.00 86.38 327 GLY A N 1
ATOM 2460 C CA . GLY A 1 327 ? -60.163 -3.867 28.204 1.00 86.38 327 GLY A CA 1
ATOM 2461 C C . GLY A 1 327 ? -60.423 -3.191 29.555 1.00 86.38 327 GLY A C 1
ATOM 2462 O O . GLY A 1 327 ? -61.468 -3.417 30.161 1.00 86.38 327 GLY A O 1
ATOM 2463 N N . ALA A 1 328 ? -59.467 -2.404 30.049 1.00 87.75 328 ALA A N 1
ATOM 2464 C CA . ALA A 1 328 ? -59.588 -1.693 31.310 1.00 87.75 328 ALA A CA 1
ATOM 2465 C C . ALA A 1 328 ? -60.528 -0.491 31.210 1.00 87.75 328 ALA A C 1
ATOM 2467 O O . ALA A 1 328 ? -60.693 0.112 30.148 1.00 87.75 328 ALA A O 1
ATOM 2468 N N . HIS A 1 329 ? -61.103 -0.103 32.346 1.00 87.81 329 HIS A N 1
ATOM 2469 C CA . HIS A 1 329 ? -61.927 1.097 32.447 1.00 87.81 329 HIS A CA 1
ATOM 2470 C C . HIS A 1 329 ? -61.298 2.087 33.422 1.00 87.81 329 HIS A C 1
ATOM 2472 O O . HIS A 1 329 ? -60.909 1.725 34.535 1.00 87.81 329 HIS A O 1
ATOM 2478 N N . LEU A 1 330 ? -61.207 3.347 32.998 1.00 86.56 330 LEU A N 1
ATOM 2479 C CA . LEU A 1 330 ? -60.760 4.450 33.837 1.00 86.56 330 LEU A CA 1
ATOM 2480 C C . LEU A 1 330 ? -61.929 4.922 34.713 1.00 86.56 330 LEU A C 1
ATOM 2482 O O . LEU A 1 330 ? -63.013 5.198 34.197 1.00 86.56 330 LEU A O 1
ATOM 2486 N N . ARG A 1 331 ? -61.721 5.007 36.029 1.00 83.19 331 ARG A N 1
ATOM 2487 C CA . ARG A 1 331 ? -62.703 5.548 36.983 1.00 83.19 331 ARG A CA 1
ATOM 2488 C C . ARG A 1 331 ? -62.096 6.676 37.808 1.00 83.19 331 ARG A C 1
ATOM 2490 O O . ARG A 1 331 ? -60.951 6.578 38.247 1.00 83.19 331 ARG A O 1
ATOM 2497 N N . ASP A 1 332 ? -62.896 7.707 38.059 1.00 78.19 332 ASP A N 1
ATOM 2498 C CA . ASP A 1 332 ? -62.577 8.788 38.991 1.00 78.19 332 ASP A CA 1
ATOM 2499 C C . ASP A 1 332 ? -63.547 8.752 40.193 1.00 78.19 332 ASP A C 1
ATOM 2501 O O . ASP A 1 332 ? -64.762 8.798 39.966 1.00 78.19 332 ASP A O 1
ATOM 2505 N N . PRO A 1 333 ? -63.067 8.627 41.450 1.00 76.38 333 PRO A N 1
ATOM 2506 C CA . PRO A 1 333 ? -61.684 8.354 41.863 1.00 76.38 333 PRO A CA 1
ATOM 2507 C C . PRO A 1 333 ? -61.324 6.861 41.724 1.00 76.38 333 PRO A C 1
ATOM 2509 O O . PRO A 1 333 ? -62.179 5.989 41.879 1.00 76.38 333 PRO A O 1
ATOM 2512 N N . GLY A 1 334 ? -60.049 6.535 41.477 1.00 71.81 334 GLY A N 1
ATOM 2513 C CA . GLY A 1 334 ? -59.560 5.142 41.531 1.00 71.81 334 GLY A CA 1
ATOM 2514 C C . GLY A 1 334 ? -58.677 4.667 40.374 1.00 71.81 334 GLY A C 1
ATOM 2515 O O . GLY A 1 334 ? -58.149 3.559 40.453 1.00 71.81 334 GLY A O 1
ATOM 2516 N N . GLY A 1 335 ? -58.474 5.480 39.338 1.00 82.94 335 GLY A N 1
ATOM 2517 C CA . GLY A 1 335 ? -57.529 5.188 38.259 1.00 82.94 335 GLY A CA 1
ATOM 2518 C C . GLY A 1 335 ? -57.966 4.039 37.342 1.00 82.94 335 GLY A C 1
ATOM 2519 O O . GLY A 1 335 ? -59.157 3.772 37.168 1.00 82.94 335 GLY A O 1
ATOM 2520 N N . LEU A 1 336 ? -56.991 3.396 36.694 1.00 83.81 336 LEU A N 1
ATOM 2521 C CA . LEU A 1 336 ? -57.212 2.336 35.707 1.00 83.81 336 LEU A CA 1
ATOM 2522 C C . LEU A 1 336 ? -57.564 1.008 36.401 1.00 83.81 336 LEU A C 1
ATOM 2524 O O . LEU A 1 336 ? -56.762 0.482 37.172 1.00 83.81 336 LEU A O 1
ATOM 2528 N N . GLN A 1 337 ? -58.754 0.461 36.129 1.00 86.00 337 GLN A N 1
ATOM 2529 C CA . GLN A 1 337 ? -59.202 -0.821 36.684 1.00 86.00 337 GLN A CA 1
ATOM 2530 C C . GLN A 1 337 ? -59.169 -1.933 35.622 1.00 86.00 337 GLN A C 1
ATOM 2532 O O . GLN A 1 337 ? -59.837 -1.800 34.592 1.00 86.00 337 GLN A O 1
ATOM 2537 N N . PRO A 1 338 ? -58.459 -3.049 35.882 1.00 86.94 338 PRO A N 1
ATOM 2538 C CA . PRO A 1 338 ? -58.433 -4.215 35.006 1.00 86.94 338 PRO A CA 1
ATOM 2539 C C . PRO A 1 338 ? -59.807 -4.793 34.668 1.00 86.94 338 PRO A C 1
ATOM 2541 O O . PRO A 1 338 ? -60.692 -4.866 35.525 1.00 86.94 338 PRO A O 1
ATOM 2544 N N . ALA A 1 339 ? -59.945 -5.330 33.454 1.00 89.75 339 ALA A N 1
ATOM 2545 C CA . ALA A 1 339 ? -61.126 -6.086 33.051 1.00 89.75 339 ALA A CA 1
ATOM 2546 C C . ALA A 1 339 ? -61.355 -7.323 33.953 1.00 89.75 339 ALA A C 1
ATOM 2548 O O . ALA A 1 339 ? -60.390 -7.968 34.378 1.00 89.75 339 ALA A O 1
ATOM 2549 N N . PRO A 1 340 ? -62.612 -7.767 34.171 1.00 87.31 340 PRO A N 1
ATOM 2550 C CA . PRO A 1 340 ? -62.909 -8.992 34.924 1.00 87.31 340 PRO A CA 1
ATOM 2551 C C . PRO A 1 340 ? -62.206 -10.255 34.396 1.00 87.31 340 PRO A C 1
ATOM 2553 O O . PRO A 1 340 ? -61.969 -11.185 35.169 1.00 87.31 340 PRO A O 1
ATOM 2556 N N . GLY A 1 341 ? -61.852 -10.288 33.106 1.00 88.00 341 GLY A N 1
ATOM 2557 C CA . GLY A 1 341 ? -61.088 -11.375 32.482 1.00 88.00 341 GLY A CA 1
ATOM 2558 C C . GLY A 1 341 ? -59.638 -11.494 32.973 1.00 88.00 341 GLY A C 1
ATOM 2559 O O . GLY A 1 341 ? -59.058 -12.572 32.899 1.00 88.00 341 GLY A O 1
ATOM 2560 N N . ALA A 1 342 ? -59.061 -10.441 33.563 1.00 90.44 342 ALA A N 1
ATOM 2561 C CA . ALA A 1 342 ? -57.676 -10.433 34.041 1.00 90.44 342 ALA A CA 1
ATOM 2562 C C . ALA A 1 342 ? -57.487 -11.060 35.442 1.00 90.44 342 ALA A C 1
ATOM 2564 O O . ALA A 1 342 ? -56.378 -11.059 35.981 1.00 90.44 342 ALA A O 1
ATOM 2565 N N . LYS A 1 343 ? -58.545 -11.623 36.053 1.00 90.31 343 LYS A N 1
ATOM 2566 C CA . LYS A 1 343 ? -58.517 -12.201 37.417 1.00 90.31 343 LYS A CA 1
ATOM 2567 C C . LYS A 1 343 ? -57.393 -13.217 37.643 1.00 90.31 343 LYS A C 1
ATOM 2569 O O . LYS A 1 343 ? -56.831 -13.265 38.741 1.00 90.31 343 LYS A O 1
ATOM 2574 N N . VAL A 1 344 ? -57.067 -14.020 36.628 1.00 92.75 344 VAL A N 1
ATOM 2575 C CA . VAL A 1 344 ? -55.983 -15.013 36.699 1.00 92.75 344 VAL A CA 1
ATOM 2576 C C . VAL A 1 344 ? -54.632 -14.317 36.877 1.00 92.75 344 VAL A C 1
ATOM 2578 O O . VAL A 1 344 ? -53.915 -14.624 37.827 1.00 92.75 344 VAL A O 1
ATOM 2581 N N . PHE A 1 345 ? -54.325 -13.309 36.057 1.00 91.50 345 PHE A N 1
ATOM 2582 C CA . PHE A 1 345 ? -53.080 -12.538 36.158 1.00 91.50 345 PHE A CA 1
ATOM 2583 C C . PHE A 1 345 ? -52.986 -11.761 37.472 1.00 91.50 345 PHE A C 1
ATOM 2585 O O . PHE A 1 345 ? -51.944 -11.768 38.120 1.00 91.50 345 PHE A O 1
ATOM 2592 N N . ILE A 1 346 ? -54.095 -11.185 37.947 1.00 90.88 346 ILE A N 1
ATOM 2593 C CA . ILE A 1 346 ? -54.137 -10.535 39.267 1.00 90.88 346 ILE A CA 1
ATOM 2594 C C . ILE A 1 346 ? -53.775 -11.537 40.374 1.00 90.88 346 ILE A C 1
ATOM 2596 O O . ILE A 1 346 ? -53.037 -11.212 41.303 1.00 90.88 346 ILE A O 1
ATOM 2600 N N . THR A 1 347 ? -54.258 -12.775 40.287 1.00 94.75 347 THR A N 1
ATOM 2601 C CA . THR A 1 347 ? -53.980 -13.795 41.308 1.00 94.75 347 THR A CA 1
ATOM 2602 C C . THR A 1 347 ? -52.526 -14.274 41.266 1.00 94.75 347 THR A C 1
ATOM 2604 O O . THR A 1 347 ? -51.918 -14.411 42.327 1.00 94.75 347 THR A O 1
ATOM 2607 N N . LEU A 1 348 ? -51.974 -14.493 40.066 1.00 95.62 348 LEU A N 1
ATOM 2608 C CA . LEU A 1 348 ? -50.639 -15.071 39.845 1.00 95.62 348 LEU A CA 1
ATOM 2609 C C . LEU A 1 348 ? -49.479 -14.059 39.835 1.00 95.62 348 LEU A C 1
ATOM 2611 O O . LEU A 1 348 ? -48.322 -14.474 39.910 1.00 95.62 348 LEU A O 1
ATOM 2615 N N . VAL A 1 349 ? -49.771 -12.762 39.705 1.00 94.06 349 VAL A N 1
ATOM 2616 C CA . VAL A 1 349 ? -48.766 -11.683 39.683 1.00 94.06 349 VAL A CA 1
ATOM 2617 C C . VAL A 1 349 ? -48.917 -10.761 40.891 1.00 94.06 349 VAL A C 1
ATOM 2619 O O . VAL A 1 349 ? -47.923 -10.416 41.528 1.00 94.06 349 VAL A O 1
ATOM 2622 N N . VAL A 1 350 ? -50.151 -10.345 41.215 1.00 92.00 350 VAL A N 1
ATOM 2623 C CA . VAL A 1 350 ? -50.414 -9.306 42.230 1.00 92.00 350 VAL A CA 1
ATOM 2624 C C . VAL A 1 350 ? -50.586 -9.901 43.627 1.00 92.00 350 VAL A C 1
ATOM 2626 O O . VAL A 1 350 ? -49.916 -9.484 44.572 1.00 92.00 350 VAL A O 1
ATOM 2629 N N . LYS A 1 351 ? -51.477 -10.887 43.779 1.00 93.38 351 LYS A N 1
ATOM 2630 C CA . LYS A 1 351 ? -51.759 -11.495 45.090 1.00 93.38 351 LYS A CA 1
ATOM 2631 C C . LYS A 1 351 ? -50.640 -12.434 45.526 1.00 93.38 351 LYS A C 1
ATOM 2633 O O . LYS A 1 351 ? -50.089 -12.262 46.611 1.00 93.38 351 LYS A O 1
ATOM 2638 N N . ASN A 1 352 ? -50.288 -13.377 44.657 1.00 94.62 352 ASN A N 1
ATOM 2639 C CA . ASN A 1 352 ? -49.223 -14.348 44.874 1.00 94.62 352 ASN A CA 1
ATOM 2640 C C . ASN A 1 352 ? -48.201 -14.160 43.754 1.00 94.62 352 ASN A C 1
ATOM 2642 O O . ASN A 1 352 ? -48.592 -14.359 42.612 1.00 94.62 352 ASN A O 1
ATOM 2646 N N . PRO A 1 353 ? -46.938 -13.790 44.019 1.00 93.75 353 PRO A N 1
ATOM 2647 C CA . PRO A 1 353 ? -45.967 -13.465 42.971 1.00 93.75 353 PRO A CA 1
ATOM 2648 C C . PRO A 1 353 ? -45.363 -14.728 42.321 1.00 93.75 353 PRO A C 1
ATOM 2650 O O . PRO A 1 353 ? -44.148 -14.914 42.272 1.00 93.75 353 PRO A O 1
ATOM 2653 N N . ILE A 1 354 ? -46.223 -15.640 41.866 1.00 96.25 354 ILE A N 1
ATOM 2654 C CA . ILE A 1 354 ? -45.844 -16.950 41.324 1.00 96.25 354 ILE A CA 1
ATOM 2655 C C . ILE A 1 354 ? -45.075 -16.766 40.015 1.00 96.25 354 ILE A C 1
ATOM 2657 O O . ILE A 1 354 ? -44.026 -17.377 39.828 1.00 96.25 354 ILE A O 1
ATOM 2661 N N . ILE A 1 355 ? -45.560 -15.884 39.137 1.00 97.38 355 ILE A N 1
ATOM 2662 C CA . ILE A 1 355 ? -44.918 -15.593 37.847 1.00 97.38 355 ILE A CA 1
ATOM 2663 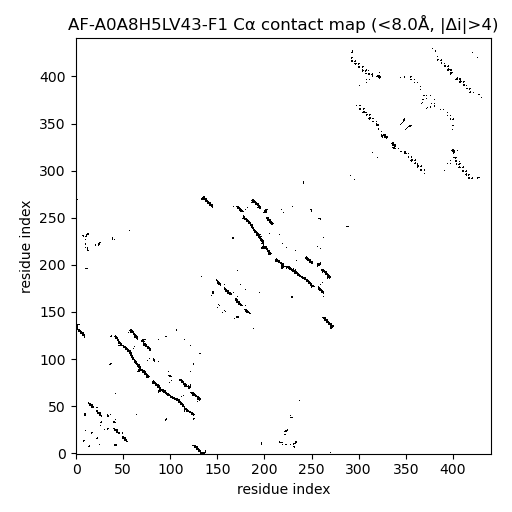C C . ILE A 1 355 ? -43.501 -15.045 38.044 1.00 97.38 355 ILE A C 1
ATOM 2665 O O . ILE A 1 355 ? -42.572 -15.484 37.374 1.00 97.38 355 ILE A O 1
ATOM 2669 N N . GLN A 1 356 ? -43.313 -14.138 39.001 1.00 97.12 356 GLN A N 1
ATOM 2670 C CA . GLN A 1 356 ? -42.013 -13.546 39.308 1.00 97.12 356 GLN A CA 1
ATOM 2671 C C . GLN A 1 356 ? -41.023 -14.587 39.846 1.00 97.12 356 GLN A C 1
ATOM 2673 O O . GLN A 1 356 ? -39.850 -14.568 39.478 1.00 97.12 356 GLN A O 1
ATOM 2678 N N . ILE A 1 357 ? -41.490 -15.529 40.674 1.00 97.44 357 ILE A N 1
ATOM 2679 C CA . ILE A 1 357 ? -40.663 -16.642 41.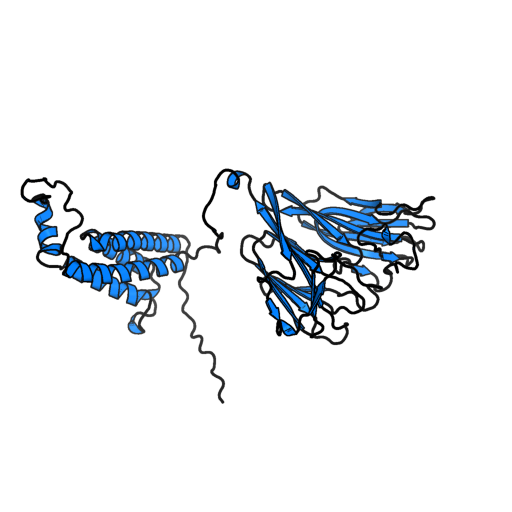163 1.00 97.44 357 ILE A CA 1
ATOM 2680 C C . ILE A 1 357 ? -40.243 -17.550 40.002 1.00 97.44 357 ILE A C 1
ATOM 2682 O O . ILE A 1 357 ? -39.062 -17.871 39.883 1.00 97.44 357 ILE A O 1
ATOM 2686 N N . PHE A 1 358 ? -41.169 -17.919 39.112 1.00 97.06 358 PHE A N 1
ATOM 2687 C CA . PHE A 1 358 ? -40.835 -18.717 37.929 1.00 97.06 358 PHE A CA 1
ATOM 2688 C C . PHE A 1 358 ? -39.856 -18.002 36.994 1.00 97.06 358 PHE A C 1
ATOM 2690 O O . PHE A 1 358 ? -38.924 -18.641 36.510 1.00 97.06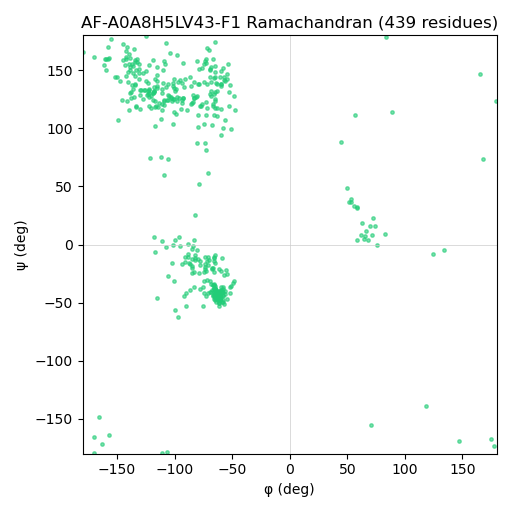 358 PHE A O 1
ATOM 2697 N N . ALA A 1 359 ? -40.013 -16.691 36.787 1.00 97.38 359 ALA A N 1
ATOM 2698 C CA . ALA A 1 359 ? -39.082 -15.894 35.989 1.00 97.38 359 ALA A CA 1
ATOM 2699 C C . ALA A 1 359 ? -37.650 -15.973 36.539 1.00 97.38 359 ALA A C 1
ATOM 2701 O O . ALA A 1 359 ? -36.713 -16.205 35.778 1.00 97.38 359 ALA A O 1
ATOM 2702 N N . MET A 1 360 ? -37.481 -15.860 37.863 1.00 98.06 360 MET A N 1
ATOM 2703 C CA . MET A 1 360 ? -36.167 -16.007 38.495 1.00 98.06 360 MET A CA 1
ATOM 2704 C C . MET A 1 360 ? -35.606 -17.423 38.333 1.00 98.06 360 MET A C 1
ATOM 2706 O O . MET A 1 360 ? -34.435 -17.571 38.003 1.00 98.06 360 MET A O 1
ATOM 2710 N N . LEU A 1 361 ? -36.421 -18.465 38.538 1.00 97.75 361 LEU A N 1
ATOM 2711 C CA . LEU A 1 361 ? -35.969 -19.857 38.415 1.00 97.75 361 LEU A CA 1
ATOM 2712 C C . LEU A 1 361 ? -35.486 -20.185 36.997 1.00 97.75 361 LEU A C 1
ATOM 2714 O O . LEU A 1 361 ? -34.421 -20.782 36.840 1.00 97.75 361 LEU A O 1
ATOM 2718 N N . ILE A 1 362 ? -36.236 -19.765 35.974 1.00 96.56 362 ILE A N 1
ATOM 2719 C CA . ILE A 1 362 ? -35.844 -19.946 34.570 1.00 96.56 362 ILE A CA 1
ATOM 2720 C C . ILE A 1 362 ? -34.585 -19.131 34.264 1.00 96.56 362 ILE A C 1
ATOM 2722 O O . ILE A 1 362 ? -33.663 -19.667 33.655 1.00 96.56 362 ILE A O 1
ATOM 2726 N N . GLY A 1 363 ? -34.504 -17.885 34.744 1.00 97.06 363 GLY A N 1
ATOM 2727 C CA . GLY A 1 363 ? -33.336 -17.027 34.549 1.00 97.06 363 GLY A CA 1
ATOM 2728 C C . GLY A 1 363 ? -32.062 -17.615 35.158 1.00 97.06 363 GLY A C 1
ATOM 2729 O O . GLY A 1 363 ? -31.041 -17.706 34.480 1.00 97.06 363 GLY A O 1
ATOM 2730 N N . PHE A 1 364 ? -32.120 -18.105 36.400 1.00 96.12 364 PHE A N 1
ATOM 2731 C CA . PHE A 1 364 ? -30.988 -18.799 37.023 1.00 96.12 364 PHE A CA 1
ATOM 2732 C C . PHE A 1 364 ? -30.596 -20.065 36.263 1.00 96.12 364 PHE A C 1
ATOM 2734 O O . PHE A 1 364 ? -29.407 -20.315 36.071 1.00 96.12 364 PHE A O 1
ATOM 2741 N N . PHE A 1 365 ? -31.576 -20.849 35.806 1.00 94.25 365 PHE A N 1
ATOM 2742 C CA . PHE A 1 365 ? -31.307 -22.053 35.026 1.00 94.25 365 PHE A CA 1
ATOM 2743 C C . PHE A 1 365 ? -30.655 -21.734 33.674 1.00 94.25 365 PHE A C 1
ATOM 2745 O O . PHE A 1 365 ? -29.681 -22.383 33.305 1.00 94.25 365 PHE A O 1
ATOM 2752 N N . MET A 1 366 ? -31.126 -20.703 32.968 1.00 95.12 366 MET A N 1
ATOM 2753 C CA . MET A 1 366 ? -30.534 -20.235 31.712 1.00 95.12 366 MET A CA 1
ATOM 2754 C C . MET A 1 366 ? -29.107 -19.719 31.905 1.00 95.12 366 MET A C 1
ATOM 2756 O O . MET A 1 366 ? -28.221 -20.094 31.141 1.00 95.12 366 MET A O 1
ATOM 2760 N N . ILE A 1 367 ? -28.845 -18.930 32.953 1.00 94.06 367 ILE A N 1
ATOM 2761 C CA . ILE A 1 367 ? -27.481 -18.489 33.288 1.00 94.06 367 ILE A CA 1
ATOM 2762 C C . ILE A 1 367 ? -26.588 -19.703 33.553 1.00 94.06 367 ILE A C 1
ATOM 2764 O O . ILE A 1 367 ? -25.485 -19.780 33.021 1.00 94.06 367 ILE A O 1
ATOM 2768 N N . ALA A 1 368 ? -27.076 -20.678 34.323 1.00 90.44 368 ALA A N 1
ATOM 2769 C CA . ALA A 1 368 ? -26.345 -21.909 34.596 1.00 90.44 368 ALA A CA 1
ATOM 2770 C C . ALA A 1 368 ? -26.166 -22.794 33.350 1.00 90.44 368 ALA A C 1
ATOM 2772 O O . ALA A 1 368 ? -25.275 -23.631 33.345 1.00 90.44 368 ALA A O 1
ATOM 2773 N N . LEU A 1 369 ? -26.978 -22.633 32.303 1.00 90.38 369 LEU A N 1
ATOM 2774 C CA . LEU A 1 369 ? -26.820 -23.334 31.027 1.00 90.38 369 LEU A CA 1
ATOM 2775 C C . LEU A 1 369 ? -25.793 -22.639 30.113 1.00 90.38 369 LEU A C 1
ATOM 2777 O O . LEU A 1 369 ? -25.039 -23.313 29.417 1.00 90.38 369 LEU A O 1
ATOM 2781 N N . GLU A 1 370 ? -25.739 -21.304 30.127 1.00 89.44 370 GLU A N 1
ATOM 2782 C CA . GLU A 1 370 ? -24.821 -20.490 29.307 1.00 89.44 370 GLU A CA 1
ATOM 2783 C C . GLU A 1 370 ? -23.434 -20.296 29.940 1.00 89.44 370 GLU A C 1
ATOM 2785 O O . GLU A 1 370 ? -22.430 -20.084 29.244 1.00 89.44 370 GLU A O 1
ATOM 2790 N N . PHE A 1 371 ? -23.375 -20.402 31.266 1.00 84.19 371 PHE A N 1
ATOM 2791 C CA . PHE A 1 371 ? -22.168 -20.464 32.078 1.00 84.19 371 PHE A CA 1
ATOM 2792 C C . PHE A 1 371 ? -22.179 -21.776 32.884 1.00 84.19 371 PHE A C 1
ATOM 2794 O O . PHE A 1 371 ? -22.480 -21.781 34.081 1.00 84.19 371 PHE A O 1
ATOM 2801 N N . PRO A 1 372 ? -21.915 -22.920 32.221 1.00 74.50 372 PRO A N 1
ATOM 2802 C CA . PRO A 1 372 ? -22.178 -24.236 32.781 1.00 74.50 372 PRO A CA 1
ATOM 2803 C C . PRO A 1 372 ? -21.326 -24.535 34.008 1.00 74.50 372 PRO A C 1
ATOM 2805 O O . PRO A 1 372 ? -20.102 -24.692 33.931 1.00 74.50 372 PRO A O 1
ATOM 2808 N N . VAL A 1 373 ? -22.011 -24.721 35.138 1.00 74.19 373 VAL A N 1
ATOM 2809 C CA . VAL A 1 373 ? -21.457 -25.461 36.277 1.00 74.19 373 VAL A CA 1
ATOM 2810 C C . VAL A 1 373 ? -21.082 -26.877 35.817 1.00 74.19 373 VAL A C 1
ATOM 2812 O O . VAL A 1 373 ? -21.694 -27.387 34.874 1.00 74.19 373 VAL A O 1
ATOM 2815 N N . PRO A 1 374 ? -20.093 -27.544 36.441 1.00 72.88 374 PRO A N 1
ATOM 2816 C CA . PRO A 1 374 ? -19.601 -28.851 35.989 1.00 72.88 374 PRO A CA 1
ATOM 2817 C C . PRO A 1 374 ? -20.693 -29.894 35.689 1.00 72.88 374 PRO A C 1
ATOM 2819 O O . PRO A 1 374 ? -20.527 -30.700 34.782 1.00 72.88 374 PRO A O 1
ATOM 2822 N N . GLN A 1 375 ? -21.822 -29.843 36.397 1.00 72.62 375 GLN A N 1
ATOM 2823 C CA . GLN A 1 375 ? -22.972 -30.741 36.256 1.00 72.62 375 GLN A CA 1
ATOM 2824 C C . GLN A 1 375 ? -23.830 -30.496 34.998 1.00 72.62 375 GLN A C 1
ATOM 2826 O O . GLN A 1 375 ? -24.595 -31.377 34.617 1.00 72.62 375 GLN A O 1
ATOM 2831 N N . LEU A 1 376 ? -23.735 -29.320 34.367 1.00 70.94 376 LEU A N 1
ATOM 2832 C CA . LEU A 1 376 ? -24.499 -28.940 33.166 1.00 70.94 376 LEU A CA 1
ATOM 2833 C C . LEU A 1 376 ? -23.639 -28.898 31.892 1.00 70.94 376 LEU A C 1
ATOM 2835 O O . LEU A 1 376 ? -24.162 -28.654 30.804 1.00 70.94 376 LEU A O 1
ATOM 2839 N N . LYS A 1 377 ? -22.330 -29.164 32.005 1.00 74.25 377 LYS A N 1
ATOM 2840 C CA . LYS A 1 377 ? -21.423 -29.280 30.855 1.00 74.25 377 LYS A CA 1
ATOM 2841 C C . LYS A 1 377 ? -21.785 -30.496 29.999 1.00 74.25 377 LYS A C 1
ATOM 2843 O O . LYS A 1 377 ? -22.154 -31.548 30.516 1.00 74.25 377 LYS A O 1
ATOM 2848 N N . GLY A 1 378 ? -21.646 -30.365 28.680 1.00 75.06 378 GLY A N 1
ATOM 2849 C CA . GLY A 1 378 ? -21.825 -31.474 27.740 1.00 75.06 378 GLY A CA 1
ATOM 2850 C C . GLY A 1 378 ? -22.956 -31.250 26.737 1.00 75.06 378 GLY A C 1
ATOM 2851 O O . GLY A 1 378 ? -23.078 -30.179 26.150 1.00 75.06 378 GLY A O 1
ATOM 2852 N N . GLY A 1 379 ? -23.742 -32.291 26.450 1.00 75.75 379 GLY A N 1
ATOM 2853 C CA . GLY A 1 379 ? -24.745 -32.259 25.372 1.00 75.75 379 GLY A CA 1
ATOM 2854 C C . GLY A 1 379 ? -25.900 -31.276 25.606 1.00 75.75 379 GLY A C 1
ATOM 2855 O O . GLY A 1 379 ? -26.367 -30.648 24.662 1.00 75.75 379 GLY A O 1
ATOM 2856 N N . LEU A 1 380 ? -26.320 -31.093 26.863 1.00 79.12 380 LEU A N 1
ATOM 2857 C CA . LEU A 1 380 ? -27.411 -30.178 27.230 1.00 79.12 380 LEU A CA 1
ATOM 2858 C C . LEU A 1 380 ? -27.044 -28.712 26.961 1.00 79.12 380 LEU A C 1
ATOM 2860 O O . LEU A 1 380 ? -27.813 -28.002 26.321 1.00 79.12 380 LEU A O 1
ATOM 2864 N N . GLN A 1 381 ? -25.847 -28.284 27.370 1.00 84.19 381 GLN A N 1
ATOM 2865 C CA . GLN A 1 381 ? -25.318 -26.938 27.112 1.00 84.19 381 GLN A CA 1
ATOM 2866 C C . GLN A 1 381 ? -25.241 -26.613 25.612 1.00 84.19 381 GLN A C 1
ATOM 2868 O O . GLN A 1 381 ? -25.485 -25.480 25.204 1.00 84.19 381 GLN A O 1
ATOM 2873 N N . ARG A 1 382 ? -24.899 -27.602 24.782 1.00 87.12 382 ARG A N 1
ATOM 2874 C CA . ARG A 1 382 ? -24.694 -27.422 23.337 1.00 87.12 382 ARG A CA 1
ATOM 2875 C C . ARG A 1 382 ? -25.993 -27.443 22.526 1.00 87.12 382 ARG A C 1
ATOM 2877 O O . ARG A 1 382 ? -25.975 -27.138 21.339 1.00 87.12 382 ARG A O 1
ATOM 2884 N N . SER A 1 383 ? -27.124 -27.791 23.138 1.00 91.12 383 SER A N 1
ATOM 2885 C CA . SER A 1 383 ? -28.397 -27.922 22.429 1.00 91.12 383 SER A CA 1
ATOM 2886 C C . SER A 1 383 ? -29.055 -26.563 22.181 1.00 91.12 383 SER A C 1
ATOM 2888 O O . SER A 1 383 ? -29.716 -26.011 23.063 1.00 91.12 383 SER A O 1
ATOM 2890 N N . PHE A 1 384 ? -28.938 -26.039 20.957 1.00 93.62 384 PHE A N 1
ATOM 2891 C CA . PHE A 1 384 ? -29.648 -24.817 20.551 1.00 93.62 384 PHE A CA 1
ATOM 2892 C C . PHE A 1 384 ? -31.165 -24.981 20.665 1.00 93.62 384 PHE A C 1
ATOM 2894 O O . PHE A 1 384 ? -31.838 -24.091 21.176 1.00 93.62 384 PHE A O 1
ATOM 2901 N N . ALA A 1 385 ? -31.697 -26.153 20.305 1.00 93.62 385 ALA A N 1
ATOM 2902 C CA . ALA A 1 385 ? -33.120 -26.454 20.438 1.00 93.62 385 ALA A CA 1
ATOM 2903 C C . ALA A 1 385 ? -33.611 -26.310 21.890 1.00 93.62 385 ALA A C 1
ATOM 2905 O O . ALA A 1 385 ? -34.656 -25.706 22.132 1.00 93.62 385 ALA A O 1
ATOM 2906 N N . LEU A 1 386 ? -32.840 -26.807 22.866 1.00 93.94 386 LEU A N 1
ATOM 2907 C CA . LEU A 1 386 ? -33.170 -26.647 24.283 1.00 93.94 386 LEU A CA 1
ATOM 2908 C C . LEU A 1 386 ? -33.176 -25.168 24.689 1.00 93.94 386 LEU A C 1
ATOM 2910 O O . LEU A 1 386 ? -34.128 -24.716 25.324 1.00 93.94 386 LEU A O 1
ATOM 2914 N N . LYS A 1 387 ? -32.142 -24.410 24.299 1.00 95.50 387 LYS A N 1
ATOM 2915 C CA . LYS A 1 387 ? -32.031 -22.978 24.618 1.00 95.50 387 LYS A CA 1
ATOM 2916 C C . LYS A 1 387 ? -33.195 -22.177 24.042 1.00 95.50 387 LYS A C 1
ATOM 2918 O O . LYS A 1 387 ? -33.783 -21.372 24.754 1.00 95.50 387 LYS A O 1
ATOM 2923 N N . ILE A 1 388 ? -33.575 -22.442 22.793 1.00 97.12 388 ILE A N 1
ATOM 2924 C CA . ILE A 1 388 ? -34.714 -21.796 22.129 1.00 97.12 388 ILE A CA 1
ATOM 2925 C C . ILE A 1 388 ? -36.006 -22.046 22.916 1.00 97.12 388 ILE A C 1
ATOM 2927 O O . ILE A 1 388 ? -36.722 -21.100 23.234 1.00 97.12 388 ILE A O 1
ATOM 2931 N N . VAL A 1 389 ? -36.288 -23.301 23.286 1.00 97.19 389 VAL A N 1
ATOM 2932 C CA . VAL A 1 389 ? -37.498 -23.656 24.050 1.00 97.19 389 VAL A CA 1
ATOM 2933 C C . VAL A 1 389 ? -37.531 -22.952 25.409 1.00 97.19 389 VAL A C 1
ATOM 2935 O O . VAL A 1 389 ? -38.560 -22.390 25.790 1.00 97.19 389 VAL A O 1
ATOM 2938 N N . LEU A 1 390 ? -36.410 -22.941 26.133 1.00 97.19 390 LEU A N 1
ATOM 2939 C CA . LEU A 1 390 ? -36.312 -22.279 27.435 1.00 97.19 390 LEU A CA 1
ATOM 2940 C C . LEU A 1 390 ? -36.459 -20.758 27.326 1.00 97.19 390 LEU A C 1
ATOM 2942 O O . LEU A 1 390 ? -37.126 -20.154 28.163 1.00 97.19 390 LEU A O 1
ATOM 2946 N N . LEU A 1 391 ? -35.896 -20.145 26.283 1.00 98.19 391 LEU A N 1
ATOM 2947 C CA . LEU A 1 391 ? -36.020 -18.712 26.024 1.00 98.19 391 LEU A CA 1
ATOM 2948 C C . LEU A 1 391 ? -37.455 -18.315 25.664 1.00 98.19 391 LEU A C 1
ATOM 2950 O O . LEU A 1 391 ? -37.939 -17.311 26.177 1.00 98.19 391 LEU A O 1
ATOM 2954 N N . PHE A 1 392 ? -38.178 -19.125 24.884 1.00 97.75 392 PHE A N 1
ATOM 2955 C CA . PHE A 1 392 ? -39.611 -18.907 24.654 1.00 97.75 392 PHE A CA 1
ATOM 2956 C C . PHE A 1 392 ? -40.423 -19.001 25.946 1.00 97.75 392 PHE A C 1
ATOM 2958 O O . PHE A 1 392 ? -41.325 -18.190 26.175 1.00 97.75 392 PHE A O 1
ATOM 2965 N N . PHE A 1 393 ? -40.094 -19.960 26.814 1.00 97.44 393 PHE A N 1
ATOM 2966 C CA . PHE A 1 393 ? -40.751 -20.078 28.111 1.00 97.44 393 PHE A CA 1
ATOM 2967 C C . PHE A 1 393 ? -40.434 -18.877 29.014 1.00 97.44 393 PHE A C 1
ATOM 2969 O O . PHE A 1 393 ? -41.343 -18.321 29.631 1.00 97.44 393 PHE A O 1
ATOM 2976 N N . GLN A 1 394 ? -39.181 -18.408 29.023 1.00 98.12 394 GLN A N 1
ATOM 2977 C CA . GLN A 1 394 ? -38.783 -17.180 29.710 1.00 98.12 394 GLN A CA 1
ATOM 2978 C C . GLN A 1 394 ? -39.574 -15.978 29.188 1.00 98.12 394 GLN A C 1
ATOM 2980 O O . GLN A 1 394 ? -40.175 -15.277 29.997 1.00 98.12 394 GLN A O 1
ATOM 2985 N N . THR A 1 395 ? -39.661 -15.788 27.865 1.00 98.12 395 THR A N 1
ATOM 2986 C CA . THR A 1 395 ? -40.464 -14.726 27.235 1.00 98.12 395 THR A CA 1
ATOM 2987 C C . THR A 1 395 ? -41.917 -14.761 27.685 1.00 98.12 395 THR A C 1
ATOM 2989 O O . THR A 1 395 ? -42.474 -13.728 28.060 1.00 98.12 395 THR A O 1
ATOM 2992 N N . PHE A 1 396 ? -42.533 -15.942 27.680 1.00 97.06 396 PHE A N 1
ATOM 2993 C CA . PHE A 1 396 ? -43.928 -16.095 28.075 1.00 97.06 396 PHE A CA 1
ATOM 2994 C C . PHE A 1 396 ? -44.166 -15.736 29.545 1.00 97.06 396 PHE A C 1
ATOM 2996 O O . PHE A 1 396 ? -45.174 -15.115 29.865 1.00 97.06 396 PHE A O 1
ATOM 3003 N N . VAL A 1 397 ? -43.257 -16.102 30.449 1.00 96.88 397 VAL A N 1
ATOM 3004 C CA . VAL A 1 397 ? -43.411 -15.802 31.879 1.00 96.88 397 VAL A CA 1
ATOM 3005 C C . VAL A 1 397 ? -43.140 -14.321 32.161 1.00 96.88 397 VAL A C 1
ATOM 3007 O O . VAL A 1 397 ? -43.880 -13.691 32.920 1.00 96.88 397 VAL A O 1
ATOM 3010 N N . THR A 1 398 ? -42.116 -13.732 31.542 1.00 97.50 398 THR A N 1
ATOM 3011 C CA . THR A 1 398 ? -41.686 -12.361 31.851 1.00 97.50 398 THR A CA 1
ATOM 3012 C C . THR A 1 398 ? -42.563 -11.281 31.218 1.00 97.50 398 THR A C 1
ATOM 3014 O O . THR A 1 398 ? -42.689 -10.202 31.793 1.00 97.50 398 THR A O 1
ATOM 3017 N N . ILE A 1 399 ? -43.271 -11.562 30.117 1.00 97.25 399 ILE A N 1
ATOM 3018 C CA . ILE A 1 399 ? -44.194 -10.591 29.496 1.00 97.25 399 ILE A CA 1
ATOM 3019 C C . ILE A 1 399 ? -45.465 -10.335 30.328 1.00 97.25 399 ILE A C 1
ATOM 3021 O O . ILE A 1 399 ? -46.244 -9.432 30.031 1.00 97.25 399 ILE A O 1
ATOM 3025 N N . LEU A 1 400 ? -45.718 -11.135 31.367 1.00 96.06 400 LEU A N 1
ATOM 3026 C CA . LEU A 1 400 ? -46.947 -11.046 32.162 1.00 96.06 400 LEU A CA 1
ATOM 3027 C C . LEU A 1 400 ? -46.900 -9.959 33.244 1.00 96.06 400 LEU A C 1
ATOM 3029 O O . LEU A 1 400 ? -47.948 -9.605 33.790 1.00 96.06 400 LEU A O 1
ATOM 3033 N N . TYR A 1 401 ? -45.728 -9.402 33.557 1.00 95.88 401 TYR A N 1
ATOM 3034 C CA . TYR A 1 401 ? -45.556 -8.359 34.572 1.00 95.88 401 TYR A CA 1
ATOM 3035 C C . TYR A 1 401 ? -44.679 -7.211 34.072 1.00 95.88 401 TYR A C 1
ATOM 3037 O O . TYR A 1 401 ? -43.804 -7.401 33.232 1.00 95.88 401 TYR A O 1
ATOM 3045 N N . TYR A 1 402 ? -44.926 -6.001 34.580 1.00 93.44 402 TYR A N 1
ATOM 3046 C CA . TYR A 1 402 ? -44.368 -4.767 34.008 1.00 93.44 402 TYR A CA 1
ATOM 3047 C C . TYR A 1 402 ? -42.841 -4.747 33.950 1.00 93.44 402 TYR A C 1
ATOM 3049 O O . TYR A 1 402 ? -42.262 -4.288 32.974 1.00 93.44 402 TYR A O 1
ATOM 3057 N N . GLN A 1 403 ? -42.184 -5.245 34.991 1.00 94.31 403 GLN A N 1
ATOM 3058 C CA . GLN A 1 403 ? -40.730 -5.247 35.075 1.00 94.31 403 GLN A CA 1
ATOM 3059 C C . GLN A 1 403 ? -40.092 -6.271 34.134 1.00 94.31 403 GLN A C 1
ATOM 3061 O O . GLN A 1 403 ? -38.918 -6.140 33.816 1.00 94.31 403 GLN A O 1
ATOM 3066 N N . GLY A 1 404 ? -40.825 -7.309 33.726 1.00 94.88 404 GLY A N 1
ATOM 3067 C CA . GLY A 1 404 ? -40.283 -8.429 32.961 1.00 94.88 404 GLY A CA 1
ATOM 3068 C C . GLY A 1 404 ? -40.298 -8.217 31.449 1.00 94.88 404 GLY A C 1
ATOM 3069 O O . GLY A 1 404 ? -39.657 -8.972 30.725 1.00 94.88 404 GLY A O 1
ATOM 3070 N N . THR A 1 405 ? -40.968 -7.181 30.948 1.00 94.56 405 THR A N 1
ATOM 3071 C CA . THR A 1 405 ? -41.153 -6.936 29.506 1.00 94.56 405 THR A CA 1
ATOM 3072 C C . THR A 1 405 ? -39.837 -6.860 28.730 1.00 94.56 405 THR A C 1
ATOM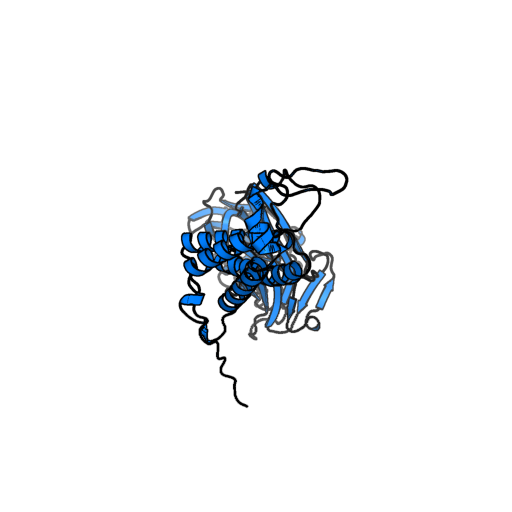 3074 O O . THR A 1 405 ? -39.722 -7.456 27.660 1.00 94.56 405 THR A O 1
ATOM 3077 N N . ASN A 1 406 ? -38.808 -6.222 29.294 1.00 91.94 406 ASN A N 1
ATOM 3078 C CA . ASN A 1 406 ? -37.476 -6.177 28.685 1.00 91.94 406 ASN A CA 1
ATOM 3079 C C . ASN A 1 406 ? -36.821 -7.564 28.634 1.00 91.94 406 ASN A C 1
ATOM 3081 O O . ASN A 1 406 ? -36.279 -7.944 27.598 1.00 91.94 406 ASN A O 1
ATOM 3085 N N . ALA A 1 407 ? -36.912 -8.354 29.711 1.00 95.62 407 ALA A N 1
ATOM 3086 C CA . ALA A 1 407 ? -36.450 -9.743 29.677 1.00 95.62 407 ALA A CA 1
ATOM 3087 C C . ALA A 1 407 ? -37.211 -10.550 28.620 1.00 95.62 407 ALA A C 1
ATOM 3089 O O . ALA A 1 407 ? -36.610 -11.395 27.962 1.00 95.62 407 ALA A O 1
ATOM 3090 N N . ALA A 1 408 ? -38.507 -10.289 28.431 1.00 96.94 408 ALA A N 1
ATOM 3091 C CA . ALA A 1 408 ? -39.315 -10.989 27.442 1.00 96.94 408 ALA A CA 1
ATOM 3092 C C . ALA A 1 408 ? -38.849 -10.713 26.012 1.00 96.94 408 ALA A C 1
ATOM 3094 O O . ALA A 1 408 ? -38.652 -11.654 25.238 1.00 96.94 408 ALA A O 1
ATOM 3095 N N . LEU A 1 409 ? -38.631 -9.434 25.697 1.00 97.19 409 LEU A N 1
ATOM 3096 C CA . LEU A 1 409 ? -38.174 -8.978 24.389 1.00 97.19 409 LEU A CA 1
ATOM 3097 C C . LEU A 1 409 ? -36.797 -9.557 24.049 1.00 97.19 409 LEU A C 1
ATOM 3099 O O . LEU A 1 409 ? -36.634 -10.199 23.013 1.00 97.19 409 LEU A O 1
ATOM 3103 N N . TRP A 1 410 ? -35.821 -9.394 24.943 1.00 96.75 410 TRP A N 1
ATOM 3104 C CA . TRP A 1 410 ? -34.457 -9.860 24.689 1.00 96.75 410 TRP A CA 1
ATOM 3105 C C . TRP A 1 410 ? -34.339 -11.384 24.681 1.00 96.75 410 TRP A C 1
ATOM 3107 O O . TRP A 1 410 ? -33.554 -11.926 23.908 1.00 96.75 410 TRP A O 1
ATOM 3117 N N . SER A 1 411 ? -35.164 -12.093 25.459 1.00 97.75 411 SER A N 1
ATOM 3118 C CA . SER A 1 411 ? -35.226 -13.560 25.382 1.00 97.75 411 SER A CA 1
ATOM 3119 C C . SER A 1 411 ? -35.758 -14.034 24.028 1.00 97.75 411 SER A C 1
ATOM 3121 O O . SER A 1 411 ? -35.236 -14.996 23.470 1.00 97.75 411 SER A O 1
ATOM 3123 N N . LEU A 1 412 ? -36.743 -13.328 23.458 1.00 97.19 412 LEU A N 1
ATOM 3124 C CA . LEU A 1 412 ? -37.287 -13.647 22.138 1.00 97.19 412 LEU A CA 1
ATOM 3125 C C . LEU A 1 412 ? -36.261 -13.381 21.028 1.00 97.19 412 LEU A C 1
ATOM 3127 O O . LEU A 1 412 ? -36.115 -14.197 20.119 1.00 97.19 412 LEU A O 1
ATOM 3131 N N . ILE A 1 413 ? -35.514 -12.277 21.130 1.00 97.50 413 ILE A N 1
ATOM 3132 C CA . ILE A 1 413 ? -34.410 -11.960 20.211 1.00 97.50 413 ILE A CA 1
ATOM 3133 C C . ILE A 1 413 ? -33.326 -13.041 20.290 1.00 97.50 413 ILE A C 1
ATOM 3135 O O . ILE A 1 413 ? -32.938 -13.586 19.259 1.00 97.50 413 ILE A O 1
ATOM 3139 N N . ALA A 1 414 ? -32.896 -13.422 21.498 1.00 97.69 414 ALA A N 1
ATOM 3140 C CA . ALA A 1 414 ? -31.915 -14.491 21.687 1.00 97.69 414 ALA A CA 1
ATOM 3141 C C . ALA A 1 414 ? -32.391 -15.831 21.098 1.00 97.69 414 ALA A C 1
ATOM 3143 O O . ALA A 1 414 ? -31.605 -16.538 20.467 1.00 97.69 414 ALA A O 1
ATOM 3144 N N . ALA A 1 415 ? -33.677 -16.170 21.251 1.00 97.56 415 ALA A N 1
ATOM 3145 C CA . ALA A 1 415 ? -34.259 -17.361 20.633 1.00 97.56 415 ALA A CA 1
ATOM 3146 C C . ALA A 1 415 ? -34.191 -17.294 19.097 1.00 97.56 415 ALA A C 1
ATOM 3148 O O . ALA A 1 415 ? -33.844 -18.285 18.457 1.00 97.56 415 ALA A O 1
ATOM 3149 N N . GLY A 1 416 ? -34.457 -16.123 18.509 1.00 96.69 416 GLY A N 1
ATOM 3150 C CA . GLY A 1 416 ? -34.305 -15.877 17.074 1.00 96.69 416 GLY A CA 1
ATOM 3151 C C . GLY A 1 416 ? -32.861 -16.036 16.589 1.00 96.69 416 GLY A C 1
ATOM 3152 O O . GLY A 1 416 ? -32.626 -16.697 15.577 1.00 96.69 416 GLY A O 1
ATOM 3153 N N . CYS A 1 417 ? -31.886 -15.509 17.334 1.00 96.69 417 CYS A N 1
ATOM 3154 C CA . CYS A 1 417 ? -30.464 -15.671 17.021 1.00 96.69 417 CYS A CA 1
ATOM 3155 C C . CYS A 1 417 ? -30.027 -17.142 17.095 1.00 96.69 417 CYS A C 1
ATOM 3157 O O . CYS A 1 417 ? -29.370 -17.624 16.176 1.00 96.69 417 CYS A O 1
ATOM 3159 N N . TYR A 1 418 ? -30.453 -17.892 18.119 1.00 97.00 418 TYR A N 1
ATOM 3160 C CA . TYR A 1 418 ? -30.177 -19.331 18.192 1.00 97.00 418 TYR A CA 1
ATOM 3161 C C . TYR A 1 418 ? -30.854 -20.124 17.067 1.00 97.00 418 TYR A C 1
ATOM 3163 O O . TYR A 1 418 ? -30.253 -21.053 16.529 1.00 97.00 418 TYR A O 1
ATOM 3171 N N . ALA A 1 419 ? -32.076 -19.758 16.671 1.00 95.81 419 ALA A N 1
ATOM 3172 C CA . ALA A 1 419 ? -32.744 -20.378 15.529 1.00 95.81 419 ALA A CA 1
ATOM 3173 C C . ALA A 1 419 ? -31.985 -20.100 14.221 1.00 95.81 419 ALA A C 1
ATOM 3175 O O . ALA A 1 419 ? -31.811 -21.003 13.404 1.00 95.81 419 ALA A O 1
ATOM 3176 N N . ARG A 1 420 ? -31.474 -18.875 14.041 1.00 93.31 420 ARG A N 1
ATOM 3177 C CA . ARG A 1 420 ? -30.629 -18.512 12.898 1.00 93.31 420 ARG A CA 1
ATOM 3178 C C . ARG A 1 420 ? -29.322 -19.303 12.887 1.00 93.31 420 ARG A C 1
ATOM 3180 O O . ARG A 1 420 ? -28.992 -19.861 11.845 1.00 93.31 420 ARG A O 1
ATOM 3187 N N . ALA A 1 421 ? -28.650 -19.423 14.031 1.00 93.69 421 ALA A N 1
ATOM 3188 C CA . ALA A 1 421 ? -27.455 -20.254 14.185 1.00 93.69 421 ALA A CA 1
ATOM 3189 C C . ALA A 1 421 ? -27.725 -21.716 13.785 1.00 93.69 421 ALA A C 1
ATOM 3191 O O . ALA A 1 421 ? -26.944 -22.323 13.055 1.00 93.69 421 ALA A O 1
ATOM 3192 N N . GLN A 1 422 ? -28.877 -22.262 14.191 1.00 91.81 422 GLN A N 1
ATOM 3193 C CA . GLN A 1 422 ? -29.288 -23.620 13.833 1.00 91.81 422 GLN A CA 1
ATOM 3194 C C . GLN A 1 422 ? -29.561 -23.782 12.327 1.00 91.81 422 GLN A C 1
ATOM 3196 O O . GLN A 1 422 ? -29.199 -24.806 11.755 1.00 91.81 422 GLN A O 1
ATOM 3201 N N . VAL A 1 423 ? -30.164 -22.782 11.671 1.00 92.25 423 VAL A N 1
ATOM 3202 C CA . VAL A 1 423 ? -30.383 -22.777 10.209 1.00 92.25 423 VAL A CA 1
ATOM 3203 C C . VAL A 1 423 ? -29.063 -22.698 9.438 1.00 92.25 423 VAL A C 1
ATOM 3205 O O . VAL A 1 423 ? -28.945 -23.300 8.375 1.00 92.25 423 VAL A O 1
ATOM 3208 N N . LEU A 1 424 ? -28.074 -21.980 9.973 1.00 88.38 424 LEU A N 1
ATOM 3209 C CA . LEU A 1 424 ? -26.740 -21.846 9.381 1.00 88.38 424 LEU A CA 1
ATOM 3210 C C . LEU A 1 424 ? -25.819 -23.044 9.664 1.00 88.38 424 LEU A C 1
ATOM 3212 O O . LEU A 1 424 ? -24.715 -23.094 9.132 1.00 88.38 424 LEU A O 1
ATOM 3216 N N . GLY A 1 425 ? -26.265 -24.013 10.469 1.00 88.25 425 GLY A N 1
ATOM 3217 C CA . GLY A 1 425 ? -25.474 -25.195 10.806 1.00 88.25 425 GLY A CA 1
ATOM 3218 C C . GLY A 1 425 ? -24.316 -24.917 11.766 1.00 88.25 425 GLY A C 1
ATOM 3219 O O . GLY A 1 425 ? -23.363 -25.691 11.797 1.00 88.25 425 GLY A O 1
ATOM 3220 N N . GLU A 1 426 ? -24.379 -23.834 12.548 1.00 89.94 426 GLU A N 1
ATOM 3221 C CA . GLU A 1 426 ? -23.358 -23.530 13.553 1.00 89.94 426 GLU A CA 1
ATOM 3222 C C . GLU A 1 426 ? -23.335 -24.593 14.665 1.00 89.94 426 GLU A C 1
ATOM 3224 O O . GLU A 1 426 ? -24.365 -25.163 15.037 1.00 89.94 426 GLU A O 1
ATOM 3229 N N . THR A 1 427 ? -22.158 -24.840 15.245 1.00 85.31 427 THR A N 1
ATOM 3230 C CA . THR A 1 427 ? -21.978 -25.804 16.339 1.00 85.31 427 THR A CA 1
ATOM 3231 C C . THR A 1 427 ? -21.112 -25.224 17.450 1.00 85.31 427 THR A C 1
ATOM 3233 O O . THR A 1 427 ? -20.081 -24.626 17.170 1.00 85.31 427 THR A O 1
ATOM 3236 N N . MET A 1 428 ? -21.481 -25.463 18.713 1.00 80.56 428 MET A N 1
ATOM 3237 C CA . MET A 1 428 ? -20.614 -25.161 19.861 1.00 80.56 428 MET A CA 1
ATOM 3238 C C . MET A 1 428 ? -19.560 -26.262 20.038 1.00 80.56 428 MET A C 1
ATOM 3240 O O . MET A 1 428 ? -19.898 -27.388 20.428 1.00 80.56 428 MET A O 1
ATOM 3244 N N . GLU A 1 429 ? -18.290 -25.935 19.794 1.00 70.06 429 GLU A N 1
ATOM 3245 C CA . GLU A 1 429 ? -17.169 -26.840 20.055 1.00 70.06 429 GLU A CA 1
ATOM 3246 C C . GLU A 1 429 ? -16.941 -27.056 21.558 1.00 70.06 429 GLU A C 1
ATOM 3248 O O . GLU A 1 429 ? -17.232 -26.213 22.410 1.00 70.06 429 GLU A O 1
ATOM 3253 N N . GLU A 1 430 ? -16.422 -28.233 21.904 1.00 59.25 430 GLU A N 1
ATOM 3254 C CA . GLU A 1 430 ? -15.963 -28.508 23.259 1.00 59.25 430 GLU A CA 1
ATOM 3255 C C . GLU A 1 430 ? -14.660 -27.738 23.469 1.00 59.25 430 GLU A C 1
ATOM 3257 O O . GLU A 1 430 ? -13.711 -27.925 22.709 1.00 59.25 430 GLU A O 1
ATOM 3262 N N . ALA A 1 431 ? -14.604 -26.870 24.482 1.00 53.22 431 ALA A N 1
ATOM 3263 C CA . ALA A 1 431 ? -13.353 -26.242 24.878 1.00 53.22 431 ALA A CA 1
ATOM 3264 C C . ALA A 1 431 ? -12.380 -27.360 25.281 1.00 53.22 431 ALA A C 1
ATOM 3266 O O . ALA A 1 431 ? -12.427 -27.845 26.415 1.00 53.22 431 ALA A O 1
ATOM 3267 N N . LYS A 1 432 ? -11.542 -27.817 24.336 1.00 47.19 432 LYS A N 1
ATOM 3268 C CA . LYS A 1 432 ? -10.429 -28.726 24.615 1.00 47.19 432 LYS A CA 1
ATOM 3269 C C . LYS A 1 432 ? -9.698 -28.122 25.798 1.00 47.19 432 LYS A C 1
ATOM 3271 O O . LYS A 1 432 ? -9.409 -26.928 25.783 1.00 47.19 432 LYS A O 1
ATOM 3276 N N . GLU A 1 433 ? -9.481 -28.921 26.839 1.00 44.00 433 GLU A N 1
ATOM 3277 C CA . GLU A 1 433 ? -8.786 -28.475 28.036 1.00 44.00 433 GLU A CA 1
ATOM 3278 C C . GLU A 1 433 ? -7.461 -27.813 27.629 1.00 44.00 433 GLU A C 1
ATOM 3280 O O . GLU A 1 433 ? -6.465 -28.493 27.387 1.00 44.00 433 GLU A O 1
ATOM 3285 N N . ASN A 1 434 ? -7.441 -26.479 27.579 1.00 36.50 434 ASN A N 1
ATOM 3286 C CA . ASN A 1 434 ? -6.237 -25.663 27.521 1.00 36.50 434 ASN A CA 1
ATOM 3287 C C . ASN A 1 434 ? -5.554 -25.755 28.894 1.00 36.50 434 ASN A C 1
ATOM 3289 O O . ASN A 1 434 ? -5.387 -24.776 29.619 1.00 36.50 434 ASN A O 1
ATOM 3293 N N . ARG A 1 435 ? -5.159 -26.973 29.284 1.00 43.44 435 ARG A N 1
ATOM 3294 C CA . ARG A 1 435 ? -4.097 -27.182 30.259 1.00 43.44 435 ARG A CA 1
ATOM 3295 C C . ARG A 1 435 ? -2.806 -26.833 29.539 1.00 43.44 435 ARG A C 1
ATOM 3297 O O . ARG A 1 435 ? -2.084 -27.712 29.070 1.00 43.44 435 ARG A O 1
ATOM 3304 N N . GLY A 1 436 ? -2.515 -25.535 29.471 1.00 39.44 436 GLY A N 1
ATOM 3305 C CA . GLY A 1 436 ? -1.134 -25.093 29.390 1.00 39.44 436 GLY A CA 1
ATOM 3306 C C . GLY A 1 436 ? -0.374 -25.861 30.466 1.00 39.44 436 GLY A C 1
ATOM 3307 O O . GLY A 1 436 ? -0.712 -25.788 31.650 1.00 39.44 436 GLY A O 1
ATOM 3308 N N . LYS A 1 437 ? 0.573 -26.703 30.045 1.00 39.31 437 LYS A N 1
ATOM 3309 C CA . LYS A 1 437 ? 1.515 -27.346 30.953 1.00 39.31 437 LYS A CA 1
ATOM 3310 C C . LYS A 1 437 ? 2.235 -26.213 31.674 1.00 39.31 437 LYS A C 1
ATOM 3312 O O . LYS A 1 437 ? 3.130 -25.604 31.102 1.00 39.31 437 LYS A O 1
ATOM 3317 N N . GLY A 1 438 ? 1.816 -25.916 32.902 1.00 40.47 438 GLY A N 1
ATOM 3318 C CA . GLY A 1 438 ? 2.580 -25.068 33.801 1.00 40.47 438 GLY A CA 1
ATOM 3319 C C . GLY A 1 438 ? 3.964 -25.685 33.942 1.00 40.47 438 GLY A C 1
ATOM 3320 O O . GLY A 1 438 ? 4.109 -26.761 34.529 1.00 40.47 438 GLY A O 1
ATOM 3321 N N . GLY A 1 439 ? 4.958 -25.045 33.331 1.00 40.44 439 GLY A N 1
ATOM 3322 C CA . GLY A 1 439 ? 6.354 -25.361 33.566 1.00 40.44 439 GLY A CA 1
ATOM 3323 C C . GLY A 1 439 ? 6.643 -25.157 35.048 1.00 40.44 439 GLY A C 1
ATOM 3324 O O . GLY A 1 439 ? 6.501 -24.056 35.566 1.00 40.44 439 GLY A O 1
ATOM 3325 N N . ARG A 1 440 ? 6.995 -26.247 35.731 1.00 42.78 440 ARG A N 1
ATOM 3326 C CA . ARG A 1 440 ? 7.837 -26.221 36.935 1.00 42.78 440 ARG A CA 1
ATOM 3327 C C . ARG A 1 440 ? 9.239 -25.791 36.465 1.00 42.78 440 ARG A C 1
ATOM 3329 O O . ARG A 1 440 ? 9.650 -26.269 35.411 1.00 42.78 440 ARG A O 1
ATOM 3336 N N . ALA A 1 441 ? 10.017 -24.960 37.145 1.00 45.84 441 ALA A N 1
ATOM 3337 C CA . ALA A 1 441 ? 10.002 -24.460 38.514 1.00 45.84 441 ALA A CA 1
ATOM 3338 C C . ALA A 1 441 ? 10.551 -23.026 38.545 1.00 45.84 441 ALA A C 1
ATOM 3340 O O . ALA A 1 441 ? 11.228 -22.654 37.559 1.00 45.84 441 ALA A O 1
#

Radius of gyration: 33.33 Å; Cα contacts (8 Å, |Δi|>4): 1029; chains: 1; bounding box: 90×50×76 Å

Secondary structure (DSSP, 8-state):
-EEEEEEEETT-TTSEEESTTSSEEPPTTT-TTGGGSGGG--EEE-STT-EEEEEEEESEEEEEEEEBTTB-EEEEEETTEEEEEEE-B-SS-EEEEEEEEE-S--SEEEEEEEEE-SSSBEEE-EEEEEEEESSSEEEEEEEETT-TTPEEES-GGG-EEEE-TTSGGGEEEEE-STT-EEEEEE-SSEEEEEEEE-TTBPPEEEEETTEEEEEE--STTTT-SS-EEEEEEEEE----SS-EEEEEEE--SSSS-SBEEE-EEEEEEEE-GGGGSS-SS-------S---HHHHHHHHHHHHHHHHHHHHHHHHHS--BGGGGTT-EEETTTEEE--GGGHHHIIIIIIS-HHHHHHHHHHHHHHHHHTT-GGGTTHHHH-HHHHHHHHHHHHHHHTTBGGGHHHHHHHHHHHHHHHHHHHTT----------------

Organism: NCBI:txid182062

Solvent-accessible surface area (backbone atoms only — not comparable to full-atom values): 22845 Å² total; per-residue (Å²): 97,19,81,45,75,53,67,40,46,50,80,16,48,60,51,45,52,37,56,80,79,43,46,40,41,56,54,62,88,82,35,89,59,28,73,70,30,57,84,47,34,34,30,32,31,47,41,59,70,26,32,45,33,36,75,47,68,26,25,28,42,37,39,24,13,52,30,23,67,74,28,19,42,34,34,31,24,48,75,85,42,77,72,34,76,50,66,31,50,32,98,54,80,42,61,75,32,80,72,42,63,56,64,87,47,72,83,41,81,44,37,42,35,43,30,30,69,32,62,37,37,48,52,37,21,33,34,42,37,32,24,72,42,84,21,64,40,75,49,78,46,79,44,45,50,83,39,87,72,50,47,50,35,91,44,62,86,58,46,48,80,48,77,41,84,77,34,57,94,32,32,31,37,30,29,60,51,69,52,26,30,46,32,36,70,47,69,35,34,26,41,37,35,26,19,63,27,18,48,54,15,14,34,35,33,35,28,48,70,93,36,80,74,49,76,37,62,20,17,30,95,59,59,27,76,48,82,37,61,74,25,40,57,44,76,47,66,83,68,47,92,44,79,46,37,42,34,46,28,27,43,75,64,84,88,45,35,52,31,42,63,35,16,34,37,40,32,33,31,50,40,52,75,80,71,74,78,74,80,83,90,82,82,90,79,84,76,71,73,87,79,56,35,52,60,53,17,48,56,39,37,42,52,17,18,54,42,19,30,52,21,15,58,53,29,67,77,59,49,46,44,45,70,44,68,62,76,38,48,79,42,89,88,80,48,78,40,59,30,84,85,45,53,63,54,46,46,37,30,49,76,40,46,53,43,29,53,51,24,26,53,49,14,53,50,49,38,39,42,79,56,50,48,84,91,43,58,58,73,71,48,56,32,53,68,58,50,32,55,53,22,50,51,43,19,63,43,19,47,50,25,60,63,15,40,65,22,13,54,36,15,46,52,19,25,51,29,30,51,50,18,57,75,72,67,62,77,76,77,78,80,70,82,81,69,72,77,77,76,80,129

Nearest PDB structures (foldseek):
  3nqh-assembly1_A  TM=4.773E-01  e=6.035E-06  Bacteroides thetaiotaomicron VPI-5482
  7ay3-assembly1_A  TM=6.743E-01  e=7.869E-04  uncultured bacterium
  6kjl-assembly1_A  TM=3.889E-01  e=9.350E-06  Bacillus sp. 41M-1
  2dck-assembly1_A  TM=3.157E-01  e=1.707E-05  Bacillus sp. 41M-1
  2xvl-assembly1_A  TM=3.167E-01  e=2.341E-02  Cellvibrio japonicus

Mean predicted aligned error: 15.74 Å

pLDDT: mean 90.26, std 14.36, range [30.72, 98.94]

Foldseek 3Di:
DDKDKDKFFQLALQKDKPPPPQKAKDDCVVDVCLCVFVLSIKIKHLDAFIKIKGKDFAFKKWWWFKQEAQWAWKWKDKQPHTFDTDTSHDPHIDGRDTPGMDGRHDGGIMMMMITTNHRTMTMTGMMMGMHDDPADDKDKDKDFQPHPQKDKPPHPVQWDWDADPLFDVRIKIKGLDAFIKIKHKDWAQKKWFFFKAAQQAAFKFKDKQNRTDDGTHRHHPSSHPGIRGRGGHDMDGRPDGDIMMIMITGHNDDPGHRMDMGRIMMGMHHYYPVVVPDDDDDDDDDPDDDDLLLVVLLVLLLVLLVLLQVLLVVLVVVQAWQCQQPVWDQDPPPGTGRDPVCVVLCVCGPVPNVLSVVSNVLSVVSNCLSVPDPVNPDDNSFDLVNLLVSLCVNLVSQNGGDSSNSSNVSSNVSSVSSVVSVVVVHTDDDPDPPPPPPDDD